Protein 7FH8 (pdb70)

Radius of gyration: 23.45 Å; Cα contacts (8 Å, |Δi|>4): 2115; chains: 1; bounding box: 53×55×63 Å

Foldseek 3Di:
DCPCVQVVLLVLLLVVCQVFQDLLVLLVVCVLCVLQVLNLCNVSHPRDHDDQQCFDQALVRHNLLSLVVAEQAADLEQEESQAAWPFGQHHEYEQAHYAHAYDHFWQPAPCAPGQHEYEYERHSHPCSPDPDDDFPCVPPHAAYEAEQAALAGGTLFNPDQDQSSRGEYEYRDDDLVGYAYEGEAALVQWDWDQHPQEIWIWGADPSGTHTRYHYGPYYDDDSPRPSYHYHHHDAFDEDALLWDWFDAATAAWWQEKEAAQQGKIKTWKKTQQAGQHHDQAMIWIKMWIAHNQQHTQGIHTFAHNWHKIFQYWYDLRFKIKTKWKTQDAGPPGDDQHRIWIKIWIAGNNGDTPDMYTDAHNHDWTWREKEAANVGKIKTKWKHLQARQHGDQQNRQDPDGDRREIWIKMWIAHNNRHTQGMETFDHNHYDIWQEWEDAHQQKMKTKWKWLQAGQHHQLAPRSAIWMKMWIAGNNRHTPGIHIFADNHHWTWHYKYAANQGKIKTKWWHPQAGQHHDQAAIWIKMWIAGPNGHTDGMDIDDHNWHDIFAHAAWDAANQRKIKGKWWTPCQGAHHHQADIWIKMWIAHNNGHTQHIHTDDHNFDWIWNYWYDDHVAWIKTKTKTQHNYSHTHNHGIIIIIFTAHPNYRHTDRSRD

Secondary structure (DSSP, 8-state):
--TTHHHHHHHHHHHHHHHHS-HHHHHHHHHHHHHHT-GGGGGG--SPP----TT-SSTTT-HHHHHHHTEEE--SS--B-TT--S--SEEEEE--SS--EE----TTS--TT--EEEEEES---HHHHS--TT-TTTT-----EEESB-SS-BSS---SSS---SEEEEESS--TTT-EEEESB-GGGEEEEEETTEEEEEEEETTEEEEEEEEET--S--TTSTTEEE-BSSPPPPB-TTSEEE--SS-EEEEEEEE-TT--EEEEEEESS-SSSS--SSSEEEEEEE-TTS-EEEEEEE--SS-EEEEEEEESSSSEEEEEEESS--TT----SSSEEEEEEE-TTS-EEEEEEE--SS-EEEEEEEE-TTS-EEEEEEESS-SSS--SS-S--SS------EEEEEEE-TT--EEEEEEE--SS-EEEEEEEE-SSS-EEEEEEESS-SSS----SS---EEEEEEE-TTS-EEEEEEE--SS-EEEEEEEE-TTS-EEEEEEESS-SSS---SSSEEEEEEE-TTS-EEEEEEE--SS-EEEEEEEEEE-TT--EEEEEEESS-SSSS--SSSEEEEEEE-TT--EEEEEEE--SS-EEEEEEEEPTTS-EEEEEEESS-BSS---SS-EEEEEEE-TTT--EE-S--

Solvent-accessible surface area: 22309 Å² total; per-residue (Å²): 107,35,139,60,4,54,97,100,0,18,97,27,1,75,67,7,2,29,98,21,4,42,54,15,0,0,17,33,20,42,88,22,10,108,135,17,56,87,53,53,6,7,76,0,10,86,15,92,123,51,134,31,44,27,36,22,129,55,52,129,101,4,8,15,14,16,43,27,99,20,9,8,58,3,15,0,4,9,1,0,1,4,42,9,12,20,40,34,46,0,14,13,1,34,0,17,0,0,26,1,6,0,2,4,13,8,7,32,28,128,12,146,70,65,62,2,1,0,13,0,14,0,9,11,5,23,11,64,57,81,87,70,121,58,15,105,2,65,87,101,53,25,56,1,34,0,4,0,0,9,36,56,74,8,1,0,53,41,77,70,155,84,22,0,29,55,7,0,0,5,0,12,10,5,52,43,143,45,2,21,0,5,0,11,2,69,98,112,34,3,48,40,33,87,15,91,9,3,1,0,0,0,23,86,66,211,123,23,47,4,1,0,0,0,0,6,50,22,58,119,30,51,28,154,18,126,32,10,70,58,69,27,101,106,32,31,178,24,47,46,160,46,11,41,33,12,29,25,52,2,4,0,2,0,1,4,5,15,31,12,88,183,13,18,0,0,0,0,0,0,0,21,10,41,36,18,34,195,43,73,18,20,5,0,0,0,0,1,15,1,35,66,72,6,67,94,137,25,23,87,28,12,8,10,111,15,14,0,2,0,11,5,11,14,22,54,25,59,31,0,0,0,0,0,26,0,55,15,95,3,129,148,25,91,78,76,6,33,29,0,2,2,1,0,22,5,35,33,96,2,83,70,72,32,12,71,8,19,15,14,51,1,21,0,41,1,23,13,18,14,25,21,102,96,15,33,0,1,4,0,1,0,0,55,0,50,39,32,27,97,6,94,9,94,133,90,55,119,130,101,56,80,16,11,8,0,0,1,0,0,22,4,35,47,99,5,83,94,88,39,24,11,30,16,13,18,94,24,38,0,23,2,10,0,6,0,12,12,97,122,32,23,0,0,0,0,0,0,0,51,10,67,39,26,49,183,28,86,15,88,6,21,1,5,6,0,0,1,0,17,0,30,130,84,13,112,72,82,28,35,80,16,14,29,7,67,24,1,0,4,0,1,8,2,40,16,8,60,124,5,20,0,0,0,0,0,0,0,26,11,87,28,34,37,186,38,53,22,52,2,2,0,0,0,1,12,6,32,44,104,4,78,89,81,46,24,86,30,37,28,23,72,80,8,0,7,1,3,6,26,0,4,26,22,17,57,78,14,23,0,0,0,0,0,4,0,55,3,102,22,28,35,95,41,50,21,55,15,1,0,0,0,0,21,4,37,82,86,3,84,87,86,20,40,71,28,16,12,2,82,30,4,0,0,0,0,0,2,12,8,28,86,171,32,85,0,5,0,0,0,0,0,18,0,0,0,11,67,72,3,40,0,8,2,0,0,0,0,0,6,0,44,17,113,57,2,88,53,62,85,8,81,96

Sequence (653 aa):
SLLSADDEKITEESLRSTLSDVLPDQLQTYIRTVLQFSSGRRPEGANLLTGPNTEIEFFSQDPNKNFPNIFAKKYSNVLTVSSDPNFITSEDEEVKKIIWGRHGSDSLIGFDPGADLVGKRRIDIFLLGDFFIDEEQQFFNNPPIIPPGGAALNAGKKSWSSDRFILGDWQKPYYFEDDEETLGLNQSSAMMILDFNPNEEDVIQLHGDRQDYELVNISLGTAIFWREKKGYDLIGVLGGVVSDLSLKGDDYFEEFKGNNTTAPKKTVLKTAEHIGTAANNDYIFSSTVVDAKGNFYVGGGTGGSLLGGRRNIGARDAWLAKYDSNGNQRRWSRQFGSTGTESLWGMASDGSNIIYVAGNTTGQLENNTTVKGGNDAYLAKYDSSDGNQVWIKQNGTYTLEESYKITVDSSGNIYTAGATFGSLGGPNQNLEQGEVFELPSTDGYVAKFDSNGNQLWVVAQFGTITLDDDNWGVAADNNGNVFAGGNTKGSFGAKNTGTAGEYDAWLVKLNKKDGQTTDWVRQFGTPNYDFMWDIETDSLLGDIYATGWTLGDLGGKKNAGSYDVWLAKYNTNGNNQLWIKQFGTSEDDAPFLDGIDIDANDNIFLTGNTNGNLGGANAGSYDAWAAKFDKDGNQLWLKQFGTPDDYDTATTVTAVNFGKLYVSGITEGSLGTTNAGSSYDSWALKLDADDNGEEIQDDFNNS

InterPro domains:
  IPR010620 Seven Bladed Beta Propeller repeat [PF06739] (363-392)
  IPR010620 Seven Bladed Beta Propeller repeat [PF06739] (487-521)
  IPR010620 Seven Bladed Beta Propeller repeat [PF06739] (544-579)
  IPR011042 Six-bladed beta-propeller, TolB-like [G3DSA:2.120.10.30] (249-402)
  IPR011042 Six-bladed beta-propeller, TolB-like [G3DSA:2.120.10.30] (405-636)
  IPR011047 Quinoprotein alcohol dehydrogenase-like superfamily [SSF50998] (254-518)
  IPR052918 Motility and Chemotaxis Regulatory Protein [PTHR35580] (196-645)

Nearest PDB structures (foldseek):
  7fh8-assembly1_A  TM=1.002E+00  e=0.000E+00  Cylindrospermum licheniforme UTEX B 2014
  7fh7-assembly1_A  TM=1.001E+00  e=0.000E+00  Cylindrospermum licheniforme UTEX B 2014
  7fh6-assembly1_A  TM=1.000E+00  e=0.000E+00  Cylindrospermum licheniforme UTEX B 2014
  7roo-assembly1_A  TM=9.866E-01  e=2.396E-100  Cylindrospermum licheniforme UTEX B 2014
  7ron-assembly1_A  TM=9.908E-01  e=2.073E-98  Cylindrospermum licheniforme UTEX B 2014

Organism: NCBI:txid379530

B-factor: mean 20.2, std 9.96, range [9.13, 105.24]

Structure (mmCIF, N/CA/C/O backbone):
data_7FH8
#
_entry.id   7FH8
#
_cell.length_a   60.280
_cell.length_b   78.460
_cell.length_c   126.290
_cell.angle_alpha   90.000
_cell.angle_beta   90.000
_cell.angle_gamma   90.000
#
_symmetry.space_group_name_H-M   'P 21 21 21'
#
loop_
_entity.id
_entity.type
_entity.pdbx_description
1 polymer CylK
2 non-polymer 2-[(5S,10S)-11-[3,5-bis(oxidanyl)phenyl]-10-methyl-undecan-5-yl]-5-[(2S,7R)-7-fluoranyl-2-methyl-undecyl]benzene-1,3-diol
3 non-polymer 'MAGNESIUM ION'
4 non-polymer 'CALCIUM ION'
5 non-polymer 'CHLORIDE ION'
6 water water
#
loop_
_atom_site.group_PDB
_atom_site.id
_atom_site.type_symbol
_atom_site.label_atom_id
_atom_site.label_alt_id
_atom_site.label_comp_id
_atom_site.label_asym_id
_atom_site.label_entity_id
_atom_site.label_seq_id
_atom_site.pdbx_PDB_ins_code
_atom_site.Cartn_x
_atom_site.Cartn_y
_atom_site.Cartn_z
_atom_site.occupancy
_atom_site.B_iso_or_equiv
_atom_site.auth_seq_id
_atom_site.auth_comp_id
_atom_site.auth_asym_id
_atom_site.auth_atom_id
_atom_site.pdbx_PDB_model_num
ATOM 1 N N . SER A 1 10 ? -28.76955 -27.49267 38.87302 1.000 51.17187 10 SER A N 1
ATOM 2 C CA . SER A 1 10 ? -28.91944 -26.67521 40.07269 1.000 50.08096 10 SER A CA 1
ATOM 3 C C . SER A 1 10 ? -27.89936 -25.54029 40.10603 1.000 48.25262 10 SER A C 1
ATOM 4 O O . SER A 1 10 ? -26.72727 -25.73751 39.78343 1.000 48.47140 10 SER A O 1
ATOM 7 N N . LEU A 1 11 ? -28.35370 -24.35089 40.50459 1.000 45.93278 11 LEU A N 1
ATOM 8 C CA . LEU A 1 11 ? -27.49594 -23.17941 40.62127 1.000 44.08378 11 LEU A CA 1
ATOM 9 C C . LEU A 1 11 ? -26.86731 -23.04550 42.00522 1.000 43.74100 11 LEU A C 1
ATOM 10 O O . LEU A 1 11 ? -26.39793 -21.95800 42.36301 1.000 43.10347 11 LEU A O 1
ATOM 15 N N . LEU A 1 12 ? -26.84304 -24.12905 42.77892 1.000 43.12411 12 LEU A N 1
ATOM 16 C CA . LEU A 1 12 ? -26.27294 -24.10273 44.11860 1.000 43.29511 12 LEU A CA 1
ATOM 17 C C . LEU A 1 12 ? -24.76774 -23.86195 44.05492 1.000 42.26435 12 LEU A C 1
ATOM 18 O O . LEU A 1 12 ? -24.05276 -24.52096 43.29166 1.000 42.49011 12 LEU A O 1
ATOM 23 N N . SER A 1 13 ? -24.29122 -22.90846 44.86056 1.000 40.45893 13 SER A N 1
ATOM 24 C CA . SER A 1 13 ? -22.87093 -22.55326 44.93069 1.000 38.39043 13 SER A CA 1
ATOM 25 C C . SER A 1 13 ? -22.34574 -22.01582 43.60353 1.000 34.82544 13 SER A C 1
ATOM 26 O O . SER A 1 13 ? -21.14800 -22.10282 43.31885 1.000 33.84891 13 SER A O 1
ATOM 29 N N . ALA A 1 14 ? -23.24155 -21.45059 42.78933 1.000 31.91681 14 ALA A N 1
ATOM 30 C CA . ALA A 1 14 ? -22.83418 -20.90207 41.49919 1.000 29.83472 14 ALA A CA 1
ATOM 31 C C . ALA A 1 14 ? -21.72834 -19.86772 41.66031 1.000 27.46559 14 ALA A C 1
ATOM 32 O O . ALA A 1 14 ? -20.77405 -19.84220 40.87287 1.000 26.38406 14 ALA A O 1
ATOM 34 N N . ASP A 1 15 ? -21.85058 -18.99777 42.66669 1.000 27.93112 15 ASP A N 1
ATOM 35 C CA A ASP A 1 15 ? -20.84022 -17.97001 42.88646 0.459 28.01710 15 ASP A CA 1
ATOM 36 C CA B ASP A 1 15 ? -20.84550 -17.96813 42.91980 0.541 27.82550 15 ASP A CA 1
ATOM 37 C C . ASP A 1 15 ? -19.45251 -18.58348 43.00692 1.000 27.85662 15 ASP A C 1
ATOM 38 O O . ASP A 1 15 ? -18.52723 -18.19871 42.27943 1.000 26.54989 15 ASP A O 1
ATOM 47 N N . GLU A 1 16 ? -19.29740 -19.54747 43.91536 1.000 29.13899 16 GLU A N 1
ATOM 48 C CA . GLU A 1 16 ? -18.02010 -20.22010 44.11950 1.000 30.57530 16 GLU A CA 1
ATOM 49 C C . GLU A 1 16 ? -17.53518 -20.89247 42.83958 1.000 28.92562 16 GLU A C 1
ATOM 50 O O . GLU A 1 16 ? -16.36222 -20.77105 42.46527 1.000 28.35643 16 GLU A O 1
ATOM 56 N N . LYS A 1 17 ? -18.42573 -21.61364 42.15513 1.000 27.98069 17 LYS A N 1
ATOM 57 C CA . LYS A 1 17 ? -18.01834 -22.32789 40.94788 1.000 27.73463 17 LYS A CA 1
ATOM 58 C C . LYS A 1 17 ? -17.59477 -21.37088 39.83910 1.000 25.29517 17 LYS A C 1
ATOM 59 O O . LYS A 1 17 ? -16.59313 -21.61552 39.15602 1.000 25.75663 17 LYS A O 1
ATOM 65 N N . ILE A 1 18 ? -18.33458 -20.27403 39.65296 1.000 23.34176 18 ILE A N 1
ATOM 66 C CA . ILE A 1 18 ? -17.98701 -19.30004 38.62065 1.000 22.58418 18 ILE A CA 1
ATOM 67 C C . ILE A 1 18 ? -16.63390 -18.66357 38.91543 1.000 22.90476 18 ILE A C 1
ATOM 68 O O . ILE A 1 18 ? -15.76071 -18.59253 38.04192 1.000 23.01291 18 ILE A O 1
ATOM 73 N N . THR A 1 19 ? -16.43764 -18.19141 40.15061 1.000 22.84508 19 THR A N 1
ATOM 74 C CA . THR A 1 19 ? -15.17689 -17.53804 40.49541 1.000 24.46897 19 THR A CA 1
ATOM 75 C C . THR A 1 19 ? -13.99149 -18.46992 40.27587 1.000 24.52847 19 THR A C 1
ATOM 76 O O . THR A 1 19 ? -12.98748 -18.08143 39.66993 1.000 24.31719 19 THR A O 1
ATOM 80 N N . GLU A 1 20 ? -14.09025 -19.71112 40.75494 1.000 25.65219 20 GLU A N 1
ATOM 81 C CA A GLU A 1 20 ? -12.97411 -20.64017 40.61265 0.538 27.02401 20 GLU A CA 1
ATOM 82 C CA B GLU A 1 20 ? -12.97106 -20.63708 40.60810 0.462 27.26294 20 GLU A CA 1
ATOM 83 C C . GLU A 1 20 ? -12.71070 -20.97698 39.14691 1.000 26.48601 20 GLU A C 1
ATOM 84 O O . GLU A 1 20 ? -11.55301 -21.10618 38.73013 1.000 26.82335 20 GLU A O 1
ATOM 95 N N . SER A 1 21 ? -13.76980 -21.11862 38.34641 1.000 25.40056 21 SER A N 1
ATOM 96 C CA . SER A 1 21 ? -13.57703 -21.43744 36.93574 1.000 25.31778 21 SER A CA 1
ATOM 97 C C . SER A 1 21 ? -12.89898 -20.28956 36.19749 1.000 24.49561 21 SER A C 1
ATOM 98 O O . SER A 1 21 ? -11.91534 -20.49847 35.47591 1.000 24.04101 21 SER A O 1
ATOM 101 N N . LEU A 1 22 ? -13.41811 -19.06847 36.35669 1.000 21.84652 22 LEU A N 1
ATOM 102 C CA . LEU A 1 22 ? -12.82812 -17.91776 35.67627 1.000 21.16880 22 LEU A CA 1
ATOM 103 C C . LEU A 1 22 ? -11.39876 -17.67878 36.14657 1.000 21.67343 22 LEU A C 1
ATOM 104 O O . LEU A 1 22 ? -10.49624 -17.44766 35.33446 1.000 22.10513 22 LEU A O 1
ATOM 109 N N . ARG A 1 23 ? -11.17390 -17.73191 37.46182 1.000 22.82301 23 ARG A N 1
ATOM 110 C CA . ARG A 1 23 ? -9.82653 -17.54693 37.98987 1.000 23.44876 23 ARG A CA 1
ATOM 111 C C . ARG A 1 23 ? -8.86655 -18.57609 37.41096 1.000 23.76423 23 ARG A C 1
ATOM 112 O O . ARG A 1 23 ? -7.75411 -18.23701 36.99124 1.000 23.95964 23 ARG A O 1
ATOM 120 N N . SER A 1 24 ? -9.28288 -19.84458 37.37666 1.000 23.58996 24 SER A N 1
ATOM 121 C CA . SER A 1 24 ? -8.39148 -20.89580 36.90082 1.000 25.04881 24 SER A CA 1
ATOM 122 C C . SER A 1 24 ? -8.02456 -20.67910 35.43575 1.000 24.00399 24 SER A C 1
ATOM 123 O O . SER A 1 24 ? -6.84728 -20.72839 35.06573 1.000 24.88514 24 SER A O 1
ATOM 126 N N . THR A 1 25 ? -9.02268 -20.42995 34.58430 1.000 22.94979 25 THR A N 1
ATOM 127 C CA . THR A 1 25 ? -8.74928 -20.24498 33.16114 1.000 22.66853 25 THR A CA 1
ATOM 128 C C . THR A 1 25 ? -7.93778 -18.98015 32.91083 1.000 20.90432 25 THR A C 1
ATOM 129 O O . THR A 1 25 ? -6.94279 -19.00300 32.17485 1.000 21.30213 25 THR A O 1
ATOM 133 N N . LEU A 1 26 ? -8.35300 -17.85845 33.50205 1.000 19.12568 26 LEU A N 1
ATOM 134 C CA . LEU A 1 26 ? -7.65062 -16.60743 33.23643 1.000 19.17932 26 LEU A CA 1
ATOM 135 C C . LEU A 1 26 ? -6.20880 -16.67607 33.72118 1.000 20.54737 26 LEU A C 1
ATOM 136 O O . LEU A 1 26 ? -5.29094 -16.21278 33.03360 1.000 20.59064 26 LEU A O 1
ATOM 141 N N . SER A 1 27 ? -5.98573 -17.26666 34.89588 1.000 20.39350 27 SER A N 1
ATOM 142 C CA . SER A 1 27 ? -4.63259 -17.34020 35.43023 1.000 22.24371 27 SER A CA 1
ATOM 143 C C . SER A 1 27 ? -3.78506 -18.38577 34.72184 1.000 22.96836 27 SER A C 1
ATOM 144 O O . SER A 1 27 ? -2.55377 -18.27981 34.73771 1.000 24.33666 27 SER A O 1
ATOM 147 N N . ASP A 1 28 ? -4.41092 -19.38719 34.10042 1.000 21.96785 28 ASP A N 1
ATOM 148 C CA . ASP A 1 28 ? -3.65306 -20.36995 33.33565 1.000 22.51887 28 ASP A CA 1
ATOM 149 C C . ASP A 1 28 ? -3.25400 -19.84416 31.96067 1.000 22.02924 28 ASP A C 1
ATOM 150 O O . ASP A 1 28 ? -2.17859 -20.19137 31.45635 1.000 24.89572 28 ASP A O 1
ATOM 155 N N . VAL A 1 29 ? -4.09293 -19.01503 31.34789 1.000 20.98276 29 VAL A N 1
ATOM 156 C CA . VAL A 1 29 ? -3.89934 -18.59158 29.96223 1.000 20.59713 29 VAL A CA 1
ATOM 157 C C . VAL A 1 29 ? -3.06642 -17.31948 29.86296 1.000 20.23699 29 VAL A C 1
ATOM 158 O O . VAL A 1 29 ? -2.13731 -17.23369 29.05534 1.000 20.92124 29 VAL A O 1
ATOM 162 N N . LEU A 1 30 ? -3.37943 -16.31276 30.66270 1.000 18.89945 30 LEU A N 1
ATOM 163 C CA . LEU A 1 30 ? -2.75785 -15.00606 30.46400 1.000 18.37977 30 LEU A CA 1
ATOM 164 C C . LEU A 1 30 ? -1.33671 -14.99786 31.01821 1.000 19.02937 30 LEU A C 1
ATOM 165 O O . LEU A 1 30 ? -1.12123 -15.41039 32.16222 1.000 20.60164 30 LEU A O 1
ATOM 170 N N . PRO A 1 31 ? -0.35308 -14.53841 30.24234 1.000 19.02944 31 PRO A N 1
ATOM 171 C CA . PRO A 1 31 ? 1.02178 -14.45269 30.75142 1.000 20.02273 31 PRO A CA 1
ATOM 172 C C . PRO A 1 31 ? 1.11044 -13.55273 31.97575 1.000 19.71219 31 PRO A C 1
ATOM 173 O O . PRO A 1 31 ? 0.33139 -12.60941 32.13790 1.000 19.17108 31 PRO A O 1
ATOM 177 N N . ASP A 1 32 ? 2.09769 -13.84612 32.83037 1.000 20.23601 32 ASP A N 1
ATOM 178 C CA . ASP A 1 32 ? 2.26523 -13.09672 34.07542 1.000 22.65489 32 ASP A CA 1
ATOM 179 C C . ASP A 1 32 ? 2.48587 -11.60737 33.82684 1.000 22.94507 32 ASP A C 1
ATOM 180 O O . ASP A 1 32 ? 1.99665 -10.77512 34.59597 1.000 24.30586 32 ASP A O 1
ATOM 185 N N . GLN A 1 33 ? 3.23589 -11.24963 32.77419 1.000 22.26019 33 GLN A N 1
ATOM 186 C CA . GLN A 1 33 ? 3.40639 -9.83616 32.43739 1.000 22.46945 33 GLN A CA 1
ATOM 187 C C . GLN A 1 33 ? 2.05575 -9.18030 32.21262 1.000 21.54617 33 GLN A C 1
ATOM 188 O O . GLN A 1 33 ? 1.80432 -8.05834 32.67251 1.000 22.45144 33 GLN A O 1
ATOM 194 N N . LEU A 1 34 ? 1.17708 -9.86555 31.48539 1.000 19.97917 34 LEU A N 1
ATOM 195 C CA . LEU A 1 34 ? -0.12022 -9.29034 31.17233 1.000 19.63224 34 LEU A CA 1
ATOM 196 C C . LEU A 1 34 ? -1.01338 -9.25080 32.40581 1.000 19.73200 34 LEU A C 1
ATOM 197 O O . LEU A 1 34 ? -1.72134 -8.26203 32.62513 1.000 20.69290 34 LEU A O 1
ATOM 202 N N . GLN A 1 35 ? -0.98002 -10.30236 33.23597 1.000 21.12894 35 GLN A N 1
ATOM 203 C CA . GLN A 1 35 ? -1.74037 -10.26913 34.48456 1.000 22.40742 35 GLN A CA 1
ATOM 204 C C . GLN A 1 35 ? -1.30775 -9.09736 35.35245 1.000 24.58151 35 GLN A C 1
ATOM 205 O O . GLN A 1 35 ? -2.14654 -8.41163 35.95005 1.000 25.49525 35 GLN A O 1
ATOM 211 N N . THR A 1 36 ? 0.00133 -8.85998 35.43989 1.000 25.56828 36 THR A N 1
ATOM 212 C CA . THR A 1 36 ? 0.49697 -7.75988 36.25918 1.000 27.17809 36 THR A CA 1
ATOM 213 C C . THR A 1 36 ? -0.01281 -6.42656 35.72926 1.000 28.30320 36 THR A C 1
ATOM 214 O O . THR A 1 36 ? -0.47420 -5.57509 36.49711 1.000 29.80726 36 THR A O 1
ATOM 218 N N . TYR A 1 37 ? 0.03158 -6.24771 34.40935 1.000 27.58493 37 TYR A N 1
ATOM 219 C CA . TYR A 1 37 ? -0.45944 -5.02091 33.79522 1.000 27.88939 37 TYR A CA 1
ATOM 220 C C . TYR A 1 37 ? -1.95601 -4.83879 34.03899 1.000 28.86993 37 TYR A C 1
ATOM 221 O O . TYR A 1 37 ? -2.40045 -3.75718 34.44031 1.000 29.80530 37 TYR A O 1
ATOM 230 N N . ILE A 1 38 ? -2.74847 -5.89110 33.80842 1.000 28.83578 38 ILE A N 1
ATOM 231 C CA . ILE A 1 38 ? -4.20525 -5.78999 33.93100 1.000 29.71222 38 ILE A CA 1
ATOM 232 C C . ILE A 1 38 ? -4.60738 -5.46655 35.36392 1.000 30.45590 38 ILE A C 1
ATOM 233 O O . ILE A 1 38 ? -5.46575 -4.61171 35.60665 1.000 30.52236 38 ILE A O 1
ATOM 238 N N . ARG A 1 39 ? -4.03853 -6.18930 36.33005 1.000 30.76197 39 ARG A N 1
ATOM 239 C CA . ARG A 1 39 ? -4.35893 -5.92875 37.73032 1.000 31.38810 39 ARG A CA 1
ATOM 240 C C . ARG A 1 39 ? -4.14851 -4.45856 38.06783 1.000 33.83796 39 ARG A C 1
ATOM 241 O O . ARG A 1 39 ? -5.01098 -3.81813 38.68137 1.000 34.86051 39 ARG A O 1
ATOM 249 N N . THR A 1 40 ? -3.01145 -3.90058 37.64137 1.000 35.01308 40 THR A N 1
ATOM 250 C CA . THR A 1 40 ? -2.71793 -2.49492 37.91005 1.000 36.54989 40 THR A CA 1
ATOM 251 C C . THR A 1 40 ? -3.78324 -1.57845 37.31840 1.000 36.85274 40 THR A C 1
ATOM 252 O O . THR A 1 40 ? -4.21679 -0.61833 37.96536 1.000 38.32407 40 THR A O 1
ATOM 256 N N . VAL A 1 41 ? -4.22552 -1.86811 36.09483 1.000 34.99782 41 VAL A N 1
ATOM 257 C CA . VAL A 1 41 ? -5.16055 -0.98482 35.40369 1.000 34.36567 41 VAL A CA 1
ATOM 258 C C . VAL A 1 41 ? -6.54711 -1.03815 36.04089 1.000 35.12079 41 VAL A C 1
ATOM 259 O O . VAL A 1 41 ? -7.16071 0.00223 36.30598 1.000 35.25281 41 VAL A O 1
ATOM 263 N N . LEU A 1 42 ? -7.07414 -2.24585 36.27382 1.000 35.01600 42 LEU A N 1
ATOM 264 C CA . LEU A 1 42 ? -8.43352 -2.36560 36.80234 1.000 35.51476 42 LEU A CA 1
ATOM 265 C C . LEU A 1 42 ? -8.55940 -1.73125 38.18311 1.000 38.53548 42 LEU A C 1
ATOM 266 O O . LEU A 1 42 ? -9.59319 -1.13284 38.50736 1.000 37.96322 42 LEU A O 1
ATOM 271 N N . GLN A 1 43 ? -7.52019 -1.85135 39.01263 1.000 41.70781 43 GLN A N 1
ATOM 272 C CA . GLN A 1 43 ? -7.56878 -1.23132 40.33285 1.000 44.93490 43 GLN A CA 1
ATOM 273 C C . GLN A 1 43 ? -7.52761 0.28817 40.22855 1.000 47.17154 43 GLN A C 1
ATOM 274 O O . GLN A 1 43 ? -8.28296 0.98618 40.91531 1.000 47.99923 43 GLN A O 1
ATOM 280 N N . PHE A 1 44 ? -6.65630 0.81421 39.36660 1.000 48.35400 44 PHE A N 1
ATOM 281 C CA . PHE A 1 44 ? -6.53996 2.25837 39.18964 1.000 49.38509 44 PHE A CA 1
ATOM 282 C C . PHE A 1 44 ? -7.83032 2.88124 38.66914 1.000 49.80133 44 PHE A C 1
ATOM 283 O O . PHE A 1 44 ? -8.13302 4.03680 38.98856 1.000 49.91528 44 PHE A O 1
ATOM 291 N N . SER A 1 45 ? -8.61368 2.13157 37.89617 1.000 49.91251 45 SER A N 1
ATOM 292 C CA A SER A 1 45 ? -9.72728 2.66273 37.12042 0.693 50.21222 45 SER A CA 1
ATOM 293 C CA B SER A 1 45 ? -9.71804 2.71334 37.14647 0.307 50.15877 45 SER A CA 1
ATOM 294 C C . SER A 1 45 ? -11.07808 2.55176 37.81333 1.000 50.28165 45 SER A C 1
ATOM 295 O O . SER A 1 45 ? -12.06469 3.08753 37.29865 1.000 50.21951 45 SER A O 1
ATOM 300 N N . GLY A 1 46 ? -11.16418 1.85053 38.93785 1.000 50.08448 46 GLY A N 1
ATOM 301 C CA . GLY A 1 46 ? -12.45868 1.68907 39.56775 1.000 49.73731 46 GLY A CA 1
ATOM 302 C C . GLY A 1 46 ? -13.33226 0.60891 38.97007 1.000 49.53253 46 GLY A C 1
ATOM 303 O O . GLY A 1 46 ? -14.55607 0.65287 39.14024 1.000 50.63692 46 GLY A O 1
ATOM 304 N N . ARG A 1 47 ? -12.74324 -0.34787 38.25125 1.000 46.92396 47 ARG A N 1
ATOM 305 C CA A ARG A 1 47 ? -13.43428 -1.54334 37.76908 0.611 45.24665 47 ARG A CA 1
ATOM 306 C CA B ARG A 1 47 ? -13.44173 -1.54352 37.77990 0.389 45.28258 47 ARG A CA 1
ATOM 307 C C . ARG A 1 47 ? -12.71823 -2.76702 38.33390 1.000 42.96797 47 ARG A C 1
ATOM 308 O O . ARG A 1 47 ? -12.21022 -3.60185 37.57818 1.000 42.33325 47 ARG A O 1
ATOM 323 N N . PRO A 1 48 ? -12.65089 -2.90485 39.66121 1.000 39.34853 48 PRO A N 1
ATOM 324 C CA . PRO A 1 48 ? -11.72073 -3.87638 40.25253 1.000 36.92215 48 PRO A CA 1
ATOM 325 C C . PRO A 1 48 ? -12.20339 -5.31909 40.28450 1.000 34.44882 48 PRO A C 1
ATOM 326 O O . PRO A 1 48 ? -11.42620 -6.18675 40.69791 1.000 34.37968 48 PRO A O 1
ATOM 330 N N . GLU A 1 49 ? -13.43712 -5.61202 39.85943 1.000 32.87813 49 GLU A N 1
ATOM 331 C CA . GLU A 1 49 ? -14.01351 -6.93381 40.11090 1.000 32.66177 49 GLU A CA 1
ATOM 332 C C . GLU A 1 49 ? -13.19719 -8.05455 39.47600 1.000 34.22170 49 GLU A C 1
ATOM 333 O O . GLU A 1 49 ? -13.06199 -9.13746 40.05862 1.000 34.67857 49 GLU A O 1
ATOM 339 N N . GLY A 1 50 ? -12.64777 -7.82296 38.28579 1.000 34.47241 50 GLY A N 1
ATOM 340 C CA . GLY A 1 50 ? -11.90946 -8.88317 37.62508 1.000 34.00547 50 GLY A CA 1
ATOM 341 C C . GLY A 1 50 ? -10.53259 -9.16993 38.18409 1.000 33.60526 50 GLY A C 1
ATOM 342 O O . GLY A 1 50 ? -9.93789 -10.18875 37.82008 1.000 33.05342 50 GLY A O 1
ATOM 343 N N . ALA A 1 51 ? -10.02329 -8.31332 39.07458 1.000 33.60013 51 ALA A N 1
ATOM 344 C CA . ALA A 1 51 ? -8.61597 -8.38568 39.46219 1.000 32.82575 51 ALA A CA 1
ATOM 345 C C . ALA A 1 51 ? -8.29696 -9.65935 40.23475 1.000 32.13116 51 ALA A C 1
ATOM 346 O O . ALA A 1 51 ? -7.27310 -10.30267 39.97590 1.000 30.88677 51 ALA A O 1
ATOM 348 N N . ASN A 1 52 ? -9.15177 -10.03753 41.18962 1.000 32.69167 52 ASN A N 1
ATOM 349 C CA . ASN A 1 52 ? -8.88395 -11.20391 42.02665 1.000 33.79462 52 ASN A CA 1
ATOM 350 C C . ASN A 1 52 ? -8.86008 -12.49976 41.23166 1.000 32.69076 52 ASN A C 1
ATOM 351 O O . ASN A 1 52 ? -8.47312 -13.54231 41.77783 1.000 33.65697 52 ASN A O 1
ATOM 356 N N . LEU A 1 53 ? -9.26104 -12.45777 39.96407 1.000 30.36102 53 LEU A N 1
ATOM 357 C CA . LEU A 1 53 ? -9.26400 -13.62966 39.10692 1.000 28.03165 53 LEU A CA 1
ATOM 358 C C . LEU A 1 53 ? -7.89516 -13.91874 38.50398 1.000 26.10322 53 LEU A C 1
ATOM 359 O O . LEU A 1 53 ? -7.73011 -14.96105 37.86360 1.000 25.84691 53 LEU A O 1
ATOM 364 N N . LEU A 1 54 ? -6.91900 -13.03288 38.69721 1.000 25.30540 54 LEU A N 1
ATOM 365 C CA . LEU A 1 54 ? -5.58603 -13.15013 38.10405 1.000 24.28279 54 LEU A CA 1
ATOM 366 C C . LEU A 1 54 ? -4.59592 -13.35275 39.24522 1.000 24.89653 54 LEU A C 1
ATOM 367 O O . LEU A 1 54 ? -4.25579 -12.40295 39.95493 1.000 26.30261 54 LEU A O 1
ATOM 372 N N . THR A 1 55 ? -4.12093 -14.58563 39.41769 1.000 24.63984 55 THR A N 1
ATOM 373 C CA . THR A 1 55 ? -3.33314 -14.93560 40.59619 1.000 25.66958 55 THR A CA 1
ATOM 374 C C . THR A 1 55 ? -1.86327 -15.20931 40.29653 1.000 24.75042 55 THR A C 1
ATOM 375 O O . THR A 1 55 ? -1.13262 -15.63250 41.19884 1.000 25.70121 55 THR A O 1
ATOM 379 N N . GLY A 1 56 ? -1.40937 -14.97712 39.06710 1.000 24.47115 56 GLY A N 1
ATOM 380 C CA . GLY A 1 56 ? -0.01095 -15.12288 38.74284 1.000 24.69450 56 GLY A CA 1
ATOM 381 C C . GLY A 1 56 ? 0.83510 -14.09275 39.46560 1.000 25.10031 56 GLY A C 1
ATOM 382 O O . GLY A 1 56 ? 0.34270 -13.03924 39.88371 1.000 24.78463 56 GLY A O 1
ATOM 383 N N . PRO A 1 57 ? 2.12807 -14.37367 39.62429 1.000 24.42775 57 PRO A N 1
ATOM 384 C CA . PRO A 1 57 ? 2.98967 -13.45689 40.37894 1.000 24.63903 57 PRO A CA 1
ATOM 385 C C . PRO A 1 57 ? 3.25086 -12.16191 39.62051 1.000 26.58514 57 PRO A C 1
ATOM 386 O O . PRO A 1 57 ? 3.28089 -12.12144 38.38582 1.000 26.87904 57 PRO A O 1
ATOM 390 N N . ASN A 1 58 ? 3.43374 -11.08726 40.38610 1.000 29.11756 58 ASN A N 1
ATOM 391 C CA . ASN A 1 58 ? 3.86128 -9.82446 39.80103 1.000 31.34754 58 ASN A CA 1
ATOM 392 C C . ASN A 1 58 ? 5.17892 -10.02068 39.06654 1.000 31.64016 58 ASN A C 1
ATOM 393 O O . ASN A 1 58 ? 6.09990 -10.67512 39.56441 1.000 32.86744 58 ASN A O 1
ATOM 398 N N . THR A 1 59 ? 5.26068 -9.44531 37.87116 1.000 31.63407 59 THR A N 1
ATOM 399 C CA . THR A 1 59 ? 6.33607 -9.72832 36.93847 1.000 31.97217 59 THR A CA 1
ATOM 400 C C . THR A 1 59 ? 6.67877 -8.43865 36.21035 1.000 31.13328 59 THR A C 1
ATOM 401 O O . THR A 1 59 ? 5.78605 -7.64489 35.90121 1.000 32.48463 59 THR A O 1
ATOM 405 N N . GLU A 1 60 ? 7.96974 -8.22796 35.95076 1.000 30.71291 60 GLU A N 1
ATOM 406 C CA . GLU A 1 60 ? 8.41052 -7.02581 35.24935 1.000 31.56222 60 GLU A CA 1
ATOM 407 C C . GLU A 1 60 ? 7.79493 -6.98452 33.85865 1.000 28.81074 60 GLU A C 1
ATOM 408 O O . GLU A 1 60 ? 7.83376 -7.97168 33.11781 1.000 28.97915 60 GLU A O 1
ATOM 414 N N . ILE A 1 61 ? 7.21325 -5.84271 33.51362 1.000 26.58674 61 ILE A N 1
ATOM 415 C CA . ILE A 1 61 ? 6.57242 -5.65388 32.21680 1.000 25.58830 61 ILE A CA 1
ATOM 416 C C . ILE A 1 61 ? 7.62635 -5.13966 31.24506 1.000 26.05885 61 ILE A C 1
ATOM 417 O O . ILE A 1 61 ? 8.17483 -4.04706 31.42717 1.000 27.32747 61 ILE A O 1
ATOM 422 N N . GLU A 1 62 ? 7.90842 -5.92705 30.20827 1.000 24.82936 62 GLU A N 1
ATOM 423 C CA . GLU A 1 62 ? 9.03978 -5.66277 29.31916 1.000 24.82518 62 GLU A CA 1
ATOM 424 C C . GLU A 1 62 ? 8.57261 -4.86219 28.10360 1.000 22.64875 62 GLU A C 1
ATOM 425 O O . GLU A 1 62 ? 8.49229 -5.34518 26.97039 1.000 21.47613 62 GLU A O 1
ATOM 431 N N . PHE A 1 63 ? 8.28524 -3.58638 28.37699 1.000 21.62192 63 PHE A N 1
ATOM 432 C CA . PHE A 1 63 ? 7.69130 -2.69964 27.38194 1.000 21.34779 63 PHE A CA 1
ATOM 433 C C . PHE A 1 63 ? 8.52584 -2.59703 26.11273 1.000 20.81354 63 PHE A C 1
ATOM 434 O O . PHE A 1 63 ? 7.96502 -2.41889 25.02417 1.000 20.07861 63 PHE A O 1
ATOM 442 N N . PHE A 1 64 ? 9.85577 -2.70793 26.22179 1.000 21.80100 64 PHE A N 1
ATOM 443 C CA . PHE A 1 64 ? 10.74403 -2.47291 25.08707 1.000 22.46608 64 PHE A CA 1
ATOM 444 C C . PHE A 1 64 ? 11.68236 -3.63906 24.79324 1.000 24.30351 64 PHE A C 1
ATOM 445 O O . PHE A 1 64 ? 12.68936 -3.44494 24.10481 1.000 25.20987 64 PHE A O 1
ATOM 453 N N . SER A 1 65 ? 11.37803 -4.84402 25.26895 1.000 24.76537 65 SER A N 1
ATOM 454 C CA . SER A 1 65 ? 12.23820 -5.97797 24.95777 1.000 24.24895 65 SER A CA 1
ATOM 455 C C . SER A 1 65 ? 12.24344 -6.25273 23.46042 1.000 24.16810 65 SER A C 1
ATOM 456 O O . SER A 1 65 ? 11.21314 -6.15610 22.78939 1.000 23.81086 65 SER A O 1
ATOM 459 N N . GLN A 1 66 ? 13.41812 -6.59058 22.93731 1.000 25.56586 66 GLN A N 1
ATOM 460 C CA . GLN A 1 66 ? 13.55956 -6.96072 21.53802 1.000 26.03040 66 GLN A CA 1
ATOM 461 C C . GLN A 1 66 ? 13.36866 -8.45333 21.30968 1.000 25.50008 66 GLN A C 1
ATOM 462 O O . GLN A 1 66 ? 13.38751 -8.89917 20.15709 1.000 26.92913 66 GLN A O 1
ATOM 468 N N . ASP A 1 67 ? 13.17714 -9.22253 22.37780 1.000 25.41197 67 ASP A N 1
ATOM 469 C CA . ASP A 1 67 ? 12.80115 -10.62557 22.26554 1.000 26.01090 67 ASP A CA 1
ATOM 470 C C . ASP A 1 67 ? 11.31547 -10.69311 21.93927 1.000 24.90821 67 ASP A C 1
ATOM 471 O O . ASP A 1 67 ? 10.49906 -10.22986 22.74184 1.000 24.92931 67 ASP A O 1
ATOM 476 N N . PRO A 1 68 ? 10.92260 -11.25153 20.78903 1.000 24.40416 68 PRO A N 1
ATOM 477 C CA . PRO A 1 68 ? 9.49214 -11.26442 20.43576 1.000 23.61216 68 PRO A CA 1
ATOM 478 C C . PRO A 1 68 ? 8.61712 -11.95979 21.45905 1.000 23.81042 68 PRO A C 1
ATOM 479 O O . PRO A 1 68 ? 7.42916 -11.63392 21.56375 1.000 22.42967 68 PRO A O 1
ATOM 483 N N . ASN A 1 69 ? 9.16891 -12.90840 22.21794 1.000 25.32376 69 ASN A N 1
ATOM 484 C CA . ASN A 1 69 ? 8.39142 -13.64366 23.20558 1.000 27.49184 69 ASN A CA 1
ATOM 485 C C . ASN A 1 69 ? 8.18390 -12.85721 24.49024 1.000 28.37596 69 ASN A C 1
ATOM 486 O O . ASN A 1 69 ? 7.26173 -13.17519 25.25232 1.000 30.45857 69 ASN A O 1
ATOM 491 N N . LYS A 1 70 ? 9.03193 -11.85915 24.75708 1.000 26.34570 70 LYS A N 1
ATOM 492 C CA . LYS A 1 70 ? 8.93635 -11.04199 25.95896 1.000 26.42808 70 LYS A CA 1
ATOM 493 C C . LYS A 1 70 ? 8.40518 -9.64229 25.69437 1.000 23.67129 70 LYS A C 1
ATOM 494 O O . LYS A 1 70 ? 7.88346 -9.01500 26.62112 1.000 24.59937 70 LYS A O 1
ATOM 500 N N . ASN A 1 71 ? 8.53417 -9.14572 24.46668 1.000 21.44356 71 ASN A N 1
ATOM 501 C CA . ASN A 1 71 ? 8.07846 -7.81156 24.09618 1.000 19.28560 71 ASN A CA 1
ATOM 502 C C . ASN A 1 71 ? 6.62174 -7.60736 24.48697 1.000 19.20074 71 ASN A C 1
ATOM 503 O O . ASN A 1 71 ? 5.73389 -8.33550 24.02910 1.000 18.84096 71 ASN A O 1
ATOM 508 N N . PHE A 1 72 ? 6.37555 -6.61420 25.34162 1.000 19.47560 72 PHE A N 1
ATOM 509 C CA . PHE A 1 72 ? 5.02614 -6.48098 25.88026 1.000 18.14584 72 PHE A CA 1
ATOM 510 C C . PHE A 1 72 ? 3.97608 -6.07205 24.85070 1.000 17.44989 72 PHE A C 1
ATOM 511 O O . PHE A 1 72 ? 2.84489 -6.57499 24.92054 1.000 17.84621 72 PHE A O 1
ATOM 519 N N . PRO A 1 73 ? 4.27122 -5.17060 23.90199 1.000 16.98327 73 PRO A N 1
ATOM 520 C CA . PRO A 1 73 ? 3.28552 -4.94174 22.83404 1.000 16.42940 73 PRO A CA 1
ATOM 521 C C . PRO A 1 73 ? 2.84529 -6.22857 22.15039 1.000 14.99161 73 PRO A C 1
ATOM 522 O O . PRO A 1 73 ? 1.64605 -6.40094 21.90891 1.000 15.56966 73 PRO A O 1
ATOM 526 N N . ASN A 1 74 ? 3.76704 -7.16190 21.88640 1.000 14.60603 74 ASN A N 1
ATOM 527 C CA . ASN A 1 74 ? 3.36665 -8.45675 21.33600 1.000 14.82983 74 ASN A CA 1
ATOM 528 C C . ASN A 1 74 ? 2.43727 -9.19975 22.28680 1.000 14.94623 74 ASN A C 1
ATOM 529 O O . ASN A 1 74 ? 1.41577 -9.75278 21.86420 1.000 15.39272 74 ASN A O 1
ATOM 534 N N . ILE A 1 75 ? 2.80878 -9.27523 23.56668 1.000 15.85653 75 ILE A N 1
ATOM 535 C CA . ILE A 1 75 ? 2.00473 -10.02484 24.52801 1.000 16.57322 75 ILE A CA 1
ATOM 536 C C . ILE A 1 75 ? 0.61048 -9.42596 24.63282 1.000 16.04489 75 ILE A C 1
ATOM 537 O O . ILE A 1 75 ? -0.40152 -10.13944 24.57705 1.000 16.31096 75 ILE A O 1
ATOM 542 N N . PHE A 1 76 ? 0.53739 -8.10133 24.77569 1.000 15.74441 76 PHE A N 1
ATOM 543 C CA . PHE A 1 76 ? -0.76061 -7.45265 24.88901 1.000 15.65646 76 PHE A CA 1
ATOM 544 C C . PHE A 1 76 ? -1.60988 -7.70713 23.64700 1.000 15.15662 76 PHE A C 1
ATOM 545 O O . PHE A 1 76 ? -2.79344 -8.04374 23.74789 1.000 15.60708 76 PHE A O 1
ATOM 553 N N . ALA A 1 77 ? -1.01821 -7.55289 22.46028 1.000 15.17247 77 ALA A N 1
ATOM 554 C CA . ALA A 1 77 ? -1.76791 -7.74570 21.22253 1.000 15.90278 77 ALA A CA 1
ATOM 555 C C . ALA A 1 77 ? -2.24814 -9.18359 21.05781 1.000 15.33917 77 ALA A C 1
ATOM 556 O O . ALA A 1 77 ? -3.31973 -9.41625 20.48424 1.000 16.97335 77 ALA A O 1
ATOM 558 N N . LYS A 1 78 ? -1.46995 -10.15527 21.53575 1.000 15.11224 78 LYS A N 1
ATOM 559 C CA A LYS A 1 78 ? -1.84330 -11.55541 21.37202 0.282 15.22499 78 LYS A CA 1
ATOM 560 C CA B LYS A 1 78 ? -1.84781 -11.55367 21.36448 0.718 14.90622 78 LYS A CA 1
ATOM 561 C C . LYS A 1 78 ? -3.17072 -11.85888 22.04982 1.000 15.19733 78 LYS A C 1
ATOM 562 O O . LYS A 1 78 ? -3.95780 -12.67240 21.55009 1.000 16.60034 78 LYS A O 1
ATOM 573 N N . TYR A 1 79 ? -3.44386 -11.20734 23.17616 1.000 13.90309 79 TYR A N 1
ATOM 574 C CA . TYR A 1 79 ? -4.62776 -11.50751 23.96552 1.000 15.56452 79 TYR A CA 1
ATOM 575 C C . TYR A 1 79 ? -5.64839 -10.38145 23.96071 1.000 15.93570 79 TYR A C 1
ATOM 576 O O . TYR A 1 79 ? -6.49914 -10.32624 24.85384 1.000 17.79469 79 TYR A O 1
ATOM 585 N N . SER A 1 80 ? -5.61202 -9.49808 22.96472 1.000 15.33095 80 SER A N 1
ATOM 586 C CA . SER A 1 80 ? -6.55685 -8.38970 22.95022 1.000 15.54325 80 SER A CA 1
ATOM 587 C C . SER A 1 80 ? -7.05161 -8.10066 21.53975 1.000 15.65554 80 SER A C 1
ATOM 588 O O . SER A 1 80 ? -6.39316 -8.40282 20.54030 1.000 16.88161 80 SER A O 1
ATOM 591 N N . ASN A 1 81 ? -8.23080 -7.49018 21.48129 1.000 12.72725 81 ASN A N 1
ATOM 592 C CA . ASN A 1 81 ? -8.69517 -6.76427 20.30432 1.000 13.15208 81 ASN A CA 1
ATOM 593 C C . ASN A 1 81 ? -8.87885 -5.32042 20.76098 1.000 12.94420 81 ASN A C 1
ATOM 594 O O . ASN A 1 81 ? -9.89775 -4.99099 21.38088 1.000 14.84010 81 ASN A O 1
ATOM 599 N N . VAL A 1 82 ? -7.90233 -4.46627 20.47588 1.000 13.83458 82 VAL A N 1
ATOM 600 C CA . VAL A 1 82 ? -7.99870 -3.04884 20.80813 1.000 14.29273 82 VAL A CA 1
ATOM 601 C C . VAL A 1 82 ? -8.65207 -2.35580 19.61857 1.000 12.79177 82 VAL A C 1
ATOM 602 O O . VAL A 1 82 ? -8.08917 -2.31897 18.52074 1.000 14.28189 82 VAL A O 1
ATOM 606 N N . LEU A 1 83 ? -9.84931 -1.81631 19.82518 1.000 12.18729 83 LEU A N 1
ATOM 607 C CA . LEU A 1 83 ? -10.57446 -1.16724 18.74610 1.000 11.66901 83 LEU A CA 1
ATOM 608 C C . LEU A 1 83 ? -10.21644 0.32208 18.71172 1.000 12.18225 83 LEU A C 1
ATOM 609 O O . LEU A 1 83 ? -9.22861 0.74886 19.31225 1.000 13.40546 83 LEU A O 1
ATOM 614 N N . THR A 1 84 ? -10.99749 1.13109 17.99168 1.000 12.01496 84 THR A N 1
ATOM 615 C CA . THR A 1 84 ? -10.59979 2.49893 17.67018 1.000 11.33779 84 THR A CA 1
ATOM 616 C C . THR A 1 84 ? -11.44386 3.50895 18.44047 1.000 11.29821 84 THR A C 1
ATOM 617 O O . THR A 1 84 ? -12.35245 3.15665 19.19849 1.000 11.55018 84 THR A O 1
ATOM 621 N N . VAL A 1 85 ? -11.14178 4.79165 18.20747 1.000 11.30078 85 VAL A N 1
ATOM 622 C CA . VAL A 1 85 ? -11.94887 5.86596 18.77407 1.000 11.22919 85 VAL A CA 1
ATOM 623 C C . VAL A 1 85 ? -13.29679 5.99086 18.06805 1.000 11.63602 85 VAL A C 1
ATOM 624 O O . VAL A 1 85 ? -14.17286 6.72075 18.54078 1.000 12.32922 85 VAL A O 1
ATOM 628 N N . SER A 1 86 ? -13.48652 5.27897 16.95639 1.000 11.25942 86 SER A N 1
ATOM 629 C CA . SER A 1 86 ? -14.73090 5.27341 16.19676 1.000 11.21291 86 SER A CA 1
ATOM 630 C C . SER A 1 86 ? -15.76264 4.36528 16.85864 1.000 11.22078 86 SER A C 1
ATOM 631 O O . SER A 1 86 ? -15.46140 3.58567 17.76890 1.000 11.22133 86 SER A O 1
ATOM 634 N N . SER A 1 87 ? -16.99711 4.43809 16.36018 1.000 11.71706 87 SER A N 1
ATOM 635 C CA . SER A 1 87 ? -18.02093 3.45798 16.72362 1.000 11.66639 87 SER A CA 1
ATOM 636 C C . SER A 1 87 ? -17.76542 2.21104 15.88492 1.000 10.91131 87 SER A C 1
ATOM 637 O O . SER A 1 87 ? -18.08084 2.17280 14.68848 1.000 11.67831 87 SER A O 1
ATOM 640 N N . ASP A 1 88 ? -17.16804 1.18946 16.50707 1.000 11.14384 88 ASP A N 1
ATOM 641 C CA . ASP A 1 88 ? -16.59091 0.06130 15.78253 1.000 11.58417 88 ASP A CA 1
ATOM 642 C C . ASP A 1 88 ? -17.46985 -1.17619 15.85590 1.000 11.80555 88 ASP A C 1
ATOM 643 O O . ASP A 1 88 ? -17.88821 -1.57624 16.95077 1.000 11.68976 88 ASP A O 1
ATOM 648 N N . PRO A 1 89 ? -17.63701 -1.88960 14.74519 1.000 11.26806 89 PRO A N 1
ATOM 649 C CA . PRO A 1 89 ? -17.82364 -3.34008 14.84323 1.000 11.25415 89 PRO A CA 1
ATOM 650 C C . PRO A 1 89 ? -16.46949 -3.93874 15.21432 1.000 11.50529 89 PRO A C 1
ATOM 651 O O . PRO A 1 89 ? -15.42990 -3.29120 15.06247 1.000 11.75479 89 PRO A O 1
ATOM 655 N N . ASN A 1 90 ? -16.45882 -5.16651 15.75025 1.000 11.72560 90 ASN A N 1
ATOM 656 C CA . ASN A 1 90 ? -15.15240 -5.75231 16.07222 1.000 11.82772 90 ASN A CA 1
ATOM 657 C C . ASN A 1 90 ? -14.55694 -6.35747 14.80368 1.000 11.99229 90 ASN A C 1
ATOM 658 O O . ASN A 1 90 ? -14.63766 -7.56378 14.54408 1.000 12.59865 90 ASN A O 1
ATOM 663 N N . PHE A 1 91 ? -13.91830 -5.49114 14.01145 1.000 11.79171 91 PHE A N 1
ATOM 664 C CA . PHE A 1 91 ? -13.42545 -5.90132 12.70495 1.000 11.42814 91 PHE A CA 1
ATOM 665 C C . PHE A 1 91 ? -12.15797 -6.74705 12.77443 1.000 10.87965 91 PHE A C 1
ATOM 666 O O . PHE A 1 91 ? -11.72233 -7.24435 11.73462 1.000 11.80804 91 PHE A O 1
ATOM 674 N N . ILE A 1 92 ? -11.60130 -6.97938 13.96569 1.000 11.10874 92 ILE A N 1
ATOM 675 C CA . ILE A 1 92 ? -10.38316 -7.77005 14.11601 1.000 11.22592 92 ILE A CA 1
ATOM 676 C C . ILE A 1 92 ? -10.60883 -9.09509 14.84072 1.000 12.24166 92 ILE A C 1
ATOM 677 O O . ILE A 1 92 ? -9.64192 -9.82274 15.08731 1.000 14.40244 92 ILE A O 1
ATOM 682 N N . THR A 1 93 ? -11.85783 -9.47034 15.12907 1.000 12.74427 93 THR A N 1
ATOM 683 C CA . THR A 1 93 ? -12.08836 -10.69284 15.90140 1.000 12.74627 93 THR A CA 1
ATOM 684 C C . THR A 1 93 ? -11.66967 -11.95549 15.13854 1.000 13.08705 93 THR A C 1
ATOM 685 O O . THR A 1 93 ? -11.89452 -12.08287 13.93041 1.000 13.02814 93 THR A O 1
ATOM 689 N N . SER A 1 94 ? -11.06787 -12.90264 15.85876 1.000 13.38906 94 SER A N 1
ATOM 690 C CA . SER A 1 94 ? -10.57432 -14.13291 15.25440 1.000 12.96588 94 SER A CA 1
ATOM 691 C C . SER A 1 94 ? -10.40223 -15.16291 16.35917 1.000 13.56874 94 SER A C 1
ATOM 692 O O . SER A 1 94 ? -9.92690 -14.83029 17.44429 1.000 16.36576 94 SER A O 1
ATOM 695 N N . GLU A 1 95 ? -10.75305 -16.41149 16.06505 1.000 13.56004 95 GLU A N 1
ATOM 696 C CA . GLU A 1 95 ? -10.74857 -17.48045 17.06813 1.000 13.83294 95 GLU A CA 1
ATOM 697 C C . GLU A 1 95 ? -9.35522 -18.11148 17.15372 1.000 14.43859 95 GLU A C 1
ATOM 698 O O . GLU A 1 95 ? -9.12794 -19.26842 16.77972 1.000 16.32090 95 GLU A O 1
ATOM 704 N N . ASP A 1 96 ? -8.40170 -17.31720 17.65153 1.000 14.45649 96 ASP A N 1
ATOM 705 C CA . ASP A 1 96 ? -7.00692 -17.74440 17.72565 1.000 15.51103 96 ASP A CA 1
ATOM 706 C C . ASP A 1 96 ? -6.47079 -17.87400 19.14686 1.000 16.34398 96 ASP A C 1
ATOM 707 O O . ASP A 1 96 ? -5.30269 -18.24363 19.31589 1.000 18.21011 96 ASP A O 1
ATOM 712 N N . GLU A 1 97 ? -7.27496 -17.56363 20.16526 1.000 16.38832 97 GLU A N 1
ATOM 713 C CA . GLU A 1 97 ? -6.84781 -17.67444 21.55421 1.000 17.28501 97 GLU A CA 1
ATOM 714 C C . GLU A 1 97 ? -8.03491 -18.07839 22.42038 1.000 17.12987 97 GLU A C 1
ATOM 715 O O . GLU A 1 97 ? -9.19628 -17.85879 22.06484 1.000 16.76728 97 GLU A O 1
ATOM 721 N N . GLU A 1 98 ? -7.72646 -18.65840 23.58197 1.000 16.91522 98 GLU A N 1
ATOM 722 C CA . GLU A 1 98 ? -8.78275 -19.02207 24.52362 1.000 17.01046 98 GLU A CA 1
ATOM 723 C C . GLU A 1 98 ? -9.37589 -17.79310 25.20202 1.000 17.00355 98 GLU A C 1
ATOM 724 O O . GLU A 1 98 ? -10.59180 -17.72728 25.41880 1.000 17.27880 98 GLU A O 1
ATOM 730 N N . VAL A 1 99 ? -8.53862 -16.81532 25.54923 1.000 16.00026 99 VAL A N 1
ATOM 731 C CA . VAL A 1 99 ? -8.96679 -15.62849 26.27687 1.000 16.34635 99 VAL A CA 1
ATOM 732 C C . VAL A 1 99 ? -8.60496 -14.39863 25.45847 1.000 15.75200 99 VAL A C 1
ATOM 733 O O . VAL A 1 99 ? -7.49117 -14.30158 24.93236 1.000 16.75766 99 VAL A O 1
ATOM 737 N N . LYS A 1 100 ? -9.54008 -13.45677 25.36213 1.000 16.00301 100 LYS A N 1
ATOM 738 C CA A LYS A 1 100 ? -9.32283 -12.22084 24.62452 0.596 17.59449 100 LYS A CA 1
ATOM 739 C CA B LYS A 1 100 ? -9.32349 -12.22667 24.61866 0.404 17.56760 100 LYS A CA 1
ATOM 740 C C . LYS A 1 100 ? -9.92509 -11.06457 25.39899 1.000 16.97525 100 LYS A C 1
ATOM 741 O O . LYS A 1 100 ? -11.02834 -11.18040 25.93898 1.000 17.19989 100 LYS A O 1
ATOM 752 N N . ILE A 1 101 ? -9.19734 -9.95085 25.44680 1.000 16.64240 101 ILE A N 1
ATOM 753 C CA . ILE A 1 101 ? -9.68647 -8.69640 26.00988 1.000 16.67402 101 ILE A CA 1
ATOM 754 C C . ILE A 1 101 ? -10.14832 -7.84633 24.83564 1.000 15.96580 101 ILE A C 1
ATOM 755 O O . ILE A 1 101 ? -9.33916 -7.45610 23.98823 1.000 17.79281 101 ILE A O 1
ATOM 760 N N . ILE A 1 102 ? -11.44406 -7.56482 24.76698 1.000 14.28966 102 ILE A N 1
ATOM 761 C CA . ILE A 1 102 ? -12.03801 -6.84296 23.65062 1.000 14.63127 102 ILE A CA 1
ATOM 762 C C . ILE A 1 102 ? -12.39897 -5.45008 24.14724 1.000 13.66207 102 ILE A C 1
ATOM 763 O O . ILE A 1 102 ? -13.28638 -5.28992 24.99463 1.000 13.83685 102 ILE A O 1
ATOM 768 N N . TRP A 1 103 ? -11.69092 -4.44140 23.64100 1.000 13.09108 103 TRP A N 1
ATOM 769 C CA . TRP A 1 103 ? -11.70239 -3.09879 24.21543 1.000 12.80206 103 TRP A CA 1
ATOM 770 C C . TRP A 1 103 ? -12.25426 -2.11682 23.18486 1.000 11.64955 103 TRP A C 1
ATOM 771 O O . TRP A 1 103 ? -11.57947 -1.78285 22.20523 1.000 12.71381 103 TRP A O 1
ATOM 782 N N . GLY A 1 104 ? -13.48744 -1.65008 23.40595 1.000 11.58797 104 GLY A N 1
ATOM 783 C CA . GLY A 1 104 ? -14.13858 -0.79838 22.42249 1.000 12.66175 104 GLY A CA 1
ATOM 784 C C . GLY A 1 104 ? -13.60659 0.62218 22.36277 1.000 12.26873 104 GLY A C 1
ATOM 785 O O . GLY A 1 104 ? -13.60526 1.23975 21.28974 1.000 12.60981 104 GLY A O 1
ATOM 786 N N . ARG A 1 105 ? -13.16093 1.16273 23.49099 1.000 12.32607 105 ARG A N 1
ATOM 787 C CA . ARG A 1 105 ? -12.74644 2.56966 23.58349 1.000 11.82797 105 ARG A CA 1
ATOM 788 C C . ARG A 1 105 ? -13.92004 3.47906 23.20851 1.000 11.68448 105 ARG A C 1
ATOM 789 O O . ARG A 1 105 ? -15.09082 3.11091 23.38014 1.000 12.22404 105 ARG A O 1
ATOM 797 N N . HIS A 1 106 ? -13.62559 4.67558 22.71391 1.000 12.61700 106 HIS A N 1
ATOM 798 C CA . HIS A 1 106 ? -14.68030 5.64457 22.44661 1.000 12.99744 106 HIS A CA 1
ATOM 799 C C . HIS A 1 106 ? -15.61364 5.13008 21.35758 1.000 12.18019 106 HIS A C 1
ATOM 800 O O . HIS A 1 106 ? -15.29150 4.20987 20.59725 1.000 12.51828 106 HIS A O 1
ATOM 807 N N . GLY A 1 107 ? -16.78249 5.75521 21.27220 1.000 12.50063 107 GLY A N 1
ATOM 808 C CA . GLY A 1 107 ? -17.74903 5.40117 20.25869 1.000 12.63051 107 GLY A CA 1
ATOM 809 C C . GLY A 1 107 ? -18.72216 4.33490 20.72724 1.000 12.32190 107 GLY A C 1
ATOM 810 O O . GLY A 1 107 ? -18.52666 3.65963 21.73867 1.000 12.39375 107 GLY A O 1
ATOM 811 N N . SER A 1 108 ? -19.79668 4.18320 19.95306 1.000 12.88036 108 SER A N 1
ATOM 812 C CA . SER A 1 108 ? -20.86876 3.22909 20.23587 1.000 12.49853 108 SER A CA 1
ATOM 813 C C . SER A 1 108 ? -20.50517 1.92443 19.53979 1.000 12.22159 108 SER A C 1
ATOM 814 O O . SER A 1 108 ? -20.80411 1.72412 18.36077 1.000 13.48106 108 SER A O 1
ATOM 817 N N . ASP A 1 109 ? -19.84593 1.02712 20.26141 1.000 11.26097 109 ASP A N 1
ATOM 818 C CA . ASP A 1 109 ? -19.24773 -0.14157 19.63685 1.000 11.06263 109 ASP A CA 1
ATOM 819 C C . ASP A 1 109 ? -20.20051 -1.32679 19.63095 1.000 12.26469 109 ASP A C 1
ATOM 820 O O . ASP A 1 109 ? -21.00140 -1.51743 20.54960 1.000 13.61745 109 ASP A O 1
ATOM 825 N N . SER A 1 110 ? -20.09772 -2.12584 18.57115 1.000 11.45544 110 SER A N 1
ATOM 826 C CA . SER A 1 110 ? -20.86083 -3.35858 18.40679 1.000 11.57843 110 SER A CA 1
ATOM 827 C C . SER A 1 110 ? -19.85954 -4.47927 18.66467 1.000 11.74639 110 SER A C 1
ATOM 828 O O . SER A 1 110 ? -19.11079 -4.88300 17.77244 1.000 12.34630 110 SER A O 1
ATOM 831 N N . LEU A 1 111 ? -19.81645 -4.95671 19.90934 1.000 12.36571 111 LEU A N 1
ATOM 832 C CA . LEU A 1 111 ? -18.72312 -5.80707 20.37068 1.000 12.24753 111 LEU A CA 1
ATOM 833 C C . LEU A 1 111 ? -19.10074 -7.28246 20.29764 1.000 12.92154 111 LEU A C 1
ATOM 834 O O . LEU A 1 111 ? -20.05366 -7.72535 20.94584 1.000 14.56107 111 LEU A O 1
ATOM 839 N N . ILE A 1 112 ? -18.32078 -8.04040 19.53823 1.000 12.69936 112 ILE A N 1
ATOM 840 C CA . ILE A 1 112 ? -18.45624 -9.48380 19.41798 1.000 12.20080 112 ILE A CA 1
ATOM 841 C C . ILE A 1 112 ? -17.06607 -10.07643 19.57411 1.000 13.13673 112 ILE A C 1
ATOM 842 O O . ILE A 1 112 ? -16.06614 -9.44504 19.21937 1.000 14.00576 112 ILE A O 1
ATOM 847 N N . GLY A 1 113 ? -17.00333 -11.28278 20.12524 1.000 13.54040 113 GLY A N 1
ATOM 848 C CA . GLY A 1 113 ? -15.74092 -11.98885 20.22145 1.000 13.83142 113 GLY A CA 1
ATOM 849 C C . GLY A 1 113 ? -15.80803 -13.47806 19.93745 1.000 13.07005 113 GLY A C 1
ATOM 850 O O . GLY A 1 113 ? -14.78061 -14.12937 19.72277 1.000 13.93977 113 GLY A O 1
ATOM 851 N N . PHE A 1 114 ? -17.01590 -14.02414 19.92203 1.000 13.68254 114 PHE A N 1
ATOM 852 C CA . PHE A 1 114 ? -17.24139 -15.46049 19.81081 1.000 14.40792 114 PHE A CA 1
ATOM 853 C C . PHE A 1 114 ? -17.85496 -15.72795 18.44279 1.000 15.13299 114 PHE A C 1
ATOM 854 O O . PHE A 1 114 ? -18.90060 -15.16102 18.11123 1.000 17.78447 114 PHE A O 1
ATOM 862 N N . ASP A 1 115 ? -17.20046 -16.57259 17.64443 1.000 13.79518 115 ASP A N 1
ATOM 863 C CA . ASP A 1 115 ? -17.68472 -16.86940 16.30141 1.000 14.15592 115 ASP A CA 1
ATOM 864 C C . ASP A 1 115 ? -18.58546 -18.09659 16.36843 1.000 14.33449 115 ASP A C 1
ATOM 865 O O . ASP A 1 115 ? -18.08723 -19.20313 16.63365 1.000 14.95974 115 ASP A O 1
ATOM 870 N N . PRO A 1 116 ? -19.89583 -17.96182 16.13434 1.000 14.79879 116 PRO A N 1
ATOM 871 C CA . PRO A 1 116 ? -20.79329 -19.12216 16.25268 1.000 15.47597 116 PRO A CA 1
ATOM 872 C C . PRO A 1 116 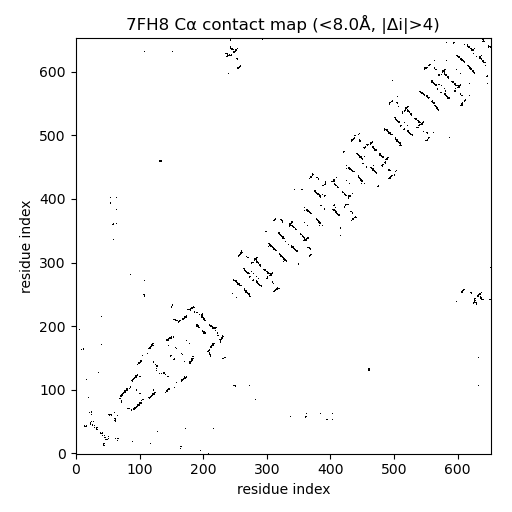? -20.57118 -20.18301 15.19057 1.000 16.55858 116 PRO A C 1
ATOM 873 O O . PRO A 1 116 ? -21.07886 -21.30291 15.34161 1.000 17.75746 116 PRO A O 1
ATOM 877 N N . GLY A 1 117 ? -19.83482 -19.87199 14.12919 1.000 16.78616 117 GLY A N 1
ATOM 878 C CA . GLY A 1 117 ? -19.52326 -20.82990 13.09585 1.000 17.54213 117 GLY A CA 1
ATOM 879 C C . GLY A 1 117 ? -18.19822 -21.53744 13.25128 1.000 20.16485 117 GLY A C 1
ATOM 880 O O . GLY A 1 117 ? -17.87184 -22.39399 12.42417 1.000 23.07756 117 GLY A O 1
ATOM 881 N N . ALA A 1 118 ? -17.41570 -21.20622 14.27548 1.000 20.58399 118 ALA A N 1
ATOM 882 C CA . ALA A 1 118 ? -16.14202 -21.86859 14.50456 1.000 21.78432 118 ALA A CA 1
ATOM 883 C C . ALA A 1 118 ? -16.35226 -23.15506 15.29571 1.000 23.94614 118 ALA A C 1
ATOM 884 O O . ALA A 1 118 ? -17.29987 -23.28294 16.07465 1.000 23.41508 118 ALA A O 1
ATOM 886 N N . ASP A 1 119 ? -15.46272 -24.11691 15.07904 1.000 26.04996 119 ASP A N 1
ATOM 887 C CA . ASP A 1 119 ? -15.46533 -25.34613 15.86711 1.000 26.63552 119 ASP A CA 1
ATOM 888 C C . ASP A 1 119 ? -14.77711 -25.04741 17.19132 1.000 25.80159 119 ASP A C 1
ATOM 889 O O . ASP A 1 119 ? -13.54835 -25.07704 17.29146 1.000 26.55024 119 ASP A O 1
ATOM 894 N N . LEU A 1 120 ? -15.57728 -24.76922 18.21734 1.000 24.08427 120 LEU A N 1
ATOM 895 C CA . LEU A 1 120 ? -15.07246 -24.44154 19.54353 1.000 23.47819 120 LEU A CA 1
ATOM 896 C C . LEU A 1 120 ? -15.50217 -25.47943 20.57336 1.000 24.69868 120 LEU A C 1
ATOM 897 O O . LEU A 1 120 ? -15.42748 -25.22490 21.77773 1.000 25.86354 120 LEU A O 1
ATOM 902 N N . VAL A 1 121 ? -15.96336 -26.64606 20.11889 1.000 26.02499 121 VAL A N 1
ATOM 903 C CA . VAL A 1 121 ? -16.42042 -27.67819 21.03943 1.000 27.53770 121 VAL A CA 1
ATOM 904 C C . VAL A 1 121 ? -15.26063 -28.13192 21.91243 1.000 28.61105 121 VAL A C 1
ATOM 905 O O . VAL A 1 121 ? -14.18794 -28.49673 21.41486 1.000 29.09636 121 VAL A O 1
ATOM 909 N N . GLY A 1 122 ? -15.46749 -28.09343 23.22790 1.000 28.41097 122 GLY A N 1
ATOM 910 C CA . GLY A 1 122 ? -14.45089 -28.48519 24.17950 1.000 28.90234 122 GLY A CA 1
ATOM 911 C C . GLY A 1 122 ? -13.40408 -27.43550 24.48851 1.000 28.86686 122 GLY A C 1
ATOM 912 O O . GLY A 1 122 ? -12.57599 -27.65876 25.37933 1.000 29.96294 122 GLY A O 1
ATOM 913 N N . LYS A 1 123 ? -13.40898 -26.29794 23.79850 1.000 27.37681 123 LYS A N 1
ATOM 914 C CA . LYS A 1 123 ? -12.37568 -25.28762 23.98012 1.000 25.87190 123 LYS A CA 1
ATOM 915 C C . LYS A 1 123 ? -12.76724 -24.33220 25.09995 1.000 24.05885 123 LYS A C 1
ATOM 916 O O . LYS A 1 123 ? -13.93510 -23.94959 25.22627 1.000 24.68714 123 LYS A O 1
ATOM 922 N N . ARG A 1 124 ? -11.78715 -23.95676 25.91856 1.000 22.20693 124 ARG A N 1
ATOM 923 C CA . ARG A 1 124 ? -12.01136 -22.90528 26.90312 1.000 22.29928 124 ARG A CA 1
ATOM 924 C C . ARG A 1 124 ? -12.09681 -21.57245 26.17826 1.000 20.46139 124 ARG A C 1
ATOM 925 O O . ARG A 1 124 ? -11.24628 -21.26678 25.34119 1.000 20.55081 124 ARG A O 1
ATOM 933 N N . ARG A 1 125 ? -13.11569 -20.77375 26.49775 1.000 18.91473 125 ARG A N 1
ATOM 934 C CA . ARG A 1 125 ? -13.31248 -19.47995 25.84044 1.000 17.82037 125 ARG A CA 1
ATOM 935 C C . ARG A 1 125 ? -13.83785 -18.44804 26.82871 1.000 17.96148 125 ARG A C 1
ATOM 936 O O . ARG A 1 125 ? -14.97215 -18.55507 27.30218 1.000 20.75132 125 ARG A O 1
ATOM 944 N N . ILE A 1 126 ? -13.03226 -17.43489 27.12490 1.000 16.56091 126 ILE A N 1
ATOM 945 C CA . ILE A 1 126 ? -13.49082 -16.28680 27.90192 1.000 17.16090 126 ILE A CA 1
ATOM 946 C C . ILE A 1 126 ? -13.15944 -15.03086 27.11604 1.000 16.37109 126 ILE A C 1
ATOM 947 O O . ILE A 1 126 ? -11.98610 -14.76627 26.83732 1.000 16.82898 126 ILE A O 1
ATOM 952 N N . ASP A 1 127 ? -14.18065 -14.26281 26.75128 1.000 15.55346 127 ASP A N 1
ATOM 953 C CA . ASP A 1 127 ? -13.98227 -12.94518 26.16203 1.000 15.09557 127 ASP A CA 1
ATOM 954 C C . ASP A 1 127 ? -14.27623 -11.91700 27.24332 1.000 14.64658 127 ASP A C 1
ATOM 955 O O . ASP A 1 127 ? -15.37324 -11.90823 27.80661 1.000 15.64189 127 ASP A O 1
ATOM 960 N N . ILE A 1 128 ? -13.29630 -11.06501 27.52710 1.000 15.16170 128 ILE A N 1
ATOM 961 C CA . ILE A 1 128 ? -13.41796 -9.99430 28.50683 1.000 15.03226 128 ILE A CA 1
ATOM 962 C C . ILE A 1 128 ? -13.71142 -8.71929 27.73597 1.000 15.05746 128 ILE A C 1
ATOM 963 O O . ILE A 1 128 ? -12.88346 -8.27888 26.93264 1.000 17.56666 128 ILE A O 1
ATOM 968 N N . PHE A 1 129 ? -14.88584 -8.13467 27.96134 1.000 14.02592 129 PHE A N 1
ATOM 969 C CA . PHE A 1 129 ? -15.33977 -6.96999 27.21311 1.000 14.31978 129 PHE A CA 1
ATOM 970 C C . PHE A 1 129 ? -15.23518 -5.70029 28.04171 1.000 13.64572 129 PHE A C 1
ATOM 971 O O . PHE A 1 129 ? -15.67735 -5.66369 29.19950 1.000 15.29919 129 PHE A O 1
ATOM 979 N N . LEU A 1 130 ? -14.69719 -4.65622 27.41076 1.000 14.08992 130 LEU A N 1
ATOM 980 C CA A LEU A 1 130 ? -14.74582 -3.28717 27.91536 0.726 14.20912 130 LEU A CA 1
ATOM 981 C CA B LEU A 1 130 ? -14.74192 -3.28568 27.91272 0.274 14.27883 130 LEU A CA 1
ATOM 982 C C . LEU A 1 130 ? -15.42191 -2.44504 26.84103 1.000 13.55321 130 LEU A C 1
ATOM 983 O O . LEU A 1 130 ? -14.84081 -2.19909 25.78024 1.000 14.70575 130 LEU A O 1
ATOM 992 N N . GLY A 1 131 ? -16.65964 -2.01718 27.10125 1.000 13.43740 131 GLY A N 1
ATOM 993 C CA . GLY A 1 131 ? -17.37944 -1.25261 26.09396 1.000 13.07526 131 GLY A CA 1
ATOM 994 C C . GLY A 1 131 ? -16.73583 0.09080 25.81470 1.000 12.86234 131 GLY A C 1
ATOM 995 O O . GLY A 1 131 ? -16.60583 0.50809 24.65920 1.000 12.55642 131 GLY A O 1
ATOM 996 N N . ASP A 1 132 ? -16.35384 0.79625 26.87527 1.000 12.95633 132 ASP A N 1
ATOM 997 C CA . ASP A 1 132 ? -15.70475 2.09119 26.75228 1.000 13.75716 132 ASP A CA 1
ATOM 998 C C . ASP A 1 132 ? -14.32292 2.03140 27.38638 1.000 14.66345 132 ASP A C 1
ATOM 999 O O . ASP A 1 132 ? -13.34978 1.69568 26.70057 1.000 14.36048 132 ASP A O 1
ATOM 1004 N N . PHE A 1 133 ? -14.22866 2.30498 28.68951 1.000 15.07674 133 PHE A N 1
ATOM 1005 C CA A PHE A 1 133 ? -12.95469 2.40122 29.40413 0.375 16.18971 133 PHE A CA 1
ATOM 1006 C CA B PHE A 1 133 ? -12.94074 2.33155 29.37405 0.625 16.04205 133 PHE A CA 1
ATOM 1007 C C . PHE A 1 133 ? -11.95500 3.20742 28.58729 1.000 15.89353 133 PHE A C 1
ATOM 1008 O O . PHE A 1 133 ? -10.88018 2.75574 28.18271 1.000 16.91686 133 PHE A O 1
ATOM 1023 N N . ILE A 1 134 ? -12.35357 4.45646 28.34694 1.000 16.10017 134 ILE A N 1
ATOM 1024 C CA . ILE A 1 134 ? -11.65319 5.27050 27.35687 1.000 15.67969 134 ILE A CA 1
ATOM 1025 C C . ILE A 1 134 ? -10.29892 5.75624 27.86610 1.000 16.09688 134 ILE A C 1
ATOM 1026 O O . ILE A 1 134 ? -10.01536 5.78956 29.07080 1.000 16.72460 134 ILE A O 1
ATOM 1031 N N . ASP A 1 135 ? -9.46135 6.16937 26.90576 1.000 16.47903 135 ASP A N 1
ATOM 1032 C CA . ASP A 1 135 ? -8.09140 6.58571 27.19060 1.000 17.12049 135 ASP A CA 1
ATOM 1033 C C . ASP A 1 135 ? -8.04885 7.66732 28.26408 1.000 18.41057 135 ASP A C 1
ATOM 1034 O O . ASP A 1 135 ? -7.14025 7.68771 29.10514 1.000 19.98803 135 ASP A O 1
ATOM 1039 N N A GLU A 1 136 ? -9.01905 8.58699 28.23624 0.495 17.86444 136 GLU A N 1
ATOM 1040 N N B GLU A 1 136 ? -9.02890 8.57604 28.25171 0.505 17.22392 136 GLU A N 1
ATOM 1041 C CA A GLU A 1 136 ? -9.09274 9.64263 29.24238 0.495 19.30690 136 GLU A CA 1
ATOM 1042 C CA B GLU A 1 136 ? -9.03827 9.71326 29.16898 0.505 17.95443 136 GLU A CA 1
ATOM 1043 C C A GLU A 1 136 ? -9.29250 9.07807 30.64397 0.495 23.66424 136 GLU A C 1
ATOM 1044 C C B GLU A 1 136 ? -9.03668 9.30708 30.63967 0.505 21.25816 136 GLU A C 1
ATOM 1045 O O A GLU A 1 136 ? -8.81469 9.66553 31.62127 0.495 25.18060 136 GLU A O 1
ATOM 1046 O O B GLU A 1 136 ? -8.69501 10.13598 31.49134 0.505 21.46730 136 GLU A O 1
ATOM 1057 N N A GLN A 1 137 ? -10.01100 7.95981 30.76697 0.495 26.21251 137 GLN A N 1
ATOM 1058 N N B GLN A 1 137 ? -9.40753 8.06219 30.96007 0.505 23.66452 137 GLN A N 1
ATOM 1059 C CA A GLN A 1 137 ? -10.12545 7.28220 32.05493 0.495 28.94900 137 GLN A CA 1
ATOM 1060 C CA B GLN A 1 137 ? -9.42410 7.62881 32.35626 0.505 27.90506 137 GLN A CA 1
ATOM 1061 C C A GLN A 1 137 ? -8.87796 6.45941 32.34643 0.495 30.13951 137 GLN A C 1
ATOM 1062 C C B GLN A 1 137 ? -8.04292 7.71403 32.98705 0.505 30.54464 137 GLN A C 1
ATOM 1063 O O A GLN A 1 137 ? -8.41064 6.41220 33.48960 0.495 29.94348 137 GLN A O 1
ATOM 1064 O O B GLN A 1 137 ? -7.92330 7.88854 34.20566 0.505 31.15890 137 GLN A O 1
ATOM 1075 N N A PHE A 1 138 ? -8.33689 5.80294 31.31780 0.495 31.91627 138 PHE A N 1
ATOM 1076 N N B PHE A 1 138 ? -6.99434 7.57891 32.18251 0.505 32.58928 138 PHE A N 1
ATOM 1077 C CA A PHE A 1 138 ? -7.07098 5.09030 31.45430 0.495 34.49507 138 PHE A CA 1
ATOM 1078 C CA B PHE A 1 1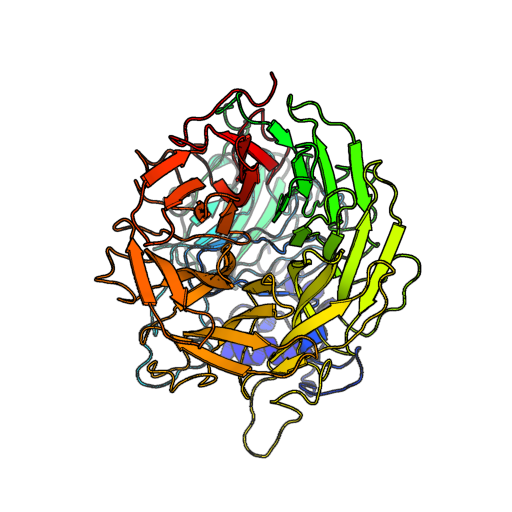38 ? -5.62465 7.57161 32.66763 0.505 34.90020 138 PHE A CA 1
ATOM 1079 C C A PHE A 1 138 ? -5.93227 6.02204 31.85261 0.495 34.97061 138 PHE A C 1
ATOM 1080 C C B PHE A 1 138 ? -4.96317 8.94073 32.56517 0.505 36.53046 138 PHE A C 1
ATOM 1081 O O A PHE A 1 138 ? -5.07235 5.64962 32.65956 0.495 35.39109 138 PHE A O 1
ATOM 1082 O O B PHE A 1 138 ? -3.74356 9.04289 32.73121 0.505 37.07648 138 PHE A O 1
ATOM 1097 N N A ASN A 1 139 ? -5.90131 7.23183 31.29718 0.495 34.40598 139 ASN A N 1
ATOM 1098 N N B ASN A 1 139 ? -5.74045 9.98833 32.29974 0.505 37.75565 139 ASN A N 1
ATOM 1099 C CA A ASN A 1 139 ? -4.79006 8.15542 31.52735 0.495 34.37926 139 ASN A CA 1
ATOM 1100 C CA B ASN A 1 139 ? -5.21526 11.35081 32.27117 0.505 38.60649 139 ASN A CA 1
ATOM 1101 C C A ASN A 1 139 ? -5.33021 9.57575 31.56906 0.495 32.83689 139 ASN A C 1
ATOM 1102 C C B ASN A 1 139 ? -4.81048 11.77149 33.67602 0.505 39.12137 139 ASN A C 1
ATOM 1103 O O A ASN A 1 139 ? -5.36857 10.27465 30.54741 0.495 31.05169 139 ASN A O 1
ATOM 1104 O O B ASN A 1 139 ? -5.66020 11.78453 34.57630 0.505 39.06560 139 ASN A O 1
ATOM 1113 N N A PRO A 1 140 ? -5.75201 10.04427 32.74562 0.495 33.59822 140 PRO A N 1
ATOM 1114 N N B PRO A 1 140 ? -3.54697 12.12652 33.91351 0.505 40.14296 140 PRO A N 1
ATOM 1115 C CA A PRO A 1 140 ? -6.39774 11.36417 32.83202 0.495 33.66935 140 PRO A CA 1
ATOM 1116 C CA B PRO A 1 140 ? -3.18152 12.67965 35.22659 0.505 40.51375 140 PRO A CA 1
ATOM 1117 C C A PRO A 1 140 ? -5.39747 12.50043 32.65880 0.495 32.59081 140 PRO A C 1
ATOM 1118 C C B PRO A 1 140 ? -3.82754 14.02284 35.51460 0.505 40.77683 140 PRO A C 1
ATOM 1119 O O A PRO A 1 140 ? -4.31884 12.49575 33.25592 0.495 33.21413 140 PRO A O 1
ATOM 1120 O O B PRO A 1 140 ? -3.89626 14.42201 36.68337 0.505 41.07280 140 PRO A O 1
ATOM 1127 N N A ILE A 1 141 ? -5.77541 13.48087 31.84089 0.495 31.50730 141 ILE A N 1
ATOM 1128 N N B ILE A 1 141 ? -4.31145 14.72550 34.49530 0.505 40.59234 141 ILE A N 1
ATOM 1129 C CA A ILE A 1 141 ? -4.97176 14.67270 31.56586 0.495 30.85490 141 ILE A CA 1
ATOM 1130 C CA B ILE A 1 141 ? -4.82114 16.08392 34.62954 0.505 39.82042 141 ILE A CA 1
ATOM 1131 C C A ILE A 1 141 ? -5.86944 15.89843 31.70670 0.495 31.24349 141 ILE A C 1
ATOM 1132 C C B ILE A 1 141 ? -6.26420 16.10578 34.14423 0.505 38.64017 141 ILE A C 1
ATOM 1133 O O A ILE A 1 141 ? -7.00601 15.88272 31.21433 0.495 31.54204 141 ILE A O 1
ATOM 1134 O O B ILE A 1 141 ? -6.54506 15.61758 33.04764 0.505 38.24759 141 ILE A O 1
ATOM 1143 N N A PRO A 1 142 ? -5.41820 16.96730 32.36831 0.495 31.19154 142 PRO A N 1
ATOM 1144 N N B PRO A 1 142 ? -7.19954 16.65114 34.91681 0.505 37.85296 142 PRO A N 1
ATOM 1145 C CA A PRO A 1 142 ? -6.28970 18.13353 32.57362 0.495 30.36835 142 PRO A CA 1
ATOM 1146 C CA B PRO A 1 142 ? -8.60810 16.65861 34.50847 0.505 37.39549 142 PRO A CA 1
ATOM 1147 C C A PRO A 1 142 ? -6.78197 18.73086 31.26077 0.495 29.51770 142 PRO A C 1
ATOM 1148 C C B PRO A 1 142 ? -8.87497 17.70841 33.43572 0.505 36.52587 142 PRO A C 1
ATOM 1149 O O A PRO A 1 142 ? -6.04013 18.82860 30.28080 0.495 29.53559 142 PRO A O 1
ATOM 1150 O O B PRO A 1 142 ? -8.02817 18.53844 33.10634 0.505 36.82360 142 PRO A O 1
ATOM 1157 N N A GLY A 1 143 ? -8.05324 19.13133 31.25460 0.495 28.21647 143 GLY A N 1
ATOM 1158 N N B GLY A 1 143 ? -10.08875 17.65051 32.88296 0.505 35.20022 143 GLY A N 1
ATOM 1159 C CA A GLY A 1 143 ? -8.67169 19.74618 30.09650 0.495 27.69263 143 GLY A CA 1
ATOM 1160 C CA B GLY A 1 143 ? -10.57820 18.67619 31.98490 0.505 33.38409 143 GLY A CA 1
ATOM 1161 C C A GLY A 1 143 ? -9.27583 18.79536 29.08750 0.495 27.18520 143 GLY A C 1
ATOM 1162 C C B GLY A 1 143 ? -10.61451 18.30881 30.51319 0.505 31.57353 143 GLY A C 1
ATOM 1163 O O A GLY A 1 143 ?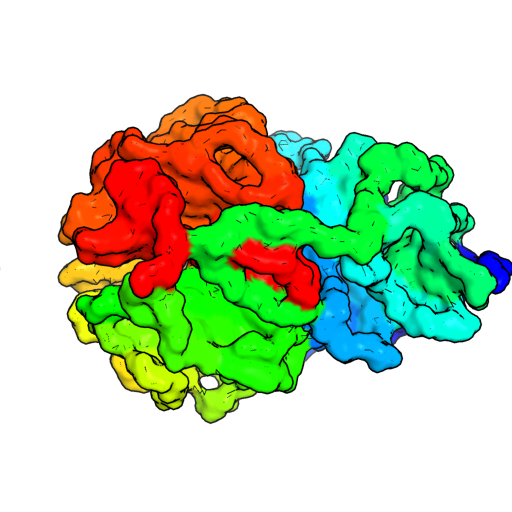 -9.69817 19.24643 28.01555 0.495 26.83152 143 GLY A O 1
ATOM 1164 O O B GLY A 1 143 ? -11.19959 19.06480 29.72719 0.505 31.89079 143 GLY A O 1
ATOM 1165 N N A ALA A 1 144 ? -9.34727 17.50178 29.39500 0.495 27.23660 144 ALA A N 1
ATOM 1166 N N B ALA A 1 144 ? -10.00915 17.18706 30.11525 0.505 29.94006 144 ALA A N 1
ATOM 1167 C CA A ALA A 1 144 ? -9.78107 16.50321 28.42067 0.495 26.05550 144 ALA A CA 1
ATOM 1168 C CA B ALA A 1 144 ? -9.98298 16.79585 28.70700 0.505 27.34017 144 ALA A CA 1
ATOM 1169 C C A ALA A 1 144 ? -11.26361 16.67477 28.09194 0.495 25.74958 144 ALA A C 1
ATOM 1170 C C B ALA A 1 144 ? -11.39685 16.76337 28.14102 0.505 26.43950 144 ALA A C 1
ATOM 1171 O O A ALA A 1 144 ? -12.13225 16.48784 28.94875 0.495 26.87798 144 ALA A O 1
ATOM 1172 O O B ALA A 1 144 ? -12.36126 16.51115 28.86746 0.505 27.84409 144 ALA A O 1
ATOM 1175 N N . LEU A 1 145 ? -11.53349 17.01758 26.82915 1.000 24.74869 145 LEU A N 1
ATOM 1176 C CA . LEU A 1 145 ? -12.88994 17.17162 26.29547 1.000 22.14289 145 LEU A CA 1
ATOM 1177 C C . LEU A 1 145 ? -13.75289 15.93862 26.52173 1.000 20.75443 145 LEU A C 1
ATOM 1178 O O . LEU A 1 145 ? -14.96412 16.05578 26.73625 1.000 23.12544 145 LEU A O 1
ATOM 1183 N N . ASN A 1 146 ? -13.16189 14.74943 26.45345 1.000 19.16630 146 ASN A N 1
ATOM 1184 C CA . ASN A 1 146 ? -13.92413 13.51660 26.58387 1.000 17.60978 146 ASN A CA 1
ATOM 1185 C C . ASN A 1 146 ? -13.86046 12.89912 27.97203 1.000 18.03893 146 ASN A C 1
ATOM 1186 O O . ASN A 1 146 ? -14.39216 11.80320 28.16687 1.000 18.76557 146 ASN A O 1
ATOM 1191 N N . ALA A 1 147 ? -13.24490 13.57542 28.94158 1.000 18.92192 147 ALA A N 1
ATOM 1192 C CA . ALA A 1 147 ? -13.24809 13.05705 30.30325 1.000 19.02819 147 ALA A CA 1
ATOM 1193 C C . ALA A 1 147 ? -14.68655 12.86809 30.77270 1.000 19.27002 147 ALA A C 1
ATOM 1194 O O . ALA A 1 147 ? -15.52372 13.76303 30.62588 1.000 21.17988 147 ALA A O 1
ATOM 1196 N N . GLY A 1 148 ? -14.98598 11.68182 31.29744 1.000 20.34277 148 GLY A N 1
ATOM 1197 C CA . GLY A 1 148 ? -16.31759 11.39336 31.79544 1.000 20.74342 148 GLY A CA 1
ATOM 1198 C C . GLY A 1 148 ? -17.35852 11.05860 30.74693 1.000 22.15509 148 GLY A C 1
ATOM 1199 O O . GLY A 1 148 ? -18.52801 10.85313 31.10496 1.000 24.09269 148 GLY A O 1
ATOM 1200 N N . LYS A 1 149 ? -16.98936 11.00399 29.47087 1.000 20.83054 149 LYS A N 1
ATOM 1201 C CA A LYS A 1 149 ? -17.93003 10.65993 28.41681 0.577 20.01509 149 LYS A CA 1
ATOM 1202 C CA B LYS A 1 149 ? -17.93199 10.65724 28.42073 0.423 20.75260 149 LYS A CA 1
ATOM 1203 C C . LYS A 1 149 ? -17.97446 9.14924 28.21592 1.000 20.01319 149 LYS A C 1
ATOM 1204 O O . LYS A 1 149 ? -16.97201 8.44739 28.37941 1.000 20.40387 149 LYS A O 1
ATOM 1215 N N . SER A 1 150 ? -19.15372 8.65527 27.85749 1.000 18.62846 150 SER A N 1
ATOM 1216 C CA . SER A 1 150 ? -19.33022 7.24267 27.55231 1.000 18.13130 150 SER A CA 1
ATOM 1217 C C . SER A 1 150 ? -20.36323 7.11998 26.44235 1.000 16.92543 150 SER A C 1
ATOM 1218 O O . SER A 1 150 ? -21.04067 8.09042 26.08783 1.000 18.75841 150 SER A O 1
ATOM 1221 N N . TRP A 1 151 ? -20.47028 5.91165 25.88980 1.000 15.10762 151 TRP A N 1
ATOM 1222 C CA . TRP A 1 151 ? -21.30343 5.66442 24.72383 1.000 14.31620 151 TRP A CA 1
ATOM 1223 C C . TRP A 1 151 ? -22.11951 4.39786 24.94595 1.000 14.32583 151 TRP A C 1
ATOM 1224 O O . TRP A 1 151 ? -21.78515 3.55563 25.78226 1.000 14.66389 151 TRP A O 1
ATOM 1235 N N . SER A 1 152 ? -23.19586 4.26204 24.17805 1.000 14.40950 152 SER A N 1
ATOM 1236 C CA A SER A 1 152 ? -23.97943 3.02991 24.17598 0.468 14.03875 152 SER A CA 1
ATOM 1237 C CA B SER A 1 152 ? -23.98193 3.03302 24.17144 0.532 14.59803 152 SER A CA 1
ATOM 1238 C C . SER A 1 152 ? -23.23036 1.96066 23.38819 1.000 13.68887 152 SER A C 1
ATOM 1239 O O . SER A 1 152 ? -23.10688 2.04859 22.16102 1.000 14.93664 152 SER A O 1
ATOM 1244 N N . ASP A 1 153 ? -22.73244 0.94277 24.08422 1.000 13.02567 153 ASP A N 1
ATOM 1245 C CA . ASP A 1 153 ? -22.08708 -0.19076 23.44513 1.000 12.93480 153 ASP A CA 1
ATOM 1246 C C . ASP A 1 153 ? -23.03614 -1.37587 23.48772 1.000 13.39069 153 ASP A C 1
ATOM 1247 O O . ASP A 1 153 ? -23.83342 -1.51666 24.42592 1.000 14.71339 153 ASP A O 1
ATOM 1252 N N . ARG A 1 154 ? -22.96069 -2.21802 22.45896 1.000 12.57791 154 ARG A N 1
ATOM 1253 C CA . ARG A 1 154 ? -23.78176 -3.41902 22.37303 1.000 12.80680 154 ARG A CA 1
ATOM 1254 C C . ARG A 1 154 ? -22.85954 -4.62272 22.51524 1.000 13.13514 154 ARG A C 1
ATOM 1255 O O . ARG A 1 154 ? -21.94779 -4.80829 21.70392 1.000 14.62820 154 ARG A O 1
ATOM 1263 N N . PHE A 1 155 ? -23.07768 -5.41674 23.56356 1.000 12.43698 155 PHE A N 1
ATOM 1264 C CA . PHE A 1 155 ? -22.26600 -6.59392 23.85825 1.000 12.88900 155 PHE A CA 1
ATOM 1265 C C . PHE A 1 155 ? -23.01746 -7.80219 23.31237 1.000 12.90934 155 PHE A C 1
ATOM 1266 O O . PHE A 1 155 ? -24.10863 -8.13197 23.78822 1.000 14.00773 155 PHE A O 1
ATOM 1274 N N . ILE A 1 156 ? -22.45285 -8.44405 22.29446 1.000 12.41281 156 ILE A N 1
ATOM 1275 C CA . ILE A 1 156 ? -23.15112 -9.50618 21.57108 1.000 12.83405 156 ILE A CA 1
ATOM 1276 C C . ILE A 1 156 ? -22.83424 -10.85138 22.21924 1.000 12.92367 156 ILE A C 1
ATOM 1277 O O . ILE A 1 156 ? -21.75359 -11.41624 22.02703 1.000 13.45213 156 ILE A O 1
ATOM 1282 N N . LEU A 1 157 ? -23.79750 -11.36872 22.98129 1.000 13.43979 157 LEU A N 1
ATOM 1283 C CA . LEU A 1 157 ? -23.66866 -12.63996 23.68739 1.000 14.04876 157 LEU A CA 1
ATOM 1284 C C . LEU A 1 157 ? -24.54662 -13.72345 23.07123 1.000 13.60212 157 LEU A C 1
ATOM 1285 O O . LEU A 1 157 ? -24.69207 -14.80922 23.64626 1.000 14.68495 157 LEU A O 1
ATOM 1290 N N . GLY A 1 158 ? -25.11590 -13.44937 21.90595 1.000 13.29306 158 GLY A N 1
ATOM 1291 C CA . GLY A 1 158 ? -25.95507 -14.38037 21.17798 1.000 13.53699 158 GLY A CA 1
ATOM 1292 C C . GLY A 1 158 ? -26.68493 -13.62393 20.09547 1.000 14.06690 158 GLY A C 1
ATOM 1293 O O . GLY A 1 158 ? -26.64594 -12.38934 20.03006 1.000 14.77076 158 GLY A O 1
ATOM 1294 N N . ASP A 1 159 ? -27.35238 -14.37852 19.23418 1.000 13.78027 159 ASP A N 1
ATOM 1295 C CA . ASP A 1 159 ? -28.04879 -13.75430 18.11050 1.000 13.62584 159 ASP A CA 1
ATOM 1296 C C . ASP A 1 159 ? -29.26214 -14.61207 17.76423 1.000 15.05802 159 ASP A C 1
ATOM 1297 O O . ASP A 1 159 ? -29.67206 -15.46459 18.55581 1.000 14.92134 159 ASP A O 1
ATOM 1302 N N . TRP A 1 160 ? -29.83839 -14.38716 16.57858 1.000 14.75125 160 TRP A N 1
ATOM 1303 C CA . TRP A 1 160 ? -30.99616 -15.16498 16.13783 1.000 13.98180 160 TRP A CA 1
ATOM 1304 C C . TRP A 1 160 ? -30.67930 -16.65070 16.02002 1.000 14.43367 160 TRP A C 1
ATOM 1305 O O . TRP A 1 160 ? -31.59404 -17.47976 16.08541 1.000 15.04412 160 TRP A O 1
ATOM 1316 N N . GLN A 1 161 ? -29.40695 -17.00064 15.82711 1.000 13.99488 161 GLN A N 1
ATOM 1317 C CA . GLN A 1 161 ? -29.02016 -18.37324 15.52958 1.000 13.67982 161 GLN A CA 1
ATOM 1318 C C . GLN A 1 161 ? -28.82860 -19.21478 16.77862 1.000 14.09493 161 GLN A C 1
ATOM 1319 O O . GLN A 1 161 ? -29.34782 -20.33356 16.85392 1.000 16.22893 161 GLN A O 1
ATOM 1325 N N . LYS A 1 162 ? -28.07248 -18.71696 17.75328 1.000 14.57002 162 LYS A N 1
ATOM 1326 C CA . LYS A 1 162 ? -27.73674 -19.51810 18.92407 1.000 14.68908 162 LYS A CA 1
ATOM 1327 C C . LYS A 1 162 ? -27.27305 -18.58755 20.03601 1.000 14.22214 162 LYS A C 1
ATOM 1328 O O . LYS A 1 162 ? -26.86664 -17.44565 19.77070 1.000 13.72455 162 LYS A O 1
ATOM 1334 N N . PRO A 1 163 ? -27.32379 -19.03952 21.28979 1.000 15.52623 163 PRO A N 1
ATOM 1335 C CA . PRO A 1 163 ? -26.57449 -18.34144 22.34210 1.000 15.34023 163 PRO A CA 1
ATOM 1336 C C . PRO A 1 163 ? -25.09165 -18.55222 22.10176 1.000 15.13456 163 PRO A C 1
ATOM 1337 O O . PRO A 1 163 ? -24.66740 -19.59769 21.59668 1.000 15.84660 163 PRO A O 1
ATOM 1341 N N . TYR A 1 164 ? -24.29669 -17.54798 22.45771 1.000 14.33821 164 TYR A N 1
ATOM 1342 C CA . TYR A 1 164 ? -22.85850 -17.72736 22.36148 1.000 14.92288 164 TYR A CA 1
ATOM 1343 C C . TYR A 1 164 ? -22.34890 -18.30549 23.67857 1.000 15.01964 164 TYR A C 1
ATOM 1344 O O . TYR A 1 164 ? -23.04768 -18.29609 24.69503 1.000 16.13256 164 TYR A O 1
ATOM 1353 N N . TYR A 1 165 ? -21.11463 -18.81968 23.65809 1.000 15.24530 165 TYR A N 1
ATOM 1354 C CA . TYR A 1 165 ? -20.47651 -19.36118 24.87083 1.000 15.61622 165 TYR A CA 1
ATOM 1355 C C . TYR A 1 165 ? -21.28309 -20.51127 25.46419 1.000 16.79028 165 TYR A C 1
ATOM 1356 O O . TYR A 1 165 ? -21.29946 -20.71369 26.68219 1.000 17.44011 165 TYR A O 1
ATOM 1365 N N . PHE A 1 166 ? -21.94779 -21.27689 24.61017 1.000 17.44498 166 PHE A N 1
ATOM 1366 C CA . PHE A 1 166 ? -22.96035 -22.23671 25.03047 1.000 17.82400 166 PHE A CA 1
ATOM 1367 C C . PHE A 1 166 ? -22.41997 -23.64505 24.81273 1.000 19.32080 166 PHE A C 1
ATOM 1368 O O . PHE A 1 166 ? -22.23014 -24.07469 23.67123 1.000 21.07974 166 PHE A O 1
ATOM 1376 N N . GLU A 1 167 ? -22.16478 -24.35988 25.90837 1.000 20.18973 167 GLU A N 1
ATOM 1377 C CA . GLU A 1 167 ? -21.60243 -25.70063 25.82071 1.000 21.90639 167 GLU A CA 1
ATOM 1378 C C . GLU A 1 167 ? -22.66191 -26.78803 25.72129 1.000 25.75242 167 GLU A C 1
ATOM 1379 O O . GLU A 1 167 ? -22.36104 -27.87611 25.22090 1.000 27.33898 167 GLU A O 1
ATOM 1385 N N . ASP A 1 168 ? -23.88324 -26.52358 26.18653 1.000 28.34542 168 ASP A N 1
ATOM 1386 C CA . ASP A 1 168 ? -25.01287 -27.43391 25.98743 1.000 31.36522 168 ASP A CA 1
ATOM 1387 C C . ASP A 1 168 ? -24.69860 -28.83846 26.50609 1.000 33.17012 168 ASP A C 1
ATOM 1388 O O . ASP A 1 168 ? -24.87060 -29.83903 25.80945 1.000 33.62530 168 ASP A O 1
ATOM 1393 N N . ASP A 1 169 ? -24.20925 -28.90466 27.74183 1.000 33.75392 169 ASP A N 1
ATOM 1394 C CA . ASP A 1 169 ? -23.83660 -30.18472 28.33095 1.000 34.80845 169 ASP A CA 1
ATOM 1395 C C . ASP A 1 169 ? -24.37427 -30.33248 29.74926 1.000 35.89352 169 ASP A C 1
ATOM 1396 O O . ASP A 1 169 ? -25.19270 -29.52104 30.19602 1.000 35.68461 169 ASP A O 1
ATOM 1401 N N . GLU A 1 170 ? -23.91451 -31.35551 30.46647 1.000 36.75183 170 GLU A N 1
ATOM 1402 C CA A GLU A 1 170 ? -24.45739 -31.63414 31.78940 0.437 37.17084 170 GLU A CA 1
ATOM 1403 C CA B GLU A 1 170 ? -24.41413 -31.67243 31.79765 0.563 37.07154 170 GLU A CA 1
ATOM 1404 C C . GLU A 1 170 ? -23.85263 -30.76972 32.88961 1.000 36.86230 170 GLU A C 1
ATOM 1405 O O . GLU A 1 170 ? -24.24436 -30.92087 34.05223 1.000 38.35819 170 GLU A O 1
ATOM 1416 N N . THR A 1 171 ? -22.94092 -29.85515 32.55913 1.000 34.41250 171 THR A N 1
ATOM 1417 C CA . THR A 1 171 ? -22.33593 -28.96976 33.54192 1.000 33.14597 171 THR A CA 1
ATOM 1418 C C . THR A 1 171 ? -23.08030 -27.63600 33.57074 1.000 30.78285 171 THR A C 1
ATOM 1419 O O . THR A 1 171 ? -24.06667 -27.42456 32.86249 1.000 31.48040 171 THR A O 1
ATOM 1423 N N . LEU A 1 172 ? -22.58836 -26.71868 34.40010 1.000 28.12409 172 LEU A N 1
ATOM 1424 C CA . LEU A 1 172 ? -23.11608 -25.36098 34.43399 1.000 27.19815 172 LEU A CA 1
ATOM 1425 C C . LEU A 1 172 ? -22.61543 -24.50103 33.28008 1.000 25.82482 172 LEU A C 1
ATOM 1426 O O . LEU A 1 172 ? -22.95057 -23.31217 33.22388 1.000 24.91909 172 LEU A O 1
ATOM 1431 N N . GLY A 1 173 ? -21.83442 -25.06330 32.36207 1.000 24.28855 173 GLY A N 1
ATOM 1432 C CA . GLY A 1 173 ? -21.38288 -24.30730 31.20692 1.000 22.91619 173 GLY A CA 1
ATOM 1433 C C . GLY A 1 173 ? -20.42139 -23.19894 31.56769 1.000 21.35520 173 GLY A C 1
ATOM 1434 O O . GLY A 1 173 ? -20.54975 -22.07901 31.05692 1.000 22.18603 173 GLY A O 1
ATOM 1435 N N . LEU A 1 174 ? -19.46287 -23.48203 32.44674 1.000 21.37237 174 LEU A N 1
ATOM 1436 C CA . LEU A 1 174 ? -18.49591 -22.49359 32.90592 1.000 21.73176 174 LEU A CA 1
ATOM 1437 C C . LEU A 1 174 ? -17.24703 -22.41692 32.03703 1.000 22.98153 174 LEU A C 1
ATOM 1438 O O . LEU A 1 174 ? -16.44374 -21.49381 32.21544 1.000 24.01885 174 LEU A O 1
ATOM 1443 N N . ASN A 1 175 ? -17.05906 -23.35851 31.11345 1.000 22.57939 175 ASN A N 1
ATOM 1444 C CA . ASN A 1 175 ? -15.83647 -23.40817 30.32605 1.000 23.01979 175 ASN A CA 1
ATOM 1445 C C . ASN A 1 175 ? -15.79911 -22.31722 29.26265 1.000 21.01753 175 ASN A C 1
ATOM 1446 O O . ASN A 1 175 ? -14.70996 -21.93671 28.81268 1.000 20.76207 175 ASN A O 1
ATOM 1451 N N . GLN A 1 176 ? -16.96050 -21.80450 28.85859 1.000 19.29440 176 GLN A N 1
ATOM 1452 C CA . GLN A 1 176 ? -17.06392 -20.70335 27.91003 1.000 17.44556 176 GLN A CA 1
ATOM 1453 C C . GLN A 1 176 ? -18.01460 -19.66399 28.47864 1.000 17.65881 176 GLN A C 1
ATOM 1454 O O . GLN A 1 176 ? -19.12016 -20.00464 28.90846 1.000 17.87431 176 GLN A O 1
ATOM 1460 N N . SER A 1 177 ? -17.58972 -18.40362 28.47706 1.000 17.24931 177 SER A N 1
ATOM 1461 C CA A SER A 1 177 ? -18.40792 -17.33321 29.03218 0.701 16.75482 177 SER A CA 1
ATOM 1462 C CA B SER A 1 177 ? -18.41176 -17.33455 29.02310 0.299 16.77494 177 SER A CA 1
ATOM 1463 C C . SER A 1 177 ? -17.81512 -15.99727 28.62095 1.000 15.57258 177 SER A C 1
ATOM 1464 O O . SER A 1 177 ? -16.60163 -15.87384 28.43888 1.000 16.99123 177 SER A O 1
ATOM 1469 N N . ALA A 1 178 ? -18.68022 -15.00383 28.49855 1.000 15.90572 178 ALA A N 1
ATOM 1470 C CA . ALA A 1 178 ? -18.24005 -13.62637 28.37666 1.000 15.04784 178 ALA A CA 1
ATOM 1471 C C . ALA A 1 178 ? -18.10064 -13.04126 29.77680 1.000 16.00554 178 ALA A C 1
ATOM 1472 O O . ALA A 1 178 ? -18.75979 -13.48061 30.72212 1.000 16.63539 178 ALA A O 1
ATOM 1474 N N . MET A 1 179 ? -17.21755 -12.06282 29.91057 1.000 16.89529 179 MET A N 1
ATOM 1475 C CA A MET A 1 179 ? -17.11571 -11.27351 31.13026 0.745 18.01298 179 MET A CA 1
ATOM 1476 C CA B MET A 1 179 ? -17.07694 -11.27459 31.13196 0.255 18.49480 179 MET A CA 1
ATOM 1477 C C . MET A 1 179 ? -17.08214 -9.80996 30.72404 1.000 17.89104 179 MET A C 1
ATOM 1478 O O . MET A 1 179 ? -16.10395 -9.34191 30.13658 1.000 20.44764 179 MET A O 1
ATOM 1487 N N . ILE A 1 180 ? -18.16312 -9.09230 31.02549 1.000 15.61013 180 ILE A N 1
ATOM 1488 C CA . ILE A 1 180 ? -18.28410 -7.68207 30.67794 1.000 14.94334 180 ILE A CA 1
ATOM 1489 C C . ILE A 1 180 ? -17.95790 -6.87773 31.92701 1.000 15.26636 180 ILE A C 1
ATOM 1490 O O . ILE A 1 180 ? -18.61858 -7.03696 32.96043 1.000 16.04465 180 ILE A O 1
ATOM 1495 N N . LEU A 1 181 ? -16.94647 -6.01758 31.84451 1.000 15.15874 181 LEU A N 1
ATOM 1496 C CA . LEU A 1 181 ? -16.43455 -5.35589 33.04196 1.000 16.24730 181 LEU A CA 1
ATOM 1497 C C . LEU A 1 181 ? -17.04578 -3.98942 33.30625 1.000 15.43077 181 LEU A C 1
ATOM 1498 O O . LEU A 1 181 ? -16.99426 -3.52383 34.45087 1.000 17.20679 181 LEU A O 1
ATOM 1503 N N . ASP A 1 182 ? -17.62577 -3.33798 32.30004 1.000 14.64256 182 ASP A N 1
ATOM 1504 C CA . ASP A 1 182 ? -18.09338 -1.95914 32.45126 1.000 15.12757 182 ASP A CA 1
ATOM 1505 C C . ASP A 1 182 ? -19.50275 -1.78918 31.89904 1.000 16.17911 182 ASP A C 1
ATOM 1506 O O . ASP A 1 182 ? -19.83701 -0.74767 31.32383 1.000 16.90158 182 ASP A O 1
ATOM 1511 N N . PHE A 1 183 ? -20.35775 -2.79519 32.06759 1.000 16.60155 183 PHE A N 1
ATOM 1512 C CA . PHE A 1 183 ? -21.73502 -2.67705 31.60169 1.000 16.05788 183 PHE A CA 1
ATOM 1513 C C . PHE A 1 183 ? -22.46453 -1.59569 32.38207 1.000 17.62066 183 PHE A C 1
ATOM 1514 O O . PHE A 1 183 ? -22.52113 -1.64069 33.61504 1.000 19.19300 183 PHE A O 1
ATOM 1522 N N . ASN A 1 184 ? -23.03169 -0.63000 31.66202 1.000 17.40038 184 ASN A N 1
ATOM 1523 C CA . ASN A 1 184 ? -23.82490 0.43656 32.26255 1.000 17.87775 184 ASN A CA 1
ATOM 1524 C C . ASN A 1 184 ? -25.25513 0.28090 31.77147 1.000 18.42959 184 ASN A C 1
ATOM 1525 O O . ASN A 1 184 ? -25.53218 0.56586 30.59511 1.000 18.05250 184 ASN A O 1
ATOM 1530 N N . PRO A 1 185 ? -26.19134 -0.15612 32.61758 1.000 18.34434 185 PRO A N 1
ATOM 1531 C CA . PRO A 1 185 ? -27.56436 -0.39091 32.13877 1.000 19.32770 185 PRO A CA 1
ATOM 1532 C C . PRO A 1 185 ? -28.27753 0.86472 31.66936 1.000 19.77141 185 PRO A C 1
ATOM 1533 O O . PRO A 1 185 ? -29.26822 0.75387 30.93695 1.000 20.37969 185 PRO A O 1
ATOM 1537 N N . ASN A 1 186 ? -27.80627 2.05455 32.05014 1.000 20.73904 186 ASN A N 1
ATOM 1538 C CA . ASN A 1 186 ? -28.39907 3.28617 31.54007 1.000 22.08285 186 ASN A CA 1
ATOM 1539 C C . ASN A 1 186 ? -28.06677 3.56060 30.07609 1.000 20.75692 186 ASN A C 1
ATOM 1540 O O . ASN A 1 186 ? -28.73532 4.40534 29.47182 1.000 22.87903 186 ASN A O 1
ATOM 1545 N N . GLU A 1 187 ? -27.07052 2.88286 29.48949 1.000 17.43755 187 GLU A N 1
ATOM 1546 C CA A GLU A 1 187 ? -26.62373 3.21561 28.13880 0.683 17.89211 187 GLU A CA 1
ATOM 1547 C CA B GLU A 1 187 ? -26.61659 3.20975 28.14069 0.317 18.53622 187 GLU A CA 1
ATOM 1548 C C . GLU A 1 187 ? -26.39261 1.98446 27.26506 1.000 17.00596 187 GLU A C 1
ATOM 1549 O O . GLU A 1 187 ? -26.72096 2.00114 26.07523 1.000 18.15012 187 GLU A O 1
ATOM 1560 N N . ASP A 1 188 ? -25.79624 0.93434 27.82552 1.000 15.59403 188 ASP A N 1
ATOM 1561 C CA . ASP A 1 188 ? -25.33715 -0.20338 27.04028 1.000 15.12951 188 ASP A CA 1
ATOM 1562 C C . ASP A 1 188 ? -26.46420 -1.20716 26.81364 1.000 15.29831 188 ASP A C 1
ATOM 1563 O O . ASP A 1 188 ? -27.50598 -1.17462 27.47241 1.000 16.38302 188 ASP A O 1
ATOM 1568 N N . VAL A 1 189 ? -26.22732 -2.14175 25.88776 1.000 15.46058 189 VAL A N 1
ATOM 1569 C CA . VAL A 1 189 ? -27.17622 -3.20546 25.58682 1.000 15.65730 189 VAL A CA 1
ATOM 1570 C C . VAL A 1 189 ? -26.43078 -4.53460 25.59897 1.000 14.58220 189 VAL A C 1
ATOM 1571 O O . VAL A 1 189 ? -25.29862 -4.62408 25.11086 1.000 15.57928 189 VAL A O 1
ATOM 1575 N N . ILE A 1 190 ? -27.05847 -5.56427 26.16608 1.000 14.89480 190 ILE A N 1
ATOM 1576 C CA . ILE A 1 190 ? -26.57313 -6.93654 26.06791 1.000 14.52573 190 ILE A CA 1
ATOM 1577 C C . ILE A 1 190 ? -27.52043 -7.67743 25.13802 1.000 14.15309 190 ILE A C 1
ATOM 1578 O O . ILE A 1 190 ? -28.72611 -7.75338 25.40120 1.000 14.91920 190 ILE A O 1
ATOM 1583 N N . GLN A 1 191 ? -26.98488 -8.18457 24.03094 1.000 13.63263 191 GLN A N 1
ATOM 1584 C CA . GLN A 1 191 ? -27.78214 -8.88443 23.03526 1.000 13.58361 191 GLN A CA 1
ATOM 1585 C C . GLN A 1 191 ? -27.74931 -10.38666 23.30359 1.000 12.96738 191 GLN A C 1
ATOM 1586 O O . GLN A 1 191 ? -26.67276 -10.96694 23.49234 1.000 13.95820 191 GLN A O 1
ATOM 1592 N N . LEU A 1 192 ? -28.92909 -11.01327 23.31865 1.000 13.78865 192 LEU A N 1
ATOM 1593 C CA . LEU A 1 192 ? -29.05094 -12.42861 23.64337 1.000 14.18904 192 LEU A CA 1
ATOM 1594 C C . LEU A 1 192 ? -29.94162 -13.15531 22.64506 1.000 14.59300 192 LEU A C 1
ATOM 1595 O O . LEU A 1 192 ? -30.90865 -12.59440 22.12129 1.000 15.28531 192 LEU A O 1
ATOM 1600 N N . HIS A 1 193 ? -29.60189 -14.41951 22.40721 1.000 14.77407 193 HIS A N 1
ATOM 1601 C CA . HIS A 1 193 ? -30.44139 -15.33891 21.64997 1.000 15.35280 193 HIS A CA 1
ATOM 1602 C C . HIS A 1 193 ? -31.75579 -15.61154 22.37394 1.000 15.61559 193 HIS A C 1
ATOM 1603 O O . HIS A 1 193 ? -31.81609 -15.64517 23.60305 1.000 16.81679 193 HIS A O 1
ATOM 1610 N N . GLY A 1 194 ? -32.81349 -15.85048 21.59543 1.000 16.47188 194 GLY A N 1
ATOM 1611 C CA . GLY A 1 194 ? -34.05993 -16.33160 22.16501 1.000 17.57396 194 GLY A CA 1
ATOM 1612 C C . GLY A 1 194 ? -34.90676 -15.24560 22.79847 1.000 17.88924 194 GLY A C 1
ATOM 1613 O O . GLY A 1 194 ? -35.05251 -14.15987 22.23020 1.000 18.38470 194 GLY A O 1
ATOM 1614 N N . ASP A 1 195 ? -35.46556 -15.51292 23.98001 1.000 20.05547 195 ASP A N 1
ATOM 1615 C CA . ASP A 1 195 ? -36.30773 -14.54155 24.67142 1.000 22.24278 195 ASP A CA 1
ATOM 1616 C C . ASP A 1 195 ? -36.01797 -14.58744 26.16762 1.000 22.67935 195 ASP A C 1
ATOM 1617 O O . ASP A 1 195 ? -35.24083 -15.41771 26.64602 1.000 21.18149 195 ASP A O 1
ATOM 1622 N N . ARG A 1 196 ? -36.65288 -13.67741 26.91176 1.000 23.95732 196 ARG A N 1
ATOM 1623 C CA . ARG A 1 196 ? -36.29361 -13.51510 28.31580 1.000 25.27541 196 ARG A CA 1
ATOM 1624 C C . ARG A 1 196 ? -36.60965 -14.76038 29.13064 1.000 25.44300 196 ARG A C 1
ATOM 1625 O O . ARG A 1 196 ? -35.95147 -15.01529 30.14547 1.000 26.59150 196 ARG A O 1
ATOM 1633 N N . GLN A 1 197 ? -37.59518 -15.55101 28.70227 1.000 25.46900 197 GLN A N 1
ATOM 1634 C CA . GLN A 1 197 ? -37.91669 -16.78300 29.41226 1.000 26.22347 197 GLN A CA 1
ATOM 1635 C C . GLN A 1 197 ? -36.83026 -17.84542 29.27459 1.000 25.07907 197 GLN A C 1
ATOM 1636 O O . GLN A 1 197 ? -36.91357 -18.88256 29.94387 1.000 26.47658 197 GLN A O 1
ATOM 1642 N N . ASP A 1 198 ? -35.82419 -17.61843 28.43041 1.000 22.95819 198 ASP A N 1
ATOM 1643 C CA . ASP A 1 198 ? -34.72668 -18.55409 28.24660 1.000 21.89492 198 ASP A CA 1
ATOM 1644 C C . ASP A 1 198 ? -33.58361 -18.32966 29.22521 1.000 21.93019 198 ASP A C 1
ATOM 1645 O O . ASP A 1 198 ? -32.57974 -19.04464 29.14371 1.000 22.66484 198 ASP A O 1
ATOM 1650 N N . TYR A 1 199 ? -33.69265 -17.35150 30.12848 1.000 21.36073 199 TYR A N 1
ATOM 1651 C CA . TYR A 1 199 ? -32.56668 -16.95040 30.95975 1.000 20.98817 199 TYR A CA 1
ATOM 1652 C C . TYR A 1 199 ? -32.96726 -16.83235 32.41996 1.000 21.55579 199 TYR A C 1
ATOM 1653 O O . TYR A 1 199 ? -34.14687 -16.70484 32.76492 1.000 22.16977 199 TYR A O 1
ATOM 1662 N N . GLU A 1 200 ? -31.94382 -16.86827 33.27338 1.000 23.26607 200 GLU A N 1
ATOM 1663 C CA . GLU A 1 200 ? -32.07979 -16.54723 34.68425 1.000 24.01976 200 GLU A CA 1
ATOM 1664 C C . GLU A 1 200 ? -30.85964 -15.74389 35.10291 1.000 23.71599 200 GLU A C 1
ATOM 1665 O O . GLU A 1 200 ? -29.72929 -16.09262 34.74691 1.000 23.21975 200 GLU A O 1
ATOM 1671 N N . LEU A 1 201 ? -31.09354 -14.66632 35.84261 1.000 22.95107 201 LEU A N 1
ATOM 1672 C CA . LEU A 1 201 ? -30.02563 -13.83885 36.37900 1.000 23.16869 201 LEU A CA 1
ATOM 1673 C C . LEU A 1 201 ? -29.77943 -14.22996 37.82626 1.000 23.72692 201 LEU A C 1
ATOM 1674 O O . LEU A 1 201 ? -30.72522 -14.49245 38.57335 1.000 24.76105 201 LEU A O 1
ATOM 1679 N N . VAL A 1 202 ? -28.50750 -14.28175 38.21554 1.000 23.39230 202 VAL A N 1
ATOM 1680 C CA . VAL A 1 202 ? -28.11417 -14.61701 39.57924 1.000 25.04686 202 VAL A CA 1
ATOM 1681 C C . VAL A 1 202 ? -27.13632 -13.56135 40.07306 1.000 24.00254 202 VAL A C 1
ATOM 1682 O O . VAL A 1 202 ? -26.12518 -13.29373 39.41128 1.000 22.63295 202 VAL A O 1
ATOM 1686 N N . ASN A 1 203 ? -27.43374 -12.96730 41.23242 1.000 24.53106 203 ASN A N 1
ATOM 1687 C CA . ASN A 1 203 ? -26.46340 -12.10964 41.90171 1.000 24.93909 203 ASN A CA 1
ATOM 1688 C C . ASN A 1 203 ? -25.33715 -12.96436 42.46333 1.000 24.37024 203 ASN A C 1
ATOM 1689 O O . ASN A 1 203 ? -25.58453 -13.91670 43.21017 1.000 24.74184 203 ASN A O 1
ATOM 1694 N N . ILE A 1 204 ? -24.09802 -12.61756 42.11531 1.000 23.20721 204 ILE A N 1
ATOM 1695 C CA . ILE A 1 204 ? -22.90787 -13.28814 42.61931 1.000 23.62930 204 ILE A CA 1
ATOM 1696 C C . ILE A 1 204 ? -21.93849 -12.21874 43.11046 1.000 22.15932 204 ILE A C 1
ATOM 1697 O O . ILE A 1 204 ? -22.14959 -11.02137 42.90657 1.000 21.86588 204 ILE A O 1
ATOM 1702 N N . SER A 1 205 ? -20.86338 -12.66366 43.77371 1.000 21.76154 205 SER A N 1
ATOM 1703 C CA . SER A 1 205 ? -19.90805 -11.71331 44.34099 1.000 22.52714 205 SER A CA 1
ATOM 1704 C C . SER A 1 205 ? -19.38093 -10.75941 43.27811 1.000 22.70142 205 SER A C 1
ATOM 1705 O O . SER A 1 205 ? -19.24786 -9.55543 43.52323 1.000 23.47060 205 SER A O 1
ATOM 1708 N N . LEU A 1 206 ? -19.08946 -11.28421 42.08428 1.000 22.69507 206 LEU A N 1
ATOM 1709 C CA . LEU A 1 206 ? -18.52298 -10.48643 41.00070 1.000 22.20092 206 LEU A CA 1
ATOM 1710 C C . LEU A 1 206 ? -19.51748 -9.49832 40.40838 1.000 21.11857 206 LEU A C 1
ATOM 1711 O O . LEU A 1 206 ? -19.09951 -8.55378 39.72585 1.000 22.39796 206 LEU A O 1
ATOM 1716 N N . GLY A 1 207 ? -20.81220 -9.70869 40.62359 1.000 20.37074 207 GLY A N 1
ATOM 1717 C CA . GLY A 1 207 ? -21.84095 -8.92835 39.96610 1.000 20.91169 207 GLY A CA 1
ATOM 1718 C C . GLY A 1 207 ? -23.04472 -9.77284 39.59648 1.000 20.99185 207 GLY A C 1
ATOM 1719 O O . GLY A 1 207 ? -23.73753 -10.28115 40.48214 1.000 21.49802 207 GLY A O 1
ATOM 1720 N N . THR A 1 208 ? -23.29815 -9.94439 38.29751 1.000 19.61737 208 THR A N 1
ATOM 1721 C CA . THR A 1 208 ? -24.45156 -10.68949 37.80478 1.000 19.94053 208 THR A CA 1
ATOM 1722 C C . THR A 1 208 ? -23.98677 -11.81051 36.88862 1.000 19.40268 208 THR A C 1
ATOM 1723 O O . THR A 1 208 ? -23.18204 -11.57875 35.98026 1.000 20.05590 208 THR A O 1
ATOM 1727 N N . ALA A 1 209 ? -24.51132 -13.01443 37.11181 1.000 18.76843 209 ALA A N 1
ATOM 1728 C CA . ALA A 1 209 ? -24.33995 -14.12204 36.18148 1.000 18.92106 209 ALA A CA 1
ATOM 1729 C C . ALA A 1 209 ? -25.58418 -14.23949 35.30537 1.000 17.96717 209 ALA A C 1
ATOM 1730 O O . ALA A 1 209 ? -26.71067 -14.22380 35.81689 1.000 19.30524 209 ALA A O 1
ATOM 1732 N N . ILE A 1 210 ? -25.37715 -14.35180 33.99253 1.000 18.12010 210 ILE A N 1
ATOM 1733 C CA . ILE A 1 210 ? -26.45281 -14.58662 33.03116 1.000 18.18614 210 ILE A CA 1
ATOM 1734 C C . ILE A 1 210 ? -26.39092 -16.05320 32.63426 1.000 19.45404 210 ILE A C 1
ATOM 1735 O O . ILE A 1 210 ? -25.46403 -16.47032 31.92835 1.000 19.41613 210 ILE A O 1
ATOM 1740 N N . PHE A 1 211 ? -27.37706 -16.83613 33.06474 1.000 20.61109 211 PHE A N 1
ATOM 1741 C CA . PHE A 1 211 ? -27.46764 -18.24394 32.70031 1.000 21.11938 211 PHE A CA 1
ATOM 1742 C C . PHE A 1 211 ? -28.53939 -18.46242 31.64060 1.000 21.30211 211 PHE A C 1
ATOM 1743 O O . PHE A 1 211 ? -29.66907 -17.97853 31.77781 1.000 21.25761 211 PHE A O 1
ATOM 1751 N N . TRP A 1 212 ? -28.18621 -19.21064 30.59991 1.000 21.43534 212 TRP A N 1
ATOM 1752 C CA . TRP A 1 212 ? -29.19750 -19.81409 29.74498 1.000 22.31516 212 TRP A CA 1
ATOM 1753 C C . TRP A 1 212 ? -29.84116 -20.94928 30.52639 1.000 24.86540 212 TRP A C 1
ATOM 1754 O O . TRP A 1 212 ? -29.15257 -21.72123 31.19951 1.000 25.90138 212 TRP A O 1
ATOM 1765 N N . ARG A 1 213 ? -31.16583 -21.04377 30.46184 1.000 26.52511 213 ARG A N 1
ATOM 1766 C CA . ARG A 1 213 ? -31.89658 -22.02683 31.25216 1.000 31.15329 213 ARG A CA 1
ATOM 1767 C C . ARG A 1 213 ? -32.90531 -22.75272 30.37886 1.000 32.55027 213 ARG A C 1
ATOM 1768 O O . ARG A 1 213 ? -33.70038 -22.11580 29.68053 1.000 32.93846 213 ARG A O 1
ATOM 1776 N N . GLU A 1 214 ? -32.86322 -24.08292 30.41739 1.000 33.85814 214 GLU A N 1
ATOM 1777 C CA . GLU A 1 214 ? -33.86723 -24.92344 29.78386 1.000 36.00325 214 GLU A CA 1
ATOM 1778 C C . GLU A 1 214 ? -34.17529 -26.06613 30.74015 1.000 36.14556 214 GLU A C 1
ATOM 1779 O O . GLU A 1 214 ? -33.64459 -26.12114 31.85367 1.000 35.82204 214 GLU A O 1
ATOM 1785 N N . LYS A 1 215 ? -35.04413 -26.98496 30.30923 1.000 37.12424 215 LYS A N 1
ATOM 1786 C CA . LYS A 1 215 ? -35.45212 -28.07085 31.19806 1.000 39.19371 215 LYS A CA 1
ATOM 1787 C C . LYS A 1 215 ? -34.25505 -28.87468 31.69564 1.000 41.47681 215 LYS A C 1
ATOM 1788 O O . LYS A 1 215 ? -34.16527 -29.19022 32.88863 1.000 42.37235 215 LYS A O 1
ATOM 1794 N N . LYS A 1 216 ? -33.31038 -29.19483 30.80808 1.000 42.26720 216 LYS A N 1
ATOM 1795 C CA . LYS A 1 216 ? -32.20061 -30.04666 31.22236 1.000 43.57903 216 LYS A CA 1
ATOM 1796 C C . LYS A 1 216 ? -31.16334 -29.32228 32.07892 1.000 43.19296 216 LYS A C 1
ATOM 1797 O O . LYS A 1 216 ? -30.34826 -29.99130 32.72262 1.000 44.56466 216 LYS A O 1
ATOM 1803 N N . GLY A 1 217 ? -31.16609 -27.99768 32.11891 1.000 40.53756 217 GLY A N 1
ATOM 1804 C CA . GLY A 1 217 ? -30.29311 -27.34485 33.08296 1.000 37.00429 217 GLY A CA 1
ATOM 1805 C C . GLY A 1 217 ? -29.86295 -25.96052 32.61815 1.000 33.55620 217 GLY A C 1
ATOM 1806 O O . GLY A 1 217 ? -30.58264 -25.28561 31.88284 1.000 34.12066 217 GLY A O 1
ATOM 1807 N N . TYR A 1 218 ? -28.67544 -25.56694 33.07570 1.000 30.48183 218 TYR A N 1
ATOM 1808 C CA . TYR A 1 218 ? -28.17798 -24.20696 32.92767 1.000 28.44528 218 TYR A CA 1
ATOM 1809 C C . TYR A 1 218 ? -26.84896 -24.17655 32.18449 1.000 26.65642 218 TYR A C 1
ATOM 1810 O O . TYR A 1 218 ? -26.08545 -25.14428 32.18675 1.000 26.74504 218 TYR A O 1
ATOM 1819 N N . ASP A 1 219 ? -26.56758 -23.02732 31.56910 1.000 24.33835 219 ASP A N 1
ATOM 1820 C CA . ASP A 1 219 ? -25.27015 -22.79000 30.94400 1.000 22.90366 219 ASP A CA 1
ATOM 1821 C C . ASP A 1 219 ? -24.92742 -21.31636 31.09886 1.000 21.56406 219 ASP A C 1
ATOM 1822 O O . ASP A 1 219 ? -25.69836 -20.45079 30.67158 1.000 20.44766 219 ASP A O 1
ATOM 1827 N N . LEU A 1 220 ? -23.77923 -21.03380 31.71042 1.000 21.16903 220 LEU A N 1
ATOM 1828 C CA . LEU A 1 220 ? -23.34562 -19.65544 31.90646 1.000 19.53554 220 LEU A CA 1
ATOM 1829 C C . LEU A 1 220 ? -23.00290 -19.00769 30.56972 1.000 18.81737 220 LEU A C 1
ATOM 1830 O O . LEU A 1 220 ? -22.09881 -19.46474 29.86397 1.000 19.70560 220 LEU A O 1
ATOM 1835 N N . ILE A 1 221 ? -23.70837 -17.93296 30.23466 1.000 18.08103 221 ILE A N 1
ATOM 1836 C CA . ILE A 1 221 ? -23.42047 -17.17530 29.01843 1.000 17.27655 221 ILE A CA 1
ATOM 1837 C C . ILE A 1 221 ? -22.48330 -16.00786 29.29959 1.000 17.00801 221 ILE A C 1
ATOM 1838 O O . ILE A 1 221 ? -21.55399 -15.75338 28.52979 1.000 18.25516 221 ILE A O 1
ATOM 1843 N N . GLY A 1 222 ? -22.70232 -15.28567 30.39669 1.000 16.84913 222 GLY A N 1
ATOM 1844 C CA . GLY A 1 222 ? -21.88600 -14.12226 30.68025 1.000 17.31669 222 GLY A CA 1
ATOM 1845 C C . GLY A 1 222 ? -21.96229 -13.70586 32.12945 1.000 17.50093 222 GLY A C 1
ATOM 1846 O O . GLY A 1 222 ? -22.93002 -14.00066 32.83880 1.000 18.56618 222 GLY A O 1
ATOM 1847 N N . VAL A 1 223 ? -20.91539 -13.00921 32.56326 1.000 16.53636 223 VAL A N 1
ATOM 1848 C CA . VAL A 1 223 ? -20.83419 -12.40027 33.88465 1.000 16.70607 223 VAL A CA 1
ATOM 1849 C C . VAL A 1 223 ? -20.68518 -10.90034 33.68277 1.000 16.87577 223 VAL A C 1
ATOM 1850 O O . VAL A 1 223 ? -19.87395 -10.46102 32.85457 1.000 17.69409 223 VAL A O 1
ATOM 1854 N N . LEU A 1 224 ? -21.47372 -10.11961 34.42197 1.000 17.41787 224 LEU A N 1
ATOM 1855 C CA . LEU A 1 224 ? -21.39949 -8.66149 34.38526 1.000 17.01982 224 LEU A CA 1
ATOM 1856 C C . LEU A 1 224 ? -20.74057 -8.19657 35.67527 1.000 17.58113 224 LEU A C 1
ATOM 1857 O O . LEU A 1 224 ? -21.34520 -8.26829 36.75274 1.000 19.12326 224 LEU A O 1
ATOM 1862 N N . GLY A 1 225 ? -19.50316 -7.72442 35.56338 1.000 17.47112 225 GLY A N 1
ATOM 1863 C CA . GLY A 1 225 ? -18.77124 -7.29675 36.74297 1.000 18.38286 225 GLY A CA 1
ATOM 1864 C C . GLY A 1 225 ? -19.34368 -6.01539 37.32543 1.000 19.35153 225 GLY A C 1
ATOM 1865 O O . GLY A 1 225 ? -19.59155 -5.04008 36.60680 1.000 20.66358 225 GLY A O 1
ATOM 1866 N N . GLY A 1 226 ? -19.55420 -6.01316 38.63617 1.000 19.87809 226 GLY A N 1
ATOM 1867 C CA . GLY A 1 226 ? -19.87588 -4.79426 39.34641 1.000 21.65636 226 GLY A CA 1
ATOM 1868 C C . GLY A 1 226 ? -21.28955 -4.28376 39.20319 1.000 24.08979 226 GLY A C 1
ATOM 1869 O O . GLY A 1 226 ? -21.54793 -3.13346 39.57836 1.000 27.33732 226 GLY A O 1
ATOM 1870 N N . VAL A 1 227 ? -22.21225 -5.08187 38.66721 1.000 24.13607 227 VAL A N 1
ATOM 1871 C CA A VAL A 1 227 ? -23.61635 -4.70801 38.51703 0.548 24.25601 227 VAL A CA 1
ATOM 1872 C CA B VAL A 1 227 ? -23.61032 -4.68736 38.58402 0.452 24.37123 227 VAL A CA 1
ATOM 1873 C C . VAL A 1 227 ? -24.47447 -5.82277 39.10178 1.000 24.41369 227 VAL A C 1
ATOM 1874 O O . VAL A 1 227 ? -24.19262 -7.00293 38.86733 1.000 24.40536 227 VAL A O 1
ATOM 1881 N N . SER A 1 228 ? -25.52799 -5.45143 39.83018 1.000 25.74155 228 SER A N 1
ATOM 1882 C CA . SER A 1 228 ? -26.41385 -6.39698 40.49390 1.000 27.38974 228 SER A CA 1
ATOM 1883 C C . SER A 1 228 ? -27.85638 -5.94805 40.31209 1.000 27.77773 228 SER A C 1
ATOM 1884 O O . SER A 1 228 ? -28.13308 -4.80784 39.92805 1.000 27.69534 228 SER A O 1
ATOM 1887 N N . ASP A 1 229 ? -28.78139 -6.86655 40.60482 1.000 28.20716 229 ASP A N 1
ATOM 1888 C CA . ASP A 1 229 ? -30.20470 -6.54016 40.73552 1.000 28.72204 229 ASP A CA 1
ATOM 1889 C C . ASP A 1 229 ? -30.80596 -6.03702 39.42458 1.000 27.14618 229 ASP A C 1
ATOM 1890 O O . ASP A 1 229 ? -31.66823 -5.15512 39.41143 1.000 28.24260 229 ASP A O 1
ATOM 1895 N N . LEU A 1 230 ? -30.34516 -6.59869 38.31364 1.000 25.01669 230 LEU A N 1
ATOM 1896 C CA . LEU A 1 230 ? -30.91982 -6.27990 37.01834 1.000 23.93238 230 LEU A CA 1
ATOM 1897 C C . LEU A 1 230 ? -32.19167 -7.09228 36.78768 1.000 24.22098 230 LEU A C 1
ATOM 1898 O O . LEU A 1 230 ? -32.53096 -8.00515 37.54636 1.000 24.33844 230 LEU A O 1
ATOM 1903 N N . SER A 1 231 ? -32.89841 -6.74901 35.71387 1.000 24.01292 231 SER A N 1
ATOM 1904 C CA . SER A 1 231 ? -34.11066 -7.44498 35.30916 1.000 24.41860 231 SER A CA 1
ATOM 1905 C C . SER A 1 231 ? -34.00944 -7.81219 33.83848 1.000 23.51847 231 SER A C 1
ATOM 1906 O O . SER A 1 231 ? -33.61149 -6.98178 33.01640 1.000 23.19526 231 SER A O 1
ATOM 1909 N N . LEU A 1 232 ? -34.38784 -9.04854 33.50650 1.000 23.83190 232 LEU A N 1
ATOM 1910 C CA . LEU A 1 232 ? -34.46779 -9.45662 32.10766 1.000 24.18454 232 LEU A CA 1
ATOM 1911 C C . LEU A 1 232 ? -35.54701 -8.70916 31.33384 1.000 24.89013 232 LEU A C 1
ATOM 1912 O O . LEU A 1 232 ? -35.57102 -8.79802 30.10100 1.000 25.17485 232 LEU A O 1
ATOM 1917 N N . LYS A 1 233 ? -36.43453 -7.98464 32.01718 1.000 25.33883 233 LYS A N 1
ATOM 1918 C CA . LYS A 1 233 ? -37.40307 -7.12408 31.35056 1.000 26.65111 233 LYS A CA 1
ATOM 1919 C C . LYS A 1 233 ? -36.83107 -5.75813 31.00090 1.000 26.78546 233 LYS A C 1
ATOM 1920 O O . LYS A 1 233 ? -37.51239 -4.97199 30.33280 1.000 28.02719 233 LYS A O 1
ATOM 1926 N N . GLY A 1 234 ? -35.60475 -5.46420 31.42635 1.000 25.28432 234 GLY A N 1
ATOM 1927 C CA . GLY A 1 234 ? -35.02543 -4.16397 31.15498 1.000 24.51093 234 GLY A CA 1
ATOM 1928 C C . GLY A 1 234 ? -34.72900 -3.96561 29.68091 1.000 24.25287 234 GLY A C 1
ATOM 1929 O O . GLY A 1 234 ? -34.40228 -4.90352 28.94785 1.000 24.42845 234 GLY A O 1
ATOM 1930 N N . ASP A 1 235 ? -34.84616 -2.71274 29.23772 1.000 24.17871 235 ASP A N 1
ATOM 1931 C CA A ASP A 1 235 ? -34.56800 -2.39371 27.84279 0.390 25.26384 235 ASP A CA 1
ATOM 1932 C CA B ASP A 1 235 ? -34.56838 -2.39421 27.84230 0.610 25.49711 235 ASP A CA 1
ATOM 1933 C C . ASP A 1 235 ? -33.08990 -2.50410 27.49263 1.000 24.20175 235 ASP A C 1
ATOM 1934 O O . ASP A 1 235 ? -32.74455 -2.41384 26.31073 1.000 25.10227 235 ASP A O 1
ATOM 1943 N N . TYR A 1 236 ? -32.21912 -2.69078 28.48252 1.000 21.12740 236 TYR A N 1
ATOM 1944 C CA . TYR A 1 236 ? -30.80115 -2.91552 28.24850 1.000 19.21747 236 TYR A CA 1
ATOM 1945 C C . TYR A 1 236 ? -30.48792 -4.35674 27.85819 1.000 18.17522 236 TYR A C 1
ATOM 1946 O O . TYR A 1 236 ? -29.31574 -4.67919 27.63002 1.000 19.36245 236 TYR A O 1
ATOM 1955 N N . PHE A 1 237 ? -31.50024 -5.21868 27.77298 1.000 17.91100 237 PHE A N 1
ATOM 1956 C CA . PHE A 1 237 ? -31.38472 -6.52139 27.12989 1.000 18.12993 237 PHE A CA 1
ATOM 1957 C C . PHE A 1 237 ? -32.14126 -6.48174 25.81064 1.000 18.40269 237 PHE A C 1
ATOM 1958 O O . PHE A 1 237 ? -33.29608 -6.04462 25.76860 1.000 20.11045 237 PHE A O 1
ATOM 1966 N N . GLU A 1 238 ? -31.49374 -6.92764 24.73672 1.000 17.13081 238 GLU A N 1
ATOM 1967 C CA A GLU A 1 238 ? -32.12850 -7.04439 23.42764 0.661 18.05014 238 GLU A CA 1
ATOM 1968 C CA B GLU A 1 238 ? -32.12520 -7.04615 23.42582 0.339 18.06323 238 GLU A CA 1
ATOM 1969 C C . GLU A 1 238 ? -32.13565 -8.51747 23.04381 1.000 17.79458 238 GLU A C 1
ATOM 1970 O O . GLU A 1 238 ? -31.07436 -9.11888 22.84516 1.000 18.72875 238 GLU A O 1
ATOM 1981 N N . PHE A 1 239 ? -33.32983 -9.09299 22.94360 1.000 17.21059 239 PHE A N 1
ATOM 1982 C CA . PHE A 1 239 ? -33.50297 -10.49883 22.60937 1.000 17.64836 239 PHE A CA 1
ATOM 1983 C C . PHE A 1 239 ? -33.75331 -10.64924 21.11772 1.000 18.09976 239 PHE A C 1
ATOM 1984 O O . PHE A 1 239 ? -34.50363 -9.87364 20.51989 1.000 19.91261 239 PHE A O 1
ATOM 1992 N N . LYS A 1 240 ? -33.12152 -11.65237 20.52005 1.000 17.12479 240 LYS A N 1
ATOM 1993 C CA . LYS A 1 240 ? -33.09381 -11.77377 19.07106 1.000 16.96041 240 LYS A CA 1
ATOM 1994 C C . LYS A 1 240 ? -33.92030 -12.93503 18.54177 1.000 16.96768 240 LYS A C 1
ATOM 1995 O O . LYS A 1 240 ? -33.95719 -13.14078 17.32657 1.000 17.14914 240 LYS A O 1
ATOM 2001 N N . GLY A 1 241 ? -34.59709 -13.68826 19.40829 1.000 16.37767 241 GLY A N 1
ATOM 2002 C CA . GLY A 1 241 ? -35.41611 -14.77723 18.91647 1.000 16.37903 241 GLY A CA 1
ATOM 2003 C C . GLY A 1 241 ? -34.59186 -15.92464 18.35574 1.000 15.78683 241 GLY A C 1
ATOM 2004 O O . GLY A 1 241 ? -33.43341 -16.14902 18.72595 1.000 15.95465 241 GLY A O 1
ATOM 2005 N N . ASN A 1 242 ? -35.21168 -16.66752 17.43935 1.000 15.48272 242 ASN A N 1
ATOM 2006 C CA A ASN A 1 242 ? -34.65718 -17.90349 16.90787 0.585 15.76383 242 ASN A CA 1
ATOM 2007 C CA B ASN A 1 242 ? -34.58648 -17.87137 16.90756 0.415 15.67595 242 ASN A CA 1
ATOM 2008 C C . ASN A 1 242 ? -34.63148 -17.95224 15.38686 1.000 14.16066 242 ASN A C 1
ATOM 2009 O O . ASN A 1 242 ? -34.29928 -19.00515 14.82561 1.000 15.53808 242 ASN A O 1
ATOM 2018 N N . THR A 1 243 ? -35.00152 -16.87157 14.70770 1.000 14.48154 243 THR A N 1
ATOM 2019 C CA A THR A 1 243 ? -35.22137 -16.90193 13.26918 0.321 14.41077 243 THR A CA 1
ATOM 2020 C CA B THR A 1 243 ? -35.24828 -16.88584 13.27175 0.679 14.95026 243 THR A CA 1
ATOM 2021 C C . THR A 1 243 ? -34.36899 -15.84361 12.58746 1.000 13.74220 243 THR A C 1
ATOM 2022 O O . THR A 1 243 ? -34.32193 -14.68455 13.02108 1.000 13.69852 243 THR A O 1
ATOM 2029 N N . ALA A 1 244 ? -33.69202 -16.25117 11.51793 1.000 13.21672 244 ALA A N 1
ATOM 2030 C CA . ALA A 1 244 ? -32.84317 -15.35422 10.74984 1.000 12.87431 244 ALA A CA 1
ATOM 2031 C C . ALA A 1 244 ? -33.63272 -14.14818 10.24708 1.000 12.25785 244 ALA A C 1
ATOM 2032 O O . ALA A 1 244 ? -34.82489 -14.24926 9.93992 1.000 13.08843 244 ALA A O 1
ATOM 2034 N N . PRO A 1 245 ? -32.98786 -12.99313 10.14187 1.000 12.99638 245 PRO A N 1
ATOM 2035 C CA . PRO A 1 245 ? -33.68834 -11.80990 9.63485 1.000 14.21007 245 PRO A CA 1
ATOM 2036 C C . PRO A 1 245 ? -34.23868 -12.04050 8.23403 1.000 13.11587 245 PRO A C 1
ATOM 2037 O O . PRO A 1 245 ? -33.63817 -12.74291 7.41124 1.000 12.95653 245 PRO A O 1
ATOM 2041 N N . LYS A 1 246 ? -35.39736 -11.43477 7.97278 1.000 13.83174 246 LYS A N 1
ATOM 2042 C CA A LYS A 1 246 ? -35.96704 -11.42155 6.62959 0.541 14.75452 246 LYS A CA 1
ATOM 2043 C CA B LYS A 1 246 ? -35.94852 -11.44873 6.62545 0.459 14.41575 246 LYS A CA 1
ATOM 2044 C C . LYS A 1 246 ? -35.01550 -10.73125 5.65521 1.000 13.63382 246 LYS A C 1
ATOM 2045 O O . LYS A 1 246 ? -34.37717 -9.72880 5.98908 1.000 14.42892 246 LYS A O 1
ATOM 2056 N N . THR A 1 247 ? -34.91955 -11.26868 4.44447 1.000 13.37318 247 THR A N 1
ATOM 2057 C CA . THR A 1 247 ? -33.97786 -10.74694 3.46276 1.000 12.21976 247 THR A CA 1
ATOM 2058 C C . THR A 1 247 ? -34.45795 -9.43743 2.85143 1.000 11.92366 247 THR A C 1
ATOM 2059 O O . THR A 1 247 ? -35.62923 -9.28969 2.49805 1.000 14.01398 247 THR A O 1
ATOM 2063 N N . VAL A 1 248 ? -33.53240 -8.48759 2.71655 1.000 12.32231 248 VAL A N 1
ATOM 2064 C CA . VAL A 1 248 ? -33.74456 -7.28370 1.92801 1.000 12.33384 248 VAL A CA 1
ATOM 2065 C C . VAL A 1 248 ? -32.62439 -7.19065 0.89233 1.000 12.53692 248 VAL A C 1
ATOM 2066 O O . VAL A 1 248 ? -31.64129 -7.93637 0.93679 1.000 12.09754 248 VAL A O 1
ATOM 2070 N N . LEU A 1 249 ? -32.78862 -6.26319 -0.05449 1.000 13.07113 249 LEU A N 1
ATOM 2071 C CA . LEU A 1 249 ? -31.76588 -5.96341 -1.06046 1.000 12.70595 249 LEU A CA 1
ATOM 2072 C C . LEU A 1 249 ? -31.29493 -7.23049 -1.77923 1.000 12.47858 249 LEU A C 1
ATOM 2073 O O . LEU A 1 249 ? -30.10347 -7.55632 -1.82009 1.000 11.39011 249 LEU A O 1
ATOM 2078 N N . LYS A 1 250 ? -32.26250 -7.93738 -2.37599 1.000 13.14088 250 LYS A N 1
ATOM 2079 C CA . LYS A 1 250 ? -31.94619 -9.12115 -3.16217 1.000 13.16989 250 LYS A CA 1
ATOM 2080 C C . LYS A 1 250 ? -31.16381 -8.77470 -4.41938 1.000 12.41739 250 LYS A C 1
ATOM 2081 O O . LYS A 1 250 ? -30.65782 -9.67705 -5.09138 1.000 14.55354 250 LYS A O 1
ATOM 2087 N N . THR A 1 251 ? -31.04859 -7.48325 -4.73645 1.000 12.30021 251 THR A N 1
ATOM 2088 C CA . THR A 1 251 ? -30.18491 -7.00504 -5.80184 1.000 13.38598 251 THR A CA 1
ATOM 2089 C C . THR A 1 251 ? -28.70053 -7.09702 -5.45851 1.000 12.75107 251 THR A C 1
ATOM 2090 O O . THR A 1 251 ? -27.87007 -6.97352 -6.36420 1.000 13.69133 251 THR A O 1
ATOM 2094 N N . ALA A 1 252 ? -28.34528 -7.27004 -4.18338 1.000 11.61068 252 ALA A N 1
ATOM 2095 C CA . ALA A 1 252 ? -26.94565 -7.34041 -3.78775 1.000 12.11265 252 ALA A CA 1
ATOM 2096 C C . ALA A 1 252 ? -26.37762 -8.72694 -4.03952 1.000 12.50995 252 ALA A C 1
ATOM 2097 O O . ALA A 1 252 ? -27.10498 -9.72141 -4.07000 1.000 15.02836 252 ALA A O 1
ATOM 2099 N N . GLU A 1 253 ? -25.05795 -8.78416 -4.20144 1.000 11.73754 253 GLU A N 1
ATOM 2100 C CA . GLU A 1 253 ? -24.32187 -10.03955 -4.11035 1.000 11.38313 253 GLU A CA 1
ATOM 2101 C C . GLU A 1 253 ? -24.04519 -10.35946 -2.64340 1.000 11.69245 253 GLU A C 1
ATOM 2102 O O . GLU A 1 253 ? -23.42068 -9.56601 -1.93461 1.000 14.36544 253 GLU A O 1
ATOM 2108 N N . HIS A 1 254 ? -24.50543 -11.51944 -2.18953 1.000 11.57297 254 HIS A N 1
ATOM 2109 C CA . HIS A 1 254 ? -24.31190 -11.97053 -0.81627 1.000 11.56266 254 HIS A CA 1
ATOM 2110 C C . HIS A 1 254 ? -23.14090 -12.93919 -0.75901 1.000 11.43976 254 HIS A C 1
ATOM 2111 O O . HIS A 1 254 ? -23.07515 -13.88332 -1.55920 1.000 12.57975 254 HIS A O 1
ATOM 2118 N N . ILE A 1 255 ? -22.22643 -12.70709 0.18697 1.000 10.84946 255 ILE A N 1
ATOM 2119 C CA . ILE A 1 255 ? -21.09660 -13.59404 0.44468 1.000 11.89964 255 ILE A CA 1
ATOM 2120 C C . ILE A 1 255 ? -21.11328 -13.95788 1.92921 1.000 11.21205 255 ILE A C 1
ATOM 2121 O O . ILE A 1 255 ? -20.98663 -13.08105 2.79211 1.000 13.20081 255 ILE A O 1
ATOM 2126 N N . GLY A 1 256 ? -21.26779 -15.24438 2.23611 1.000 11.31911 256 GLY A N 1
ATOM 2127 C CA . GLY A 1 256 ? -21.27419 -15.60525 3.63985 1.000 11.71878 256 GLY A CA 1
ATOM 2128 C C . GLY A 1 256 ? -21.16903 -17.08685 3.90454 1.000 11.60645 256 GLY A C 1
ATOM 2129 O O . GLY A 1 256 ? -21.57940 -17.91929 3.07997 1.000 14.61122 256 GLY A O 1
ATOM 2130 N N . THR A 1 257 ? -20.60620 -17.40329 5.06541 1.000 11.88058 257 THR A N 1
ATOM 2131 C CA . THR A 1 257 ? -20.54824 -18.73214 5.65916 1.000 12.13507 257 THR A CA 1
ATOM 2132 C C . THR A 1 257 ? -21.18178 -18.66967 7.04341 1.000 11.95949 257 THR A C 1
ATOM 2133 O O . THR A 1 257 ? -21.56636 -17.60470 7.52474 1.000 11.60712 257 THR A O 1
ATOM 2137 N N . ALA A 1 258 ? -21.22947 -19.82164 7.71123 1.000 12.41770 258 ALA A N 1
ATOM 2138 C CA . ALA A 1 258 ? -21.67693 -19.88156 9.10086 1.000 12.44048 258 ALA A CA 1
ATOM 2139 C C . ALA A 1 258 ? -20.80932 -19.05861 10.05420 1.000 11.57033 258 ALA A C 1
ATOM 2140 O O . ALA A 1 258 ? -21.25257 -18.75273 11.16896 1.000 13.46460 258 ALA A O 1
ATOM 2142 N N . ALA A 1 259 ? -19.57977 -18.72883 9.67701 1.000 11.27003 259 ALA A N 1
ATOM 2143 C CA . ALA A 1 259 ? -18.65351 -18.01502 10.54869 1.000 11.34449 259 ALA A CA 1
ATOM 2144 C C . ALA A 1 259 ? -18.72228 -16.51145 10.27872 1.000 10.94450 259 ALA A C 1
ATOM 2145 O O . ALA A 1 259 ? -19.55598 -16.03891 9.50927 1.000 12.42241 259 ALA A O 1
ATOM 2147 N N . ASN A 1 260 ? -17.83743 -15.73542 10.90732 1.000 11.03439 260 ASN A N 1
ATOM 2148 C CA A ASN A 1 260 ? -17.76976 -14.30835 10.61218 0.729 11.31213 260 ASN A CA 1
ATOM 2149 C CA B ASN A 1 260 ? -17.74742 -14.30165 10.63106 0.271 11.80514 260 ASN A CA 1
ATOM 2150 C C . ASN A 1 260 ? -17.05777 -14.09017 9.28568 1.000 12.15729 260 ASN A C 1
ATOM 2151 O O . ASN A 1 260 ? -15.91519 -14.51942 9.11199 1.000 13.75561 260 ASN A O 1
ATOM 2160 N N . ASP A 1 261 ? -17.72444 -13.40559 8.35168 1.000 10.83422 261 ASP A N 1
ATOM 2161 C CA . ASP A 1 261 ? -17.14928 -13.11939 7.03778 1.000 11.02812 261 ASP A CA 1
ATOM 2162 C C . ASP A 1 261 ? -17.18407 -11.62683 6.78343 1.000 10.06068 261 ASP A C 1
ATOM 2163 O O . ASP A 1 261 ? -18.23837 -11.00386 6.94578 1.000 11.92330 261 ASP A O 1
ATOM 2168 N N . TYR A 1 262 ? -16.05419 -11.07563 6.33353 1.000 10.22603 262 TYR A N 1
ATOM 2169 C CA . TYR A 1 262 ? -15.90762 -9.64420 6.10031 1.000 10.50694 262 TYR A CA 1
ATOM 2170 C C . TYR A 1 262 ? -15.28767 -9.36885 4.74028 1.000 10.30628 262 TYR A C 1
ATOM 2171 O O . TYR A 1 262 ? -14.25780 -9.95976 4.39201 1.000 11.22545 262 TYR A O 1
ATOM 2180 N N . ILE A 1 263 ? -15.90096 -8.44819 3.99494 1.000 9.88846 263 ILE A N 1
ATOM 2181 C CA . ILE A 1 263 ? -15.22824 -7.73297 2.92090 1.000 9.73669 263 ILE A CA 1
ATOM 2182 C C . ILE A 1 263 ? -14.61512 -6.49669 3.55097 1.000 9.88304 263 ILE A C 1
ATOM 2183 O O . ILE A 1 263 ? -15.30896 -5.72464 4.23281 1.000 10.80948 263 ILE A O 1
ATOM 2188 N N . PHE A 1 264 ? -13.31643 -6.30841 3.33459 1.000 10.05830 264 PHE A N 1
ATOM 2189 C CA . PHE A 1 264 ? -12.61784 -5.11746 3.79299 1.000 9.90050 264 PHE A CA 1
ATOM 2190 C C . PHE A 1 264 ? -12.11523 -4.23124 2.65892 1.000 9.89294 264 PHE A C 1
ATOM 2191 O O . PHE A 1 264 ? -11.75629 -3.07432 2.91582 1.000 10.83095 264 PHE A O 1
ATOM 2199 N N . SER A 1 265 ? -12.06804 -4.73590 1.42515 1.000 10.09596 265 SER A N 1
ATOM 2200 C CA . SER A 1 265 ? -11.49667 -3.96420 0.33020 1.000 9.86314 265 SER A CA 1
ATOM 2201 C C . SER A 1 265 ? -12.03993 -4.49237 -0.98634 1.000 10.00240 265 SER A C 1
ATOM 2202 O O . SER A 1 265 ? -12.70388 -5.53313 -1.04596 1.000 10.97686 265 SER A O 1
ATOM 2205 N N . SER A 1 266 ? -11.74127 -3.74406 -2.04447 1.000 10.17670 266 SER A N 1
ATOM 2206 C CA . SER A 1 266 ? -12.19486 -4.07821 -3.38960 1.000 10.69789 266 SER A CA 1
ATOM 2207 C C . SER A 1 266 ? -11.31514 -3.35742 -4.40161 1.000 10.38560 266 SER A C 1
ATOM 2208 O O . SER A 1 266 ? -10.61043 -2.40276 -4.06403 1.000 11.09288 266 SER A O 1
ATOM 2211 N N . THR A 1 267 ? -11.35484 -3.83428 -5.64575 1.000 11.08047 267 THR A N 1
ATOM 2212 C CA . THR A 1 267 ? -10.65425 -3.16475 -6.73551 1.000 11.48996 267 THR A CA 1
ATOM 2213 C C . THR A 1 267 ? -11.26241 -3.61592 -8.05588 1.000 11.41339 267 THR A C 1
ATOM 2214 O O . THR A 1 267 ? -12.16941 -4.44509 -8.08758 1.000 12.18089 267 THR A O 1
ATOM 2218 N N . VAL A 1 268 ? -10.78829 -3.02176 -9.14928 1.000 12.39286 268 VAL A N 1
ATOM 2219 C CA A VAL A 1 268 ? -11.20383 -3.41171 -10.49230 0.477 12.85486 268 VAL A CA 1
ATOM 2220 C CA B VAL A 1 268 ? -11.21654 -3.36939 -10.49922 0.523 13.15628 268 VAL A CA 1
ATOM 2221 C C . VAL A 1 268 ? -9.97695 -3.44339 -11.38714 1.000 13.57499 268 VAL A C 1
ATOM 2222 O O . VAL A 1 268 ? -9.00178 -2.71573 -11.17375 1.000 14.88797 268 VAL A O 1
ATOM 2229 N N . ASP A 1 269 ? -10.00917 -4.33678 -12.37842 1.000 13.11204 269 ASP A N 1
ATOM 2230 C CA . ASP A 1 269 ? -8.90690 -4.43706 -13.32330 1.000 13.65928 269 ASP A CA 1
ATOM 2231 C C . ASP A 1 269 ? -9.23777 -3.65708 -14.60214 1.000 14.98887 269 ASP A C 1
ATOM 2232 O O . ASP A 1 269 ? -10.29091 -3.01523 -14.71924 1.000 15.71038 269 ASP A O 1
ATOM 2237 N N . ALA A 1 270 ? -8.32341 -3.71680 -15.57668 1.000 14.64316 270 ALA A N 1
ATOM 2238 C CA . ALA A 1 270 ? -8.47567 -2.91298 -16.78920 1.000 15.93587 270 ALA A CA 1
ATOM 2239 C C . ALA A 1 270 ? -9.61272 -3.39864 -17.67943 1.000 17.58240 270 ALA A C 1
ATOM 2240 O O . ALA A 1 270 ? -10.06482 -2.64771 -18.54781 1.000 20.50156 270 ALA A O 1
ATOM 2242 N N . LYS A 1 271 ? -10.06712 -4.63264 -17.49388 1.000 16.44977 271 LYS A N 1
ATOM 2243 C CA . LYS A 1 271 ? -11.16634 -5.20358 -18.25720 1.000 17.29193 271 LYS A CA 1
ATOM 2244 C C . LYS A 1 271 ? -12.51742 -5.01378 -17.58141 1.000 17.57567 271 LYS A C 1
ATOM 2245 O O . LYS A 1 271 ? -13.54143 -5.44337 -18.13015 1.000 20.75605 271 LYS A O 1
ATOM 2251 N N . GLY A 1 272 ? -12.55082 -4.37790 -16.41917 1.000 15.21182 272 GLY A N 1
ATOM 2252 C CA . GLY A 1 272 ? -13.79942 -4.17890 -15.71699 1.000 15.20873 272 GLY A CA 1
ATOM 2253 C C . GLY A 1 272 ? -14.21260 -5.30890 -14.80496 1.000 15.58990 272 GLY A C 1
ATOM 2254 O O . GLY A 1 272 ? -15.33125 -5.27484 -14.27171 1.000 16.90193 272 GLY A O 1
ATOM 2255 N N . ASN A 1 273 ? -13.36331 -6.31675 -14.61134 1.000 13.20912 273 ASN A N 1
ATOM 2256 C CA . ASN A 1 273 ? -13.65171 -7.30825 -13.58674 1.000 12.77622 273 ASN A CA 1
ATOM 2257 C C . ASN A 1 273 ? -13.54340 -6.66762 -12.21273 1.000 12.18895 273 ASN A C 1
ATOM 2258 O O . ASN A 1 273 ? -12.69911 -5.79787 -11.98174 1.000 14.04335 273 ASN A O 1
ATOM 2263 N N . PHE A 1 274 ? -14.43035 -7.08327 -11.31709 1.000 12.46109 274 PHE A N 1
ATOM 2264 C CA . PHE A 1 274 ? -14.58435 -6.51552 -9.98707 1.000 11.99716 274 PHE A CA 1
ATOM 2265 C C . PHE A 1 274 ? -14.10221 -7.52893 -8.96224 1.000 12.20984 274 PHE A C 1
ATOM 2266 O O . PHE A 1 274 ? -14.45269 -8.70834 -9.04279 1.000 12.80748 274 PHE A O 1
ATOM 2274 N N . TYR A 1 275 ? -13.28979 -7.07433 -8.01155 1.000 11.07320 275 TYR A N 1
ATOM 2275 C CA . TYR A 1 275 ? -12.71905 -7.94075 -6.99087 1.000 11.53248 275 TYR A CA 1
ATOM 2276 C C . TYR A 1 275 ? -13.07241 -7.42717 -5.60609 1.000 11.25171 275 TYR A C 1
ATOM 2277 O O . TYR A 1 275 ? -13.09945 -6.21503 -5.37230 1.000 11.86693 275 TYR A O 1
ATOM 2286 N N . VAL A 1 276 ? -13.32296 -8.36321 -4.68279 1.000 11.85992 276 VAL A N 1
ATOM 2287 C CA . VAL A 1 276 ? -13.51869 -8.05431 -3.27191 1.000 11.35903 276 VAL A CA 1
ATOM 2288 C C . VAL A 1 276 ? -12.62754 -8.98527 -2.46862 1.000 11.20374 276 VAL A C 1
ATOM 2289 O O . VAL A 1 276 ? -12.18498 -10.02690 -2.94653 1.000 11.97002 276 VAL A O 1
ATOM 2293 N N . GLY A 1 277 ? -12.40897 -8.63045 -1.21086 1.000 10.72161 277 GLY A N 1
ATOM 2294 C CA . GLY A 1 277 ? -11.68113 -9.53577 -0.33035 1.000 11.50553 277 GLY A CA 1
ATOM 2295 C C . GLY A 1 277 ? -11.71962 -9.04596 1.09665 1.000 10.68618 277 GLY A C 1
ATOM 2296 O O . GLY A 1 277 ? -12.20260 -7.94916 1.38729 1.000 11.18717 277 GLY A O 1
ATOM 2297 N N . GLY A 1 278 ? -11.20618 -9.88581 1.99430 1.000 9.77005 278 GLY A N 1
ATOM 2298 C CA . GLY A 1 278 ? -11.21413 -9.53092 3.39966 1.000 10.22524 278 GLY A CA 1
ATOM 2299 C C . GLY A 1 278 ? -10.74058 -10.65669 4.28569 1.000 10.20562 278 GLY A C 1
ATOM 2300 O O . GLY A 1 278 ? -9.70108 -11.27236 4.01839 1.000 10.80863 278 GLY A O 1
ATOM 2301 N N . GLY A 1 279 ? -11.51327 -10.94114 5.33588 1.000 10.44138 279 GLY A N 1
ATOM 2302 C CA . GLY A 1 279 ? -11.19052 -12.00821 6.25676 1.000 11.11114 279 GLY A CA 1
ATOM 2303 C C . GLY A 1 279 ? -12.40540 -12.88352 6.49664 1.000 10.69381 279 GLY A C 1
ATOM 2304 O O . GLY A 1 279 ? -13.54862 -12.44702 6.34266 1.000 11.31262 279 GLY A O 1
ATOM 2305 N N . THR A 1 280 ? -12.14705 -14.13989 6.88015 1.000 11.13774 280 THR A N 1
ATOM 2306 C CA . THR A 1 280 ? -13.23437 -15.05883 7.20354 1.000 11.53246 280 THR A CA 1
ATOM 2307 C C . THR A 1 280 ? -12.80999 -16.05209 8.27872 1.000 12.22312 280 THR A C 1
ATOM 2308 O O . THR A 1 280 ? -11.69435 -16.57121 8.25606 1.000 12.57122 280 THR A O 1
ATOM 2312 N N . GLY A 1 281 ? -13.72055 -16.31421 9.21694 1.000 11.40245 281 GLY A N 1
ATOM 2313 C CA . GLY A 1 281 ? -13.56283 -17.40098 10.15868 1.000 12.25048 281 GLY A CA 1
ATOM 2314 C C . GLY A 1 281 ? -14.02911 -18.74077 9.64764 1.000 11.70889 281 GLY A C 1
ATOM 2315 O O . GLY A 1 281 ? -13.97319 -19.73457 10.38922 1.000 13.25278 281 GLY A O 1
ATOM 2316 N N . GLY A 1 282 ? -14.51748 -18.78873 8.40363 1.000 11.99091 282 GLY A N 1
ATOM 2317 C CA . GLY A 1 282 ? -15.03824 -20.00727 7.82825 1.000 13.37399 282 GLY A CA 1
ATOM 2318 C C . GLY A 1 282 ? -14.27784 -20.46210 6.60582 1.000 12.33117 282 GLY A C 1
ATOM 2319 O O . GLY A 1 282 ? -13.12105 -20.08255 6.39967 1.000 13.00227 282 GLY A O 1
ATOM 2320 N N . SER A 1 283 ? -14.92617 -21.29492 5.79733 1.000 12.91151 283 SER A N 1
ATOM 2321 C CA . SER A 1 283 ? -14.36783 -21.84656 4.57039 1.000 12.99976 283 SER A CA 1
ATOM 2322 C C . SER A 1 283 ? -15.11378 -21.15611 3.43848 1.000 13.59805 283 SER A C 1
ATOM 2323 O O . SER A 1 283 ? -16.14701 -21.63498 2.95787 1.000 16.14253 283 SER A O 1
ATOM 2326 N N . LEU A 1 284 ? -14.59516 -20.00133 3.03493 1.000 14.03918 284 LEU A N 1
ATOM 2327 C CA A LEU A 1 284 ? -15.27517 -19.13499 2.07798 0.607 13.67548 284 LEU A CA 1
ATOM 2328 C CA B LEU A 1 284 ? -15.27337 -19.13676 2.07853 0.393 14.18988 284 LEU A CA 1
ATOM 2329 C C . LEU A 1 284 ? -14.72161 -19.32142 0.66958 1.000 14.51493 284 LEU A C 1
ATOM 2330 O O . LEU A 1 284 ? -15.45182 -19.72894 -0.23698 1.000 16.84195 284 LEU A O 1
ATOM 2339 N N . GLY A 1 285 ? -13.43310 -19.03158 0.47259 1.000 14.45511 285 GLY A N 1
ATOM 2340 C CA . GLY A 1 285 ? -12.77650 -19.28707 -0.79512 1.000 15.04024 285 GLY A CA 1
ATOM 2341 C C . GLY A 1 285 ? -12.08390 -20.63084 -0.88517 1.000 15.46579 285 GLY A C 1
ATOM 2342 O O . GLY A 1 285 ? -11.57885 -20.99553 -1.94831 1.000 18.49175 285 GLY A O 1
ATOM 2343 N N . GLY A 1 286 ? -12.06161 -21.36927 0.21767 1.000 15.12355 286 GLY A N 1
ATOM 2344 C CA . GLY A 1 286 ? -11.37674 -22.64289 0.33755 1.000 14.99249 286 GLY A CA 1
ATOM 2345 C C . GLY A 1 286 ? -11.52463 -23.10112 1.77159 1.000 13.86975 286 GLY A C 1
ATOM 2346 O O . GLY A 1 286 ? -12.14071 -22.42069 2.59693 1.000 15.32144 286 GLY A O 1
ATOM 2347 N N . ARG A 1 287 ? -10.95226 -24.26454 2.07115 1.000 14.29523 287 ARG A N 1
ATOM 2348 C CA A ARG A 1 287 ? -11.07132 -24.82379 3.41242 0.605 14.17071 287 ARG A CA 1
ATOM 2349 C CA B ARG A 1 287 ? -11.07471 -24.82244 3.41255 0.395 14.43663 287 ARG A CA 1
ATOM 2350 C C . ARG A 1 287 ? -10.30608 -23.97658 4.42329 1.000 13.19668 287 ARG A C 1
ATOM 2351 O O . ARG A 1 287 ? -9.14476 -23.62009 4.20192 1.000 14.05749 287 ARG A O 1
ATOM 2366 N N . ASN A 1 288 ? -10.95463 -23.66373 5.54251 1.000 12.79570 288 ASN A N 1
ATOM 2367 C CA . ASN A 1 288 ? -10.32252 -22.82465 6.55132 1.000 12.82691 288 ASN A CA 1
ATOM 2368 C C . ASN A 1 288 ? -9.01926 -23.45475 7.05040 1.000 12.97344 288 ASN A C 1
ATOM 2369 O O . ASN A 1 288 ? -8.95406 -24.65734 7.33003 1.000 14.86419 288 ASN A O 1
ATOM 2374 N N . ILE A 1 289 ? -7.97735 -22.63025 7.15382 1.000 12.49442 289 ILE A N 1
ATOM 2375 C CA . ILE A 1 289 ? -6.65650 -23.09370 7.56563 1.000 13.24394 289 ILE A CA 1
ATOM 2376 C C . ILE A 1 289 ? -6.51157 -23.04160 9.08653 1.000 13.72933 289 ILE A C 1
ATOM 2377 O O . ILE A 1 289 ? -5.78535 -23.84902 9.67778 1.000 16.84013 289 ILE A O 1
ATOM 2382 N N . GLY A 1 290 ? -7.17332 -22.08794 9.72721 1.000 13.53948 290 GLY A N 1
ATOM 2383 C CA . GLY A 1 290 ? -7.18040 -21.94607 11.16934 1.000 13.84965 290 GLY A CA 1
ATOM 2384 C C . GLY A 1 290 ? -7.55147 -20.51984 11.51615 1.000 12.98139 290 GLY A C 1
ATOM 2385 O O . GLY A 1 290 ? -7.06741 -19.58023 10.86846 1.000 13.87332 290 GLY A O 1
ATOM 2386 N N . ALA A 1 291 ? -8.44265 -20.34522 12.49456 1.000 13.31190 291 ALA A N 1
ATOM 2387 C CA . ALA A 1 291 ? -8.87678 -19.01640 12.91576 1.000 13.08462 291 ALA A CA 1
ATOM 2388 C C . ALA A 1 291 ? -9.34665 -18.21411 11.70009 1.000 12.42803 291 ALA A C 1
ATOM 2389 O O . ALA A 1 291 ? -9.96029 -18.77607 10.78541 1.000 14.80897 291 ALA A O 1
ATOM 2391 N N . ARG A 1 292 ? -9.04368 -16.92190 11.64994 1.000 12.41023 292 ARG A N 1
ATOM 2392 C CA . ARG A 1 292 ? -9.39472 -16.13064 10.47939 1.000 12.22720 292 ARG A CA 1
ATOM 2393 C C . ARG A 1 292 ? -8.35404 -16.33770 9.38685 1.000 11.33809 292 ARG A C 1
ATOM 2394 O O . ARG A 1 292 ? -7.15216 -16.40856 9.66792 1.000 11.50695 292 ARG A O 1
ATOM 2402 N N . ASP A 1 293 ? -8.82373 -16.44032 8.14052 1.000 10.70811 293 ASP A N 1
ATOM 2403 C CA . ASP A 1 293 ? -7.97453 -16.46215 6.95492 1.000 11.10959 293 ASP A CA 1
ATOM 2404 C C . ASP A 1 293 ? -8.29894 -15.26358 6.07002 1.000 10.47063 293 ASP A C 1
ATOM 2405 O O . ASP A 1 293 ? -9.37258 -14.65628 6.17097 1.000 10.95421 293 ASP A O 1
ATOM 2410 N N . ALA A 1 294 ? -7.37351 -14.95662 5.16761 1.000 10.09878 294 ALA A N 1
ATOM 2411 C CA . ALA A 1 294 ? -7.61428 -13.94690 4.14416 1.000 10.58967 294 ALA A CA 1
ATOM 2412 C C . ALA A 1 294 ? -8.31785 -14.59202 2.95547 1.000 10.44991 294 ALA A C 1
ATOM 2413 O O . ALA A 1 294 ? -8.12717 -15.77453 2.66838 1.000 11.15792 294 ALA A O 1
ATOM 2415 N N . TRP A 1 295 ? -9.10372 -13.79920 2.23055 1.000 10.94920 295 TRP A N 1
ATOM 2416 C CA . TRP A 1 295 ? -9.77236 -14.33470 1.05269 1.000 11.10773 295 TRP A CA 1
ATOM 2417 C C . TRP A 1 295 ? -9.99388 -13.21372 0.05285 1.000 10.54868 295 TRP A C 1
ATOM 2418 O O . TRP A 1 295 ? -9.98001 -12.02903 0.40422 1.000 10.67610 295 TRP A O 1
ATOM 2429 N N . LEU A 1 296 ? -10.18642 -13.60569 -1.20624 1.000 10.95036 296 LEU A N 1
ATOM 2430 C CA . LEU A 1 296 ? -10.55119 -12.66240 -2.25886 1.000 10.98302 296 LEU A CA 1
ATOM 2431 C C . LEU A 1 296 ? -11.35474 -13.38962 -3.32733 1.000 11.50353 296 LEU A C 1
ATOM 2432 O O . LEU A 1 296 ? -11.33386 -14.62012 -3.41390 1.000 11.97921 296 LEU A O 1
ATOM 2437 N N . ALA A 1 297 ? -12.08078 -12.61779 -4.13901 1.000 11.79771 297 ALA A N 1
ATOM 2438 C CA . ALA A 1 297 ? -12.88313 -13.19901 -5.20829 1.000 11.21727 297 ALA A CA 1
ATOM 2439 C C . ALA A 1 297 ? -12.95364 -12.23959 -6.38790 1.000 11.16632 297 ALA A C 1
ATOM 2440 O O . ALA A 1 297 ? -12.86269 -11.01561 -6.22488 1.000 12.47281 297 ALA A O 1
ATOM 2442 N N . LYS A 1 298 ? -13.13630 -12.82381 -7.57214 1.000 11.61644 298 LYS A N 1
ATOM 2443 C CA . LYS A 1 298 ? -13.23963 -12.11032 -8.83863 1.000 11.90701 298 LYS A CA 1
ATOM 2444 C C . LYS A 1 298 ? -14.62908 -12.29516 -9.42865 1.000 12.49772 298 LYS A C 1
ATOM 2445 O O . LYS A 1 298 ? -15.14818 -13.41780 -9.46388 1.000 12.96976 298 LYS A O 1
ATOM 2451 N N . TYR A 1 299 ? -15.20651 -11.18989 -9.90880 1.000 12.03966 299 TYR A N 1
ATOM 2452 C CA . TYR A 1 299 ? -16.46592 -11.17939 -10.64352 1.000 11.84790 299 TYR A CA 1
ATOM 2453 C C . TYR A 1 299 ? -16.25047 -10.57880 -12.02838 1.000 12.15744 299 TYR A C 1
ATOM 2454 O O . TYR A 1 299 ? -15.48119 -9.61940 -12.17925 1.000 13.59198 299 TYR A O 1
ATOM 2463 N N . ASP A 1 300 ? -16.94033 -11.12079 -13.03827 1.000 13.56817 300 ASP A N 1
ATOM 2464 C CA . ASP A 1 300 ? -16.94555 -10.41567 -14.31281 1.000 13.65437 300 ASP A CA 1
ATOM 2465 C C . ASP A 1 300 ? -17.88990 -9.21282 -14.23782 1.000 14.09390 300 ASP A C 1
ATOM 2466 O O . ASP A 1 300 ? -18.60396 -9.01090 -13.24780 1.000 14.21862 300 ASP A O 1
ATOM 2471 N N . SER A 1 301 ? -17.88421 -8.39663 -15.29289 1.000 16.31676 301 SER A N 1
ATOM 2472 C CA . SER A 1 301 ? -18.68841 -7.17706 -15.26385 1.000 17.76648 301 SER A CA 1
ATOM 2473 C C . SER A 1 301 ? -20.18691 -7.45083 -15.30654 1.000 16.85713 301 SER A C 1
ATOM 2474 O O . SER A 1 301 ? -20.97094 -6.53851 -15.03102 1.000 18.28989 301 SER A O 1
ATOM 2477 N N . ASN A 1 302 ? -20.60255 -8.66937 -15.64500 1.000 16.41932 302 ASN A N 1
ATOM 2478 C CA . ASN A 1 302 ? -22.00939 -9.04504 -15.57659 1.000 17.14976 302 ASN A CA 1
ATOM 2479 C C . ASN A 1 302 ? -22.40424 -9.61486 -14.22520 1.000 15.98130 302 ASN A C 1
ATOM 2480 O O . ASN A 1 302 ? -23.55904 -10.02239 -14.05322 1.000 16.72389 302 ASN A O 1
ATOM 2485 N N . GLY A 1 303 ? -21.48152 -9.64902 -13.27239 1.000 14.92073 303 GLY A N 1
ATOM 2486 C CA . GLY A 1 303 ? -21.78678 -10.07808 -11.92650 1.000 14.59249 303 GLY A CA 1
ATOM 2487 C C . GLY A 1 303 ? -21.60680 -11.55131 -11.65151 1.000 13.76661 303 GLY A C 1
ATOM 2488 O O . GLY A 1 303 ? -21.97783 -12.00901 -10.56561 1.000 15.10316 303 GLY A O 1
ATOM 2489 N N . ASN A 1 304 ? -21.04604 -12.31359 -12.58315 1.000 14.23701 304 ASN A N 1
ATOM 2490 C CA . ASN A 1 304 ? -20.80143 -13.73232 -12.34404 1.000 14.76381 304 ASN A CA 1
ATOM 2491 C C . ASN A 1 304 ? -19.47128 -13.92009 -11.63080 1.000 14.70983 304 ASN A C 1
ATOM 2492 O O . ASN A 1 304 ? -18.45360 -13.35567 -12.04014 1.000 15.36151 304 ASN A O 1
ATOM 2497 N N . GLN A 1 305 ? -19.46755 -14.73072 -10.57848 1.000 14.75837 305 GLN A N 1
ATOM 2498 C CA . GLN A 1 305 ? -18.21814 -14.97572 -9.87531 1.000 15.37584 305 GLN A CA 1
ATOM 2499 C C . GLN A 1 305 ? -17.33974 -15.89122 -10.71820 1.000 15.98840 305 GLN A C 1
ATOM 2500 O O . GLN A 1 305 ? -17.78909 -16.92824 -11.22258 1.000 17.70748 305 GLN A O 1
ATOM 2506 N N . ARG A 1 306 ? -16.09544 -15.47898 -10.91727 1.000 15.29440 306 ARG A N 1
ATOM 2507 C CA A ARG A 1 306 ? -15.15328 -16.26214 -11.70287 0.365 15.87775 306 ARG A CA 1
ATOM 2508 C CA B ARG A 1 306 ? -15.16021 -16.26864 -11.70346 0.635 15.04320 306 ARG A CA 1
ATOM 2509 C C . ARG A 1 306 ? -14.34047 -17.21201 -10.83668 1.000 14.51620 306 ARG A C 1
ATOM 2510 O O . ARG A 1 306 ? -14.04362 -18.33661 -11.25612 1.000 16.34057 306 ARG A O 1
ATOM 2525 N N . TRP A 1 307 ? -13.96799 -16.77125 -9.63892 1.000 13.07278 307 TRP A N 1
ATOM 2526 C CA . TRP A 1 307 ? -13.22029 -17.60543 -8.71120 1.000 12.45384 307 TRP A CA 1
ATOM 2527 C C . TRP A 1 307 ? -13.19365 -16.93532 -7.35239 1.000 12.17986 307 TRP A C 1
ATOM 2528 O O . TRP A 1 307 ? -13.42623 -15.72890 -7.22829 1.000 12.16883 307 TRP A O 1
ATOM 2539 N N . SER A 1 308 ? -12.90957 -17.74595 -6.33384 1.000 12.56794 308 SER A N 1
ATOM 2540 C CA . SER A 1 308 ? -12.61629 -17.25658 -4.99376 1.000 11.88594 308 SER A CA 1
ATOM 2541 C C . SER A 1 308 ? -11.40319 -18.01440 -4.47809 1.000 12.06333 308 SER A C 1
ATOM 2542 O O . SER A 1 308 ? -11.19301 -19.18022 -4.82086 1.000 12.77384 308 SER A O 1
ATOM 2545 N N . ARG A 1 309 ? -10.59829 -17.33507 -3.66886 1.000 11.72777 309 ARG A N 1
ATOM 2546 C CA . ARG A 1 309 ? -9.36471 -17.90314 -3.14761 1.000 11.54066 309 ARG A CA 1
ATOM 2547 C C . ARG A 1 309 ? -9.25364 -17.55815 -1.67405 1.000 11.49045 309 ARG A C 1
ATOM 2548 O O . ARG A 1 309 ? -9.74940 -16.51925 -1.22760 1.000 13.94002 309 ARG A O 1
ATOM 2556 N N . GLN A 1 310 ? -8.60994 -18.44363 -0.91466 1.000 11.52308 310 GLN A N 1
ATOM 2557 C CA . GLN A 1 310 ? -8.45877 -18.25156 0.52074 1.000 11.44331 310 GLN A CA 1
ATOM 2558 C C . GLN A 1 310 ? -7.04350 -18.67303 0.87465 1.000 12.36776 310 GLN A C 1
ATOM 2559 O O . GLN A 1 310 ? -6.54241 -19.67179 0.34645 1.000 13.17689 310 GLN A O 1
ATOM 2565 N N . PHE A 1 311 ? -6.39047 -17.90674 1.74428 1.000 11.32015 311 PHE A N 1
ATOM 2566 C CA . PHE A 1 311 ? -4.98560 -18.16483 2.03255 1.000 11.07453 311 PHE A CA 1
ATOM 2567 C C . PHE A 1 311 ? -4.64135 -17.63613 3.41600 1.000 11.21318 311 PHE A C 1
ATOM 2568 O O . PHE A 1 311 ? -5.37466 -16.83481 3.99649 1.000 11.67037 311 PHE A O 1
ATOM 2576 N N . GLY A 1 312 ? -3.49652 -18.08791 3.92960 1.000 11.69960 312 GLY A N 1
ATOM 2577 C CA . GLY A 1 312 ? -3.03877 -17.64059 5.22600 1.000 11.89277 312 GLY A CA 1
ATOM 2578 C C . GLY A 1 312 ? -2.24530 -18.69247 5.95831 1.000 12.08026 312 GLY A C 1
ATOM 2579 O O . GLY A 1 312 ? -1.37064 -19.35115 5.37901 1.000 13.55314 312 GLY A O 1
ATOM 2580 N N . SER A 1 313 ? -2.56729 -18.85932 7.23735 1.000 12.25729 313 SER A N 1
ATOM 2581 C CA . SER A 1 313 ? -1.80977 -19.69671 8.14876 1.000 12.68428 313 SER A CA 1
ATOM 2582 C C . SER A 1 313 ? -2.77905 -20.22738 9.19168 1.000 12.30838 313 SER A C 1
ATOM 2583 O O . SER A 1 313 ? -3.96440 -19.87456 9.20710 1.000 12.34503 313 SER A O 1
ATOM 2586 N N . THR A 1 314 ? -2.25752 -21.06123 10.09070 1.000 13.08375 314 THR A N 1
ATOM 2587 C CA . THR A 1 314 ? -3.07147 -21.49872 11.22397 1.000 14.01353 314 THR A CA 1
ATOM 2588 C C . THR A 1 314 ? -3.34036 -20.37179 12.21277 1.000 13.66448 314 THR A C 1
ATOM 2589 O O . THR A 1 314 ? -4.18723 -20.53799 13.09872 1.000 15.85300 314 THR A O 1
ATOM 2593 N N . GLY A 1 315 ? -2.61496 -19.25977 12.10251 1.000 13.83462 315 GLY A N 1
ATOM 2594 C CA . GLY A 1 315 ? -2.88318 -18.05906 12.86485 1.000 13.74101 315 GLY A CA 1
ATOM 2595 C C . GLY A 1 315 ? -3.92016 -17.19264 12.17728 1.000 13.25702 315 GLY A C 1
ATOM 2596 O O . GLY A 1 315 ? -4.72246 -17.66172 11.36932 1.000 14.17064 315 GLY A O 1
ATOM 2597 N N . THR A 1 316 ? -3.90157 -15.90478 12.50404 1.000 12.51952 316 THR A N 1
ATOM 2598 C CA . THR A 1 316 ? -4.90343 -14.95719 12.03032 1.000 11.58187 316 THR A CA 1
ATOM 2599 C C . THR A 1 316 ? -4.31973 -14.04543 10.96265 1.000 11.48926 316 THR A C 1
ATOM 2600 O O . THR A 1 316 ? -3.22977 -13.49996 11.13536 1.000 13.20006 316 THR A O 1
ATOM 2604 N N . GLU A 1 317 ? -5.05380 -13.86378 9.87048 1.000 11.35678 317 GLU A N 1
ATOM 2605 C CA . GLU A 1 317 ? -4.68839 -12.85806 8.88519 1.000 11.03942 317 GLU A CA 1
ATOM 2606 C C . GLU A 1 317 ? -5.94619 -12.39622 8.16534 1.000 10.72222 317 GLU A C 1
ATOM 2607 O O . GLU A 1 317 ? -6.97321 -13.07906 8.16325 1.000 11.28083 317 GLU A O 1
ATOM 2613 N N . SER A 1 318 ? -5.83612 -11.23354 7.52731 1.000 11.41164 318 SER A N 1
ATOM 2614 C CA . SER A 1 318 ? -6.89938 -10.65052 6.73091 1.000 11.93355 318 SER A CA 1
ATOM 2615 C C . SER A 1 318 ? -6.27931 -10.00926 5.50714 1.000 11.39750 318 SER A C 1
ATOM 2616 O O . SER A 1 318 ? -5.11462 -9.60527 5.52481 1.000 11.73960 318 SER A O 1
ATOM 2619 N N . LEU A 1 319 ? -7.07589 -9.90675 4.45029 1.000 11.06950 319 LEU A N 1
ATOM 2620 C CA . LEU A 1 319 ? -6.81195 -8.96116 3.37681 1.000 10.92125 319 LEU A CA 1
ATOM 2621 C C . LEU A 1 319 ? -7.45530 -7.64711 3.80638 1.000 10.77354 319 LEU A C 1
ATOM 2622 O O . LEU A 1 319 ? -8.67254 -7.58890 3.98987 1.000 11.44246 319 LEU A O 1
ATOM 2627 N N . TRP A 1 320 ? -6.64017 -6.60957 4.00584 1.000 10.39505 320 TRP A N 1
ATOM 2628 C CA . TRP A 1 320 ? -7.15182 -5.29001 4.36378 1.000 10.48165 320 TRP A CA 1
ATOM 2629 C C . TRP A 1 320 ? -7.15631 -4.31836 3.19768 1.000 10.16049 320 TRP A C 1
ATOM 2630 O O . TRP A 1 320 ? -7.94609 -3.36480 3.20163 1.000 10.58450 320 TRP A O 1
ATOM 2641 N N . GLY A 1 321 ? -6.28687 -4.51716 2.21680 1.000 9.66373 321 GLY A N 1
ATOM 2642 C CA . GLY A 1 321 ? -6.27257 -3.67187 1.03552 1.000 10.09103 321 GLY A CA 1
ATOM 2643 C C . GLY A 1 321 ? -5.99334 -4.48929 -0.20462 1.000 9.84128 321 GLY A C 1
ATOM 2644 O O . GLY A 1 321 ? -5.34223 -5.53620 -0.14993 1.000 11.21831 321 GLY A O 1
ATOM 2645 N N . MET A 1 322 ? -6.48163 -3.98824 -1.34059 1.000 10.53063 322 MET A N 1
ATOM 2646 C CA . MET A 1 322 ? -6.16865 -4.60545 -2.62436 1.000 11.38240 322 MET A CA 1
ATOM 2647 C C . MET A 1 322 ? -6.21078 -3.55291 -3.72140 1.000 11.10909 322 MET A C 1
ATOM 2648 O O . MET A 1 322 ? -6.93114 -2.55388 -3.62547 1.000 11.84566 322 MET A O 1
ATOM 2653 N N . ALA A 1 323 ? -5.42079 -3.79276 -4.76266 1.000 11.06853 323 ALA A N 1
ATOM 2654 C CA . ALA A 1 323 ? -5.26347 -2.85455 -5.86451 1.000 11.06671 323 ALA A CA 1
ATOM 2655 C C . ALA A 1 323 ? -4.77074 -3.65459 -7.05404 1.000 12.56681 323 ALA A C 1
ATOM 2656 O O . ALA A 1 323 ? -4.30123 -4.77338 -6.90363 1.000 17.78937 323 ALA A O 1
ATOM 2658 N N . SER A 1 324 ? -4.86451 -3.07601 -8.23644 1.000 13.93247 324 SER A N 1
ATOM 2659 C CA . SER A 1 324 ? -4.49822 -3.80114 -9.44239 1.000 14.70215 324 SER A CA 1
ATOM 2660 C C . SER A 1 324 ? -3.54325 -2.97345 -10.28612 1.000 15.18881 324 SER A C 1
ATOM 2661 O O . SER A 1 324 ? -3.58624 -1.74320 -10.27560 1.000 17.09986 324 SER A O 1
ATOM 2664 N N . ASP A 1 325 ? -2.66701 -3.66325 -11.01140 1.000 14.67196 325 ASP A N 1
ATOM 2665 C CA . ASP A 1 325 ? -1.86133 -3.02424 -12.04365 1.000 16.08138 325 ASP A CA 1
ATOM 2666 C C . ASP A 1 325 ? -2.55058 -3.02957 -13.40689 1.000 15.60280 325 ASP A C 1
ATOM 2667 O O . ASP A 1 325 ? -1.92263 -2.70361 -14.42243 1.000 16.78850 325 ASP A O 1
ATOM 2672 N N . GLY A 1 326 ? -3.83444 -3.38150 -13.44522 1.000 13.62035 326 GLY A N 1
ATOM 2673 C CA . GLY A 1 326 ? -4.57628 -3.57627 -14.67056 1.000 14.43475 326 GLY A CA 1
ATOM 2674 C C . GLY A 1 326 ? -4.88349 -5.03391 -14.94160 1.000 14.12433 326 GLY A C 1
ATOM 2675 O O . GLY A 1 326 ? -5.92018 -5.34105 -15.54254 1.000 15.24541 326 GLY A O 1
ATOM 2676 N N . SER A 1 327 ? -4.00943 -5.93587 -14.49440 1.000 14.31444 327 SER A N 1
ATOM 2677 C CA . SER A 1 327 ? -4.17243 -7.36893 -14.70161 1.000 16.13615 327 SER A CA 1
ATOM 2678 C C . SER A 1 327 ? -4.03501 -8.15476 -13.40892 1.000 14.71879 327 SER A C 1
ATOM 2679 O O . SER A 1 327 ? -4.92950 -8.91403 -13.02968 1.000 16.38711 327 SER A O 1
ATOM 2682 N N . ASN A 1 328 ? -2.89562 -8.00608 -12.74886 1.000 13.50508 328 ASN A N 1
ATOM 2683 C CA . ASN A 1 328 ? -2.66753 -8.67795 -11.48580 1.000 13.90194 328 ASN A CA 1
ATOM 2684 C C . ASN A 1 328 ? -3.35724 -7.93129 -10.35429 1.000 12.38008 328 ASN A C 1
ATOM 2685 O O . ASN A 1 328 ? -3.67361 -6.74166 -10.45340 1.000 13.71028 328 ASN A O 1
ATOM 2690 N N . ILE A 1 329 ? -3.59802 -8.66017 -9.26951 1.000 12.06483 329 ILE A N 1
ATOM 2691 C CA A ILE A 1 329 ? -4.22614 -8.10808 -8.07769 0.530 11.98808 329 ILE A CA 1
ATOM 2692 C CA B ILE A 1 329 ? -4.24172 -8.13208 -8.07206 0.470 11.91251 329 ILE A CA 1
ATOM 2693 C C . ILE A 1 329 ? -3.23032 -8.21794 -6.93871 1.000 11.84115 329 ILE A C 1
ATOM 2694 O O . ILE A 1 329 ? -2.80153 -9.31950 -6.57898 1.000 14.55828 329 ILE A O 1
ATOM 2703 N N . TYR A 1 330 ? -2.85711 -7.07433 -6.37767 1.000 11.62343 330 TYR A N 1
ATOM 2704 C CA . TYR A 1 330 ? -1.97456 -7.03257 -5.22476 1.000 11.73358 330 TYR A CA 1
ATOM 2705 C C . TYR A 1 330 ? -2.81288 -6.84144 -3.97363 1.000 11.50805 330 TYR A C 1
ATOM 2706 O O . TYR A 1 330 ? -3.79049 -6.09039 -3.97853 1.000 12.46892 330 TYR A O 1
ATOM 2715 N N . VAL A 1 331 ? -2.44830 -7.54959 -2.91107 1.000 11.01115 331 VAL A N 1
ATOM 2716 C CA . VAL A 1 331 ? -3.24415 -7.58454 -1.69392 1.000 12.00669 331 VAL A CA 1
ATOM 2717 C C . VAL A 1 331 ? -2.31633 -7.39474 -0.50364 1.000 11.23473 331 VAL A C 1
ATOM 2718 O O . VAL A 1 331 ? -1.14981 -7.80488 -0.52636 1.000 12.63894 331 VAL A O 1
ATOM 2722 N N . ALA A 1 332 ? -2.82551 -6.73763 0.53211 1.000 12.29050 332 ALA A N 1
ATOM 2723 C CA . ALA A 1 332 ? -2.00099 -6.43031 1.69184 1.000 12.43088 332 ALA A CA 1
ATOM 2724 C C . ALA A 1 332 ? -2.79882 -6.62039 2.96983 1.000 10.77281 332 ALA A C 1
ATOM 2725 O O . ALA A 1 332 ? -4.00867 -6.40060 2.99964 1.000 11.56341 332 ALA A O 1
ATOM 2727 N N . GLY A 1 333 ? -2.10363 -7.00290 4.03474 1.000 10.39945 333 GLY A N 1
ATOM 2728 C CA . GLY A 1 333 ? -2.72331 -7.07558 5.33948 1.000 11.10593 333 GLY A CA 1
ATOM 2729 C C . GLY A 1 333 ? -1.71157 -7.42446 6.40201 1.000 11.20692 333 GLY A C 1
ATOM 2730 O O . GLY A 1 333 ? -0.51723 -7.13706 6.25114 1.000 11.36568 333 GLY A O 1
ATOM 2731 N N . ASN A 1 334 ? -2.18078 -8.04838 7.47534 1.000 11.69177 334 ASN A N 1
ATOM 2732 C CA . ASN A 1 334 ? -1.32968 -8.48263 8.57521 1.000 10.99819 334 ASN A CA 1
ATOM 2733 C C . ASN A 1 334 ? -1.50978 -9.97863 8.79027 1.000 11.33250 334 ASN A C 1
ATOM 2734 O O . ASN A 1 334 ? -2.43244 -10.59516 8.25174 1.000 12.03574 334 ASN A O 1
ATOM 2739 N N . THR A 1 335 ? -0.60812 -10.55566 9.58626 1.000 11.91612 335 THR A N 1
ATOM 2740 C CA . THR A 1 335 ? -0.73633 -11.93512 10.01922 1.000 12.19935 335 THR A CA 1
ATOM 2741 C C . THR A 1 335 ? -0.14679 -12.07443 11.41632 1.000 12.76295 335 THR A C 1
ATOM 2742 O O . THR A 1 335 ? 0.77400 -11.34361 11.79413 1.000 13.84430 335 THR A O 1
ATOM 2746 N N . THR A 1 336 ? -0.68557 -13.02479 12.18042 1.000 13.16061 336 THR A N 1
ATOM 2747 C CA . THR A 1 336 ? -0.08114 -13.42748 13.44411 1.000 13.58171 336 THR A CA 1
ATOM 2748 C C . THR A 1 336 ? 0.75299 -14.68375 13.28925 1.000 14.85029 336 THR A C 1
ATOM 2749 O O . THR A 1 336 ? 1.39235 -15.10940 14.25522 1.000 16.99399 336 THR A O 1
ATOM 2753 N N . GLY A 1 337 ? 0.74935 -15.28898 12.10227 1.000 14.80528 337 GLY A N 1
ATOM 2754 C CA . GLY A 1 337 ? 1.41363 -16.55598 11.87897 1.000 15.03553 337 GLY A CA 1
ATOM 2755 C C . GLY A 1 337 ? 2.55324 -16.46549 10.88886 1.000 14.47519 337 GLY A C 1
ATOM 2756 O O . GLY A 1 337 ? 3.13369 -15.39416 10.67516 1.000 15.87834 337 GLY A O 1
ATOM 2757 N N . GLN A 1 338 ? 2.88293 -17.59283 10.27211 1.000 14.81701 338 GLN A N 1
ATOM 2758 C CA . GLN A 1 338 ? 3.93532 -17.67001 9.26620 1.000 16.01144 338 GLN A CA 1
ATOM 2759 C C . GLN A 1 338 ? 3.28400 -18.03630 7.94389 1.000 15.80619 338 GLN A C 1
ATOM 2760 O O . GLN A 1 338 ? 2.75442 -19.14363 7.79727 1.000 16.40901 338 GLN A O 1
ATOM 2766 N N . LEU A 1 339 ? 3.33217 -17.11887 6.98412 1.000 14.29537 339 LEU A N 1
ATOM 2767 C CA . LEU A 1 339 ? 2.71167 -17.37925 5.69571 1.000 14.15333 339 LEU A CA 1
ATOM 2768 C C . LEU A 1 339 ? 3.59397 -18.31489 4.86620 1.000 15.39048 339 LEU A C 1
ATOM 2769 O O . LEU A 1 339 ? 4.76961 -18.53012 5.17149 1.000 17.29273 339 LEU A O 1
ATOM 2774 N N . GLU A 1 340 ? 3.00896 -18.88706 3.81222 1.000 17.13529 340 GLU A N 1
ATOM 2775 C CA . GLU A 1 340 ? 3.73373 -19.84766 2.97927 1.000 17.51577 340 GLU A CA 1
ATOM 2776 C C . GLU A 1 340 ? 4.98367 -19.20921 2.37691 1.000 18.19459 340 GLU A C 1
ATOM 2777 O O . GLU A 1 340 ? 4.96122 -18.05297 1.95234 1.000 19.05836 340 GLU A O 1
ATOM 2783 N N . ASN A 1 341 ? 6.08137 -19.97348 2.34885 1.000 18.70907 341 ASN A N 1
ATOM 2784 C CA . ASN A 1 341 ? 7.36969 -19.53252 1.78512 1.000 21.22435 341 ASN A CA 1
ATOM 2785 C C . ASN A 1 341 ? 7.92882 -18.28938 2.47285 1.000 19.63600 341 ASN A C 1
ATOM 2786 O O . ASN A 1 341 ? 8.63466 -17.48367 1.85418 1.000 20.80455 341 ASN A O 1
ATOM 2791 N N . ASN A 1 342 ? 7.63418 -18.12497 3.75842 1.000 18.44297 342 ASN A N 1
ATOM 2792 C CA . ASN A 1 342 ? 8.08576 -16.96514 4.51096 1.000 17.61888 342 ASN A CA 1
ATOM 2793 C C . ASN A 1 342 ? 8.55953 -17.37869 5.89213 1.000 18.67005 342 ASN A C 1
ATOM 2794 O O . ASN A 1 342 ? 8.32391 -18.49703 6.35581 1.000 18.23521 342 ASN A O 1
ATOM 2799 N N . THR A 1 343 ? 9.23731 -16.43957 6.54090 1.000 18.60202 343 THR A N 1
ATOM 2800 C CA A THR A 1 343 ? 9.67144 -16.58441 7.92013 0.516 19.27182 343 THR A CA 1
ATOM 2801 C CA B THR A 1 343 ? 9.68717 -16.57821 7.91605 0.484 19.52994 343 THR A CA 1
ATOM 2802 C C . THR A 1 343 ? 9.08388 -15.45150 8.74817 1.000 19.22226 343 THR A C 1
ATOM 2803 O O . THR A 1 343 ? 8.96541 -14.31343 8.27667 1.000 22.09746 343 THR A O 1
ATOM 2810 N N . VAL A 1 344 ? 8.69297 -15.77299 9.97981 1.000 18.97906 344 VAL A N 1
ATOM 2811 C CA . VAL A 1 344 ? 8.14875 -14.76675 10.88540 1.000 18.97801 344 VAL A CA 1
ATOM 2812 C C . VAL A 1 344 ? 9.26080 -13.84189 11.35731 1.000 18.63339 344 VAL A C 1
ATOM 2813 O O . VAL A 1 344 ? 10.39762 -14.27484 11.59308 1.000 20.17804 344 VAL A O 1
ATOM 2817 N N . LYS A 1 345 ? 8.93261 -12.55674 11.51712 1.000 17.59733 345 LYS A N 1
ATOM 2818 C CA . LYS A 1 345 ? 9.88100 -11.59584 12.06390 1.000 18.03676 345 LYS A CA 1
ATOM 2819 C C . LYS A 1 345 ? 9.65725 -11.33283 13.54296 1.000 17.81440 345 LYS A C 1
ATOM 2820 O O . LYS A 1 345 ? 10.57565 -10.85703 14.22249 1.000 19.22995 345 LYS A O 1
ATOM 2826 N N . GLY A 1 346 ? 8.47201 -11.64427 14.05141 1.000 17.18259 346 GLY A N 1
ATOM 2827 C CA . GLY A 1 346 ? 8.18930 -11.52661 15.46808 1.000 16.36061 346 GLY A CA 1
ATOM 2828 C C . GLY A 1 346 ? 6.83523 -10.90250 15.72671 1.000 14.92302 346 GLY A C 1
ATOM 2829 O O . GLY A 1 346 ? 6.49700 -9.87462 15.12803 1.000 15.00262 346 GLY A O 1
ATOM 2830 N N . GLY A 1 347 ? 6.04218 -11.51195 16.60450 1.000 16.44301 347 GLY A N 1
ATOM 2831 C CA . GLY A 1 347 ? 4.71047 -10.97683 16.81348 1.000 15.60681 347 GLY A CA 1
ATOM 2832 C C . GLY A 1 347 ? 3.93023 -10.92369 15.51218 1.000 15.23472 347 GLY A C 1
ATOM 2833 O O . GLY A 1 347 ? 4.09716 -11.76286 14.62192 1.000 17.03297 347 GLY A O 1
ATOM 2834 N N . ASN A 1 348 ? 3.07126 -9.91772 15.38949 1.000 14.07867 348 ASN A N 1
ATOM 2835 C CA . ASN A 1 348 ? 2.32744 -9.73051 14.14989 1.000 13.32332 348 ASN A CA 1
ATOM 2836 C C . ASN A 1 348 ? 3.21919 -9.06806 13.11441 1.000 12.45343 348 ASN A C 1
ATOM 2837 O O . ASN A 1 348 ? 4.02383 -8.19455 13.44352 1.000 12.63160 348 ASN A O 1
ATOM 2842 N N . ASP A 1 349 ? 3.06360 -9.48130 11.85898 1.000 12.41333 349 ASP A N 1
ATOM 2843 C CA . ASP A 1 349 ? 3.83630 -8.94679 10.74673 1.000 11.75045 349 ASP A CA 1
ATOM 2844 C C . ASP A 1 349 ? 2.87424 -8.44592 9.67974 1.000 12.07650 349 ASP A C 1
ATOM 2845 O O . ASP A 1 349 ? 1.68493 -8.76532 9.68966 1.000 12.94642 349 ASP A O 1
ATOM 2850 N N . ALA A 1 350 ? 3.40172 -7.63870 8.76764 1.000 12.33696 350 ALA A N 1
ATOM 2851 C CA . ALA A 1 350 ? 2.65783 -7.23347 7.58182 1.000 11.75110 350 ALA A CA 1
ATOM 2852 C C . ALA A 1 350 ? 2.96001 -8.19920 6.43584 1.000 13.03144 350 ALA A C 1
ATOM 2853 O O . ALA A 1 350 ? 3.92891 -8.95680 6.47245 1.000 13.39654 350 ALA A O 1
ATOM 2855 N N . TYR A 1 351 ? 2.11926 -8.16162 5.40173 1.000 12.25347 351 TYR A N 1
ATOM 2856 C CA . TYR A 1 351 ? 2.41023 -8.93248 4.20293 1.000 12.28728 351 TYR A CA 1
ATOM 2857 C C . TYR A 1 351 ? 1.85863 -8.21034 2.98280 1.000 11.86128 351 TYR A C 1
ATOM 2858 O O . TYR A 1 351 ? 0.90465 -7.42696 3.06132 1.000 11.49809 351 TYR A O 1
ATOM 2867 N N . LEU A 1 352 ? 2.46889 -8.52405 1.84468 1.000 12.82576 352 LEU A N 1
ATOM 2868 C CA . LEU A 1 352 ? 2.01902 -8.13286 0.51872 1.000 13.07198 352 LEU A CA 1
ATOM 2869 C C . LEU A 1 352 ? 1.97053 -9.41652 -0.29418 1.000 12.62575 352 LEU A C 1
ATOM 2870 O O . LEU A 1 352 ? 2.90190 -10.22377 -0.22761 1.000 13.60339 352 LEU A O 1
ATOM 2875 N N . ALA A 1 353 ? 0.90541 -9.62017 -1.06190 1.000 12.02213 353 ALA A N 1
ATOM 2876 C CA . ALA A 1 353 ? 0.84183 -10.77453 -1.94990 1.000 13.01616 353 ALA A CA 1
ATOM 2877 C C . ALA A 1 353 ? 0.35503 -10.34918 -3.32758 1.000 11.48204 353 ALA A C 1
ATOM 2878 O O . ALA A 1 353 ? -0.24947 -9.28724 -3.49773 1.000 11.82446 353 ALA A O 1
ATOM 2880 N N . LYS A 1 354 ? 0.63875 -11.19774 -4.31379 1.000 12.47245 354 LYS A N 1
ATOM 2881 C CA . LYS A 1 354 ? 0.27897 -10.95276 -5.70453 1.000 12.34036 354 LYS A CA 1
ATOM 2882 C C . LYS A 1 354 ? -0.52328 -12.13575 -6.22677 1.000 12.75716 354 LYS A C 1
ATOM 2883 O O . LYS A 1 354 ? -0.08773 -13.28674 -6.10811 1.000 14.05571 354 LYS A O 1
ATOM 2889 N N . TYR A 1 355 ? -1.69947 -11.84959 -6.77793 1.000 12.21953 355 TYR A N 1
ATOM 2890 C CA . TYR A 1 355 ? -2.53052 -12.82251 -7.47489 1.000 12.46441 355 TYR A CA 1
ATOM 2891 C C . TYR A 1 355 ? -2.60723 -12.45166 -8.94972 1.000 12.09612 355 TYR A C 1
ATOM 2892 O O . TYR A 1 355 ? -2.68909 -11.26621 -9.29729 1.000 12.91086 355 TYR A O 1
ATOM 2901 N N . ASP A 1 356 ? -2.57807 -13.46091 -9.82430 1.000 12.90676 356 ASP A N 1
ATOM 2902 C CA . ASP A 1 356 ? -2.80252 -13.17199 -11.23243 1.000 13.39713 356 ASP A CA 1
ATOM 2903 C C . ASP A 1 356 ? -4.30534 -13.16172 -11.51832 1.000 13.13516 356 ASP A C 1
ATOM 2904 O O . ASP A 1 356 ? -5.13574 -13.45987 -10.65337 1.000 13.35492 356 ASP A O 1
ATOM 2909 N N . SER A 1 357 ? -4.65742 -12.82092 -12.76006 1.000 13.91530 357 SER A N 1
ATOM 2910 C CA A SER A 1 357 ? -6.06339 -12.67071 -13.11597 0.590 14.58595 357 SER A CA 1
ATOM 2911 C CA B SER A 1 357 ? -6.05272 -12.67948 -13.16324 0.410 14.09605 357 SER A CA 1
ATOM 2912 C C . SER A 1 357 ? -6.82367 -13.98461 -13.05351 1.000 13.60943 357 SER A C 1
ATOM 2913 O O . SER A 1 357 ? -8.05703 -13.96201 -12.99185 1.000 13.61997 357 SER A O 1
ATOM 2918 N N . ASP A 1 358 ? -6.12557 -15.11547 -13.05546 1.000 13.89565 358 ASP A N 1
ATOM 2919 C CA . ASP A 1 358 ? -6.75160 -16.42558 -12.98012 1.000 14.42062 358 ASP A CA 1
ATOM 2920 C C . ASP A 1 358 ? -6.83614 -16.96546 -11.56060 1.000 13.63911 358 ASP A C 1
ATOM 2921 O O . ASP A 1 358 ? -7.29436 -18.09645 -11.36569 1.000 15.82058 358 ASP A O 1
ATOM 2926 N N . GLY A 1 359 ? -6.43189 -16.17866 -10.57025 1.000 13.43860 359 GLY A N 1
ATOM 2927 C CA . GLY A 1 359 ? -6.52026 -16.60782 -9.19287 1.000 13.28199 359 GLY A CA 1
ATOM 2928 C C . GLY A 1 359 ? -5.30988 -17.34685 -8.66753 1.000 12.06685 359 GLY A C 1
ATOM 2929 O O . GLY A 1 359 ? -5.35533 -17.85916 -7.54166 1.000 13.13374 359 GLY A O 1
ATOM 2930 N N . ASN A 1 360 ? -4.24022 -17.44874 -9.45161 1.000 12.54209 360 ASN A N 1
ATOM 2931 C CA . ASN A 1 360 ? -3.02597 -18.09982 -8.97900 1.000 12.52447 360 ASN A CA 1
ATOM 2932 C C . ASN A 1 360 ? -2.26427 -17.17030 -8.05442 1.000 12.32851 360 ASN A C 1
ATOM 2933 O O . ASN A 1 360 ? -2.02209 -16.01254 -8.39662 1.000 13.06190 360 ASN A O 1
ATOM 2938 N N . GLN A 1 361 ? -1.87599 -17.67954 -6.88970 1.000 12.48626 361 GLN A N 1
ATOM 2939 C CA . GLN A 1 361 ? -1.05365 -16.89866 -5.97362 1.000 12.36639 361 GLN A CA 1
ATOM 2940 C C . GLN A 1 361 ? 0.37143 -16.88429 -6.51006 1.000 12.34982 361 GLN A C 1
ATOM 2941 O O . GLN A 1 361 ? 1.03388 -17.92581 -6.56120 1.000 13.12743 361 GLN A O 1
ATOM 2947 N N . VAL A 1 362 ? 0.84790 -15.70204 -6.90162 1.000 12.65293 362 VAL A N 1
ATOM 2948 C CA . VAL A 1 362 ? 2.16393 -15.59653 -7.52372 1.000 12.70270 362 VAL A CA 1
ATOM 2949 C C . VAL A 1 362 ? 3.26628 -15.60448 -6.47178 1.000 12.68842 362 VAL A C 1
ATOM 2950 O O . VAL A 1 362 ? 4.27288 -16.30943 -6.61407 1.000 13.75046 362 VAL A O 1
ATOM 2954 N N . TRP A 1 363 ? 3.11032 -14.79909 -5.41899 1.000 12.84560 363 TRP A N 1
ATOM 2955 C CA . TRP A 1 363 ? 4.04390 -14.78234 -4.29833 1.000 13.14930 363 TRP A CA 1
ATOM 2956 C C . TRP A 1 363 ? 3.39856 -14.08737 -3.10809 1.000 13.43239 363 TRP A C 1
ATOM 2957 O O . TRP A 1 363 ? 2.37087 -13.41845 -3.24028 1.000 13.45624 363 TRP A O 1
ATOM 2968 N N . ILE A 1 364 ? 4.00887 -14.28580 -1.93875 1.000 14.23044 364 ILE A N 1
ATOM 2969 C CA . ILE A 1 364 ? 3.69999 -13.55220 -0.71643 1.000 14.78952 364 ILE A CA 1
ATOM 2970 C C . ILE A 1 364 ? 5.01611 -13.10675 -0.11039 1.000 14.87951 364 ILE A C 1
ATOM 2971 O O . ILE A 1 364 ? 5.95382 -13.90722 0.00034 1.000 15.91016 364 ILE A O 1
ATOM 2976 N N . LYS A 1 365 ? 5.07255 -11.85523 0.33724 1.000 14.95426 365 LYS A N 1
ATOM 2977 C CA . LYS A 1 365 ? 6.21554 -11.34585 1.08797 1.000 15.43291 365 LYS A CA 1
ATOM 2978 C C . LYS A 1 365 ? 5.73930 -10.90305 2.46497 1.000 14.01355 365 LYS A C 1
ATOM 2979 O O . LYS A 1 365 ? 4.95059 -9.96107 2.58276 1.000 14.38550 365 LYS A O 1
ATOM 2985 N N . GLN A 1 366 ? 6.23884 -11.56556 3.50001 1.000 15.05884 366 GLN A N 1
ATOM 2986 C CA . GLN A 1 366 ? 5.95398 -11.20884 4.88378 1.000 14.22428 366 GLN A CA 1
ATOM 2987 C C . GLN A 1 366 ? 7.09658 -10.34437 5.39588 1.000 15.26962 366 GLN A C 1
ATOM 2988 O O . GLN A 1 366 ? 8.26950 -10.71055 5.24801 1.000 16.84622 366 GLN A O 1
ATOM 2994 N N . ASN A 1 367 ? 6.76494 -9.19190 5.98063 1.000 15.51808 367 ASN A N 1
ATOM 2995 C CA . ASN A 1 367 ? 7.79583 -8.24643 6.39600 1.000 17.78763 367 ASN A CA 1
ATOM 2996 C C . ASN A 1 367 ? 7.43907 -7.65203 7.74885 1.000 15.69031 367 ASN A C 1
ATOM 2997 O O . ASN A 1 367 ? 6.26520 -7.56644 8.11367 1.000 15.72080 367 ASN A O 1
ATOM 3002 N N . GLY A 1 368 ? 8.46051 -7.24282 8.49377 1.000 16.11106 368 GLY A N 1
ATOM 3003 C CA . GLY A 1 368 ? 8.20529 -6.59444 9.76675 1.000 15.73552 368 GLY A CA 1
ATOM 3004 C C . GLY A 1 368 ? 9.42895 -6.61301 10.66994 1.000 14.88505 368 GLY A C 1
ATOM 3005 O O . GLY A 1 368 ? 10.55795 -6.80408 10.21440 1.000 16.56002 368 GLY A O 1
ATOM 3006 N N . THR A 1 369 ? 9.16552 -6.38159 11.95391 1.000 14.49304 369 THR A N 1
ATOM 3007 C CA . THR A 1 369 ? 10.16317 -6.36139 13.01104 1.000 14.76933 369 THR A CA 1
ATOM 3008 C C . THR A 1 369 ? 9.78923 -7.38498 14.07746 1.000 15.03016 369 THR A C 1
ATOM 3009 O O . THR A 1 369 ? 8.75140 -8.05024 14.00221 1.000 14.72132 369 THR A O 1
ATOM 3013 N N . TYR A 1 370 ? 10.64498 -7.47009 15.10271 1.000 15.54278 370 TYR A N 1
ATOM 3014 C CA . TYR A 1 370 ? 10.40502 -8.33398 16.25402 1.000 15.64951 370 TYR A CA 1
ATOM 3015 C C . TYR A 1 370 ? 9.10096 -8.02079 16.97824 1.000 14.86863 370 TYR A C 1
ATOM 3016 O O . TYR A 1 370 ? 8.62441 -8.86480 17.74800 1.000 16.93553 370 TYR A O 1
ATOM 3025 N N . THR A 1 371 ? 8.54426 -6.81837 16.79426 1.000 13.84860 371 THR A N 1
ATOM 3026 C CA . THR A 1 371 ? 7.32766 -6.41841 17.49862 1.000 13.95604 371 THR A CA 1
ATOM 3027 C C . THR A 1 371 ? 6.16905 -6.19654 16.52378 1.000 13.08750 371 THR A C 1
ATOM 3028 O O . THR A 1 371 ? 6.21245 -6.67174 15.38330 1.000 13.95307 371 THR A O 1
ATOM 3032 N N . LEU A 1 372 ? 5.10383 -5.53346 16.95739 1.000 13.93599 372 LEU A N 1
ATOM 3033 C CA . LEU A 1 372 ? 3.87253 -5.51436 16.16731 1.000 12.74089 372 LEU A CA 1
ATOM 3034 C C . LEU A 1 372 ? 3.96181 -4.59189 14.95359 1.000 12.37446 372 LEU A C 1
ATOM 3035 O O . LEU A 1 372 ? 4.31678 -3.41391 15.08216 1.000 13.30446 372 LEU A O 1
ATOM 3040 N N . GLU A 1 373 ? 3.59357 -5.12802 13.78652 1.000 12.81670 373 GLU A N 1
ATOM 3041 C CA . GLU A 1 373 ? 3.21844 -4.34416 12.62024 1.000 12.00161 373 GLU A CA 1
ATOM 3042 C C . GLU A 1 373 ? 1.73637 -4.53612 12.35987 1.000 12.39316 373 GLU A C 1
ATOM 3043 O O . GLU A 1 373 ? 1.18116 -5.61193 12.60506 1.000 13.41014 373 GLU A O 1
ATOM 3049 N N . GLU A 1 374 ? 1.10287 -3.48758 11.84366 1.000 12.33259 374 GLU A N 1
ATOM 3050 C CA . GLU A 1 374 ? -0.20434 -3.59698 11.21579 1.000 12.48723 374 GLU A CA 1
ATOM 3051 C C . GLU A 1 374 ? -0.11860 -2.91214 9.86156 1.000 12.10023 374 GLU A C 1
ATOM 3052 O O . GLU A 1 374 ? 0.73860 -2.05469 9.64398 1.000 13.27211 374 GLU A O 1
ATOM 3058 N N . SER A 1 375 ? -0.99993 -3.30708 8.94287 1.000 11.75899 375 SER A N 1
ATOM 3059 C CA . SER A 1 375 ? -0.98907 -2.74394 7.59448 1.000 11.24846 375 SER A CA 1
ATOM 3060 C C . SER A 1 375 ? -2.38082 -2.87064 7.01096 1.000 11.39887 375 SER A C 1
ATOM 3061 O O . SER A 1 375 ? -2.89231 -3.98577 6.88012 1.000 11.67531 375 SER A O 1
ATOM 3064 N N . TYR A 1 376 ? -2.97893 -1.74048 6.64841 1.000 10.51699 376 TYR A N 1
ATOM 3065 C CA . TYR A 1 376 ? -4.34292 -1.74053 6.15764 1.000 10.34920 376 TYR A CA 1
ATOM 3066 C C . TYR A 1 376 ? -4.48174 -1.20531 4.74110 1.000 10.39207 376 TYR A C 1
ATOM 3067 O O . TYR A 1 376 ? -5.60721 -1.15483 4.22821 1.000 11.47519 376 TYR A O 1
ATOM 3076 N N . LYS A 1 377 ? -3.38358 -0.81943 4.08297 1.000 10.68279 377 LYS A N 1
ATOM 3077 C CA . LYS A 1 377 ? -3.45453 0.01267 2.88503 1.000 11.11007 377 LYS A CA 1
ATOM 3078 C C . LYS A 1 377 ? -2.42777 -0.41896 1.84681 1.000 10.62822 377 LYS A C 1
ATOM 3079 O O . LYS A 1 377 ? -1.31161 -0.83374 2.17672 1.000 11.09077 377 LYS A O 1
ATOM 3085 N N . ILE A 1 378 ? -2.81158 -0.26997 0.57836 1.000 10.69003 378 ILE A N 1
ATOM 3086 C CA . ILE A 1 378 ? -1.94780 -0.59082 -0.55246 1.000 10.80030 378 ILE A CA 1
ATOM 3087 C C . ILE A 1 378 ? -2.35849 0.29441 -1.72247 1.000 11.49381 378 ILE A C 1
ATOM 3088 O O . ILE A 1 378 ? -3.52595 0.67084 -1.85253 1.000 12.85455 378 ILE A O 1
ATOM 3093 N N . THR A 1 379 ? -1.38832 0.62066 -2.57937 1.000 11.44038 379 THR A N 1
ATOM 3094 C CA . THR A 1 379 ? -1.64998 1.35362 -3.81449 1.000 12.25475 379 THR A CA 1
ATOM 3095 C C . THR A 1 379 ? -0.66168 0.87397 -4.86967 1.000 12.32734 379 THR A C 1
ATOM 3096 O O . THR A 1 379 ? 0.43055 0.40176 -4.54898 1.000 13.04427 379 THR A O 1
ATOM 3100 N N . VAL A 1 380 ? -1.04843 1.00099 -6.13328 1.000 12.58123 380 VAL A N 1
ATOM 3101 C CA . VAL A 1 380 ? -0.20561 0.59389 -7.25002 1.000 13.10609 380 VAL A CA 1
ATOM 3102 C C . VAL A 1 380 ? -0.09973 1.78293 -8.18669 1.000 15.07063 380 VAL A C 1
ATOM 3103 O O . VAL A 1 380 ? -1.12091 2.39624 -8.52014 1.000 17.09381 380 VAL A O 1
ATOM 3107 N N . ASP A 1 381 ? 1.12551 2.11859 -8.60181 1.000 15.34207 381 ASP A N 1
ATOM 3108 C CA . ASP A 1 381 ? 1.31432 3.25382 -9.49555 1.000 15.72902 381 ASP A CA 1
ATOM 3109 C C . ASP A 1 381 ? 1.16614 2.83273 -10.96060 1.000 17.51561 381 ASP A C 1
ATOM 3110 O O . ASP A 1 381 ? 0.99049 1.65662 -11.28265 1.000 17.98244 381 ASP A O 1
ATOM 3115 N N . SER A 1 382 ? 1.22146 3.81926 -11.85475 1.000 19.34912 382 SER A N 1
ATOM 3116 C CA . SER A 1 382 ? 1.01141 3.54016 -13.27016 1.000 22.31162 382 SER A CA 1
ATOM 3117 C C . SER A 1 382 ? 2.18397 2.80870 -13.90102 1.000 22.99508 382 SER A C 1
ATOM 3118 O O . SER A 1 382 ? 2.05514 2.32890 -15.03436 1.000 24.78438 382 SER A O 1
ATOM 3121 N N . SER A 1 383 ? 3.31331 2.72638 -13.20585 1.000 22.42903 383 SER A N 1
ATOM 3122 C CA . SER A 1 383 ? 4.47860 1.98202 -13.65071 1.000 24.26060 383 SER A CA 1
ATOM 3123 C C . SER A 1 383 ? 4.44950 0.54134 -13.16707 1.000 23.82456 383 SER A C 1
ATOM 3124 O O . SER A 1 383 ? 5.33737 -0.24097 -13.52085 1.000 26.73362 383 SER A O 1
ATOM 3127 N N . GLY A 1 384 ? 3.45499 0.17408 -12.36874 1.000 21.14505 384 GLY A N 1
ATOM 3128 C CA . GLY A 1 384 ? 3.34648 -1.17912 -11.87559 1.000 21.57792 384 GLY A CA 1
ATOM 3129 C C . GLY A 1 384 ? 4.02523 -1.44042 -10.55267 1.000 22.24065 384 GLY A C 1
ATOM 3130 O O . GLY A 1 384 ? 3.96195 -2.57691 -10.06637 1.000 23.07799 384 GLY A O 1
ATOM 3131 N N . ASN A 1 385 ? 4.67351 -0.43857 -9.95581 1.000 20.57310 385 ASN A N 1
ATOM 3132 C CA . ASN A 1 385 ? 5.21275 -0.60632 -8.61443 1.000 18.88484 385 ASN A CA 1
ATOM 3133 C C . ASN A 1 385 ? 4.10837 -0.51932 -7.57386 1.000 15.28713 385 ASN A C 1
ATOM 3134 O O . ASN A 1 385 ? 3.01903 0.00898 -7.82313 1.000 15.33406 385 ASN A O 1
ATOM 3139 N N . ILE A 1 386 ? 4.40828 -1.04784 -6.38986 1.000 14.00267 386 ILE A N 1
ATOM 3140 C CA . ILE A 1 386 ? 3.41133 -1.27839 -5.35435 1.000 13.22276 386 ILE A CA 1
ATOM 3141 C C . ILE A 1 386 ? 3.90076 -0.63779 -4.06642 1.000 12.99262 386 ILE A C 1
ATOM 3142 O O . ILE A 1 386 ? 5.07163 -0.77370 -3.70208 1.000 14.06008 386 ILE A O 1
ATOM 3147 N N . TYR A 1 387 ? 3.00566 0.04450 -3.36452 1.000 12.08899 387 TYR A N 1
ATOM 3148 C CA . TYR A 1 387 ? 3.33856 0.62375 -2.07267 1.000 12.06027 387 TYR A CA 1
ATOM 3149 C C . TYR A 1 387 ? 2.37380 0.08825 -1.04097 1.000 11.46156 387 TYR A C 1
ATOM 3150 O O . TYR A 1 387 ? 1.16068 0.12923 -1.25303 1.000 12.32734 387 TYR A O 1
ATOM 3159 N N . THR A 1 388 ? 2.90378 -0.38423 0.07935 1.000 11.84644 388 THR A N 1
ATOM 3160 C CA . THR A 1 388 ? 2.07401 -0.69155 1.23245 1.000 11.05255 388 THR A CA 1
ATOM 3161 C C . THR A 1 388 ? 2.31493 0.37494 2.28951 1.000 11.08084 388 THR A C 1
ATOM 3162 O O . THR A 1 388 ? 3.31155 1.10372 2.25193 1.000 12.30612 388 THR A O 1
ATOM 3166 N N . ALA A 1 389 ? 1.40049 0.45841 3.24703 1.000 10.83366 389 ALA A N 1
ATOM 3167 C CA . ALA A 1 389 ? 1.58755 1.35974 4.36660 1.000 10.79511 389 ALA A CA 1
ATOM 3168 C C . ALA A 1 389 ? 1.00195 0.70700 5.60588 1.000 10.89491 389 ALA A C 1
ATOM 3169 O O . ALA A 1 389 ? 0.15298 -0.18367 5.51913 1.000 11.37763 389 ALA A O 1
ATOM 3171 N N . GLY A 1 390 ? 1.45627 1.17095 6.76103 1.000 11.28432 390 GLY A N 1
ATOM 3172 C CA . GLY A 1 390 ? 1.03208 0.57555 8.00718 1.000 11.67159 390 GLY A CA 1
ATOM 3173 C C . GLY A 1 390 ? 1.65791 1.30194 9.17164 1.000 10.60625 390 GLY A C 1
ATOM 3174 O O . GLY A 1 390 ? 2.15140 2.42431 9.03939 1.000 11.70098 390 GLY A O 1
ATOM 3175 N N . ALA A 1 391 ? 1.65586 0.62872 10.31305 1.000 11.55111 391 ALA A N 1
ATOM 3176 C CA . ALA A 1 391 ? 2.22731 1.16735 11.53670 1.000 11.89121 391 ALA A CA 1
ATOM 3177 C C . ALA A 1 391 ? 3.07783 0.09538 12.20073 1.000 12.35806 391 ALA A C 1
ATOM 3178 O O . ALA A 1 391 ? 2.82570 -1.10372 12.04516 1.000 13.38615 391 ALA A O 1
ATOM 3180 N N . THR A 1 392 ? 4.08570 0.53251 12.94744 1.000 12.14750 392 THR A N 1
ATOM 3181 C CA . THR A 1 392 ? 5.00028 -0.40152 13.58899 1.000 12.83068 392 THR A CA 1
ATOM 3182 C C . THR A 1 392 ? 5.41994 0.10301 14.96107 1.000 13.50690 392 THR A C 1
ATOM 3183 O O . THR A 1 392 ? 5.69951 1.29273 15.14112 1.000 13.30837 392 THR A O 1
ATOM 3187 N N . PHE A 1 393 ? 5.49116 -0.82115 15.92074 1.000 13.78000 393 PHE A N 1
ATOM 3188 C CA . PHE A 1 393 ? 6.10301 -0.54277 17.21145 1.000 13.93148 393 PHE A CA 1
ATOM 3189 C C . PHE A 1 393 ? 7.61917 -0.67347 17.17240 1.000 14.65988 393 PHE A C 1
ATOM 3190 O O . PHE A 1 393 ? 8.28386 -0.43343 18.19094 1.000 15.15560 393 PHE A O 1
ATOM 3198 N N . GLY A 1 394 ? 8.18877 -1.08500 16.04296 1.000 14.00781 394 GLY A N 1
ATOM 3199 C CA . GLY A 1 394 ? 9.59852 -1.33094 15.94837 1.000 14.59304 394 GLY A CA 1
ATOM 3200 C C . GLY A 1 394 ? 10.31553 -0.32501 15.07703 1.000 14.86434 394 GLY A C 1
ATOM 3201 O O . GLY A 1 394 ? 9.82885 0.78503 14.82169 1.000 15.71189 394 GLY A O 1
ATOM 3202 N N . SER A 1 395 ? 11.48916 -0.72889 14.59847 1.000 15.40970 395 SER A N 1
ATOM 3203 C CA . SER A 1 395 ? 12.36632 0.11347 13.79098 1.000 16.53416 395 SER A CA 1
ATOM 3204 C C . SER A 1 395 ? 12.45580 -0.51510 12.40818 1.000 16.81856 395 SER A C 1
ATOM 3205 O O . SER A 1 395 ? 13.41864 -1.21150 12.07594 1.000 19.45417 395 SER A O 1
ATOM 3208 N N . LEU A 1 396 ? 11.43297 -0.25833 11.59555 1.000 16.49929 396 LEU A N 1
ATOM 3209 C CA . LEU A 1 396 ? 11.27141 -0.92290 10.30972 1.000 16.84949 396 LEU A CA 1
ATOM 3210 C C . LEU A 1 396 ? 11.94574 -0.13119 9.19268 1.000 17.96344 396 LEU A C 1
ATOM 3211 O O . LEU A 1 396 ? 12.78446 -0.67274 8.46811 1.000 19.89917 396 LEU A O 1
ATOM 3216 N N . GLY A 1 397 ? 11.61785 1.15663 9.06370 1.000 17.62537 397 GLY A N 1
ATOM 3217 C CA . GLY A 1 397 ? 12.25093 2.01094 8.07424 1.000 18.40405 397 GLY A CA 1
ATOM 3218 C C . GLY A 1 397 ? 13.36359 2.86332 8.65330 1.000 19.42592 397 GLY A C 1
ATOM 3219 O O . GLY A 1 397 ? 14.07202 3.56084 7.92264 1.000 22.65176 397 GLY A O 1
ATOM 3220 N N . GLY A 1 398 ? 13.52413 2.80764 9.97158 1.000 19.51969 398 GLY A N 1
ATOM 3221 C CA . GLY A 1 398 ? 14.50906 3.58429 10.69166 1.000 19.84013 398 GLY A CA 1
ATOM 3222 C C . GLY A 1 398 ? 14.19673 3.45098 12.16332 1.000 19.53852 398 GLY A C 1
ATOM 3223 O O . GLY A 1 398 ? 13.24474 2.76380 12.52748 1.000 18.75174 398 GLY A O 1
ATOM 3224 N N . PRO A 1 399 ? 14.96523 4.09834 13.03717 1.000 19.62259 399 PRO A N 1
ATOM 3225 C CA . PRO A 1 399 ? 14.69933 3.97681 14.47867 1.000 19.45477 399 PRO A CA 1
ATOM 3226 C C . PRO A 1 399 ? 13.31281 4.49874 14.83012 1.000 18.10107 399 PRO A C 1
ATOM 3227 O O . PRO A 1 399 ? 12.90685 5.57774 14.39176 1.000 19.21924 399 PRO A O 1
ATOM 3231 N N . ASN A 1 400 ? 12.58199 3.73193 15.63650 1.000 16.91864 400 ASN A N 1
ATOM 3232 C CA . ASN A 1 400 ? 11.29547 4.22120 16.11596 1.000 15.81924 400 ASN A CA 1
ATOM 3233 C C . ASN A 1 400 ? 11.51602 5.50213 16.91723 1.000 16.43597 400 ASN A C 1
ATOM 3234 O O . ASN A 1 400 ? 12.53503 5.66220 17.59345 1.000 17.09107 400 ASN A O 1
ATOM 3239 N N . GLN A 1 401 ? 10.55463 6.43087 16.82777 1.000 15.97854 401 GLN A N 1
ATOM 3240 C CA . GLN A 1 401 ? 10.67414 7.68799 17.56494 1.000 16.22279 401 GLN A CA 1
ATOM 3241 C C . GLN A 1 401 ? 10.71129 7.45327 19.06977 1.000 18.26152 401 GLN A C 1
ATOM 3242 O O . GLN A 1 401 ? 11.25821 8.27708 19.80919 1.000 19.45096 401 GLN A O 1
ATOM 3248 N N . ASN A 1 402 ? 10.12269 6.35621 19.53948 1.000 18.50629 402 ASN A N 1
ATOM 3249 C CA . ASN A 1 402 ? 10.08603 5.99477 20.95591 1.000 18.95684 402 ASN A CA 1
ATOM 3250 C C . ASN A 1 402 ? 10.83381 4.66738 21.07353 1.000 21.64791 402 ASN A C 1
ATOM 3251 O O . ASN A 1 402 ? 10.24837 3.59222 20.93701 1.000 20.84013 402 ASN A O 1
ATOM 3256 N N . LEU A 1 403 ? 12.13893 4.74779 21.32797 1.000 26.15910 403 LEU A N 1
ATOM 3257 C CA . LEU A 1 403 ? 13.03052 3.61036 21.11975 1.000 32.34839 403 LEU A CA 1
ATOM 3258 C C . LEU A 1 403 ? 13.14669 2.71620 22.34722 1.000 37.42309 403 LEU A C 1
ATOM 3259 O O . LEU A 1 403 ? 13.07990 1.48660 22.23656 1.000 38.94869 403 LEU A O 1
ATOM 3264 N N . GLU A 1 404 ? 13.35070 3.32057 23.51192 1.000 39.89791 404 GLU A N 1
ATOM 3265 C CA . GLU A 1 404 ? 13.50291 2.59810 24.76303 1.000 43.36275 404 GLU A CA 1
ATOM 3266 C C . GLU A 1 404 ? 12.93026 3.48215 25.85919 1.000 46.81795 404 GLU A C 1
ATOM 3267 O O . GLU A 1 404 ? 12.53833 4.62605 25.61260 1.000 47.80680 404 GLU A O 1
ATOM 3273 N N . GLN A 1 405 ? 12.87947 2.95594 27.07800 1.000 48.73855 405 GLN A N 1
ATOM 3274 C CA . GLN A 1 405 ? 12.36322 3.72939 28.19931 1.000 50.05817 405 GLN A CA 1
ATOM 3275 C C . GLN A 1 405 ? 13.47070 4.56594 28.83168 1.000 52.02776 405 GLN A C 1
ATOM 3276 O O . GLN A 1 405 ? 14.53613 4.04646 29.18212 1.000 52.40604 405 GLN A O 1
ATOM 3282 N N . GLY A 1 406 ? 13.21729 5.86467 28.95503 1.000 53.22779 406 GLY A N 1
ATOM 3283 C CA . GLY A 1 406 ? 14.10747 6.77719 29.62943 1.000 54.10040 406 GLY A CA 1
ATOM 3284 C C . GLY A 1 406 ? 13.60457 7.13466 31.01183 1.000 55.13030 406 GLY A C 1
ATOM 3285 O O . GLY A 1 406 ? 12.76577 6.44128 31.59919 1.000 55.25724 406 GLY A O 1
ATOM 3286 N N . GLU A 1 407 ? 14.12582 8.24574 31.53948 1.000 55.51783 407 GLU A N 1
ATOM 3287 C CA . GLU A 1 407 ? 13.70858 8.70183 32.86167 1.000 55.43590 407 GLU A CA 1
ATOM 3288 C C . GLU A 1 407 ? 12.23817 9.09679 32.88108 1.000 54.80454 407 GLU A C 1
ATOM 3289 O O . GLU A 1 407 ? 11.57961 8.98970 33.92267 1.000 55.64426 407 GLU A O 1
ATOM 3291 N N . VAL A 1 408 ? 11.70866 9.55571 31.75126 1.000 52.52705 408 VAL A N 1
ATOM 3292 C CA . VAL A 1 408 ? 10.29068 9.85945 31.60745 1.000 49.85142 408 VAL A CA 1
ATOM 3293 C C . VAL A 1 408 ? 9.67488 8.73983 30.78039 1.000 48.33468 408 VAL A C 1
ATOM 3294 O O . VAL A 1 408 ? 9.94808 8.61494 29.57921 1.000 48.51344 408 VAL A O 1
ATOM 3298 N N . PHE A 1 409 ? 8.85727 7.91414 31.42592 1.000 45.64526 409 PHE A N 1
ATOM 3299 C CA . PHE A 1 409 ? 8.24419 6.79001 30.73851 1.000 43.06613 409 PHE A CA 1
ATOM 3300 C C . PHE A 1 409 ? 7.28883 7.28607 29.66356 1.000 40.67693 409 PHE A C 1
ATOM 3301 O O . PHE A 1 409 ? 6.50105 8.21158 29.88261 1.000 41.37499 409 PHE A O 1
ATOM 3309 N N . GLU A 1 410 ? 7.37346 6.66683 28.48978 1.000 36.03223 410 GLU A N 1
ATOM 3310 C CA . GLU A 1 410 ? 6.45554 6.92697 27.39168 1.000 32.56749 410 GLU A CA 1
ATOM 3311 C C . GLU A 1 410 ? 6.01684 5.57277 26.86560 1.000 28.67489 410 GLU A C 1
ATOM 3312 O O . GLU A 1 410 ? 6.85437 4.77680 26.42837 1.000 28.15253 410 GLU A O 1
ATOM 3318 N N . LEU A 1 411 ? 4.71963 5.31083 26.93352 1.000 25.50118 411 LEU A N 1
ATOM 3319 C CA . LEU A 1 411 ? 4.18767 4.01066 26.55786 1.000 23.47582 411 LEU A CA 1
ATOM 3320 C C . LEU A 1 411 ? 4.67287 3.62837 25.15979 1.000 20.01530 411 LEU A C 1
ATOM 3321 O O . LEU A 1 411 ? 4.67307 4.47667 24.25585 1.000 19.78264 411 LEU A O 1
ATOM 3326 N N . PRO A 1 412 ? 5.09427 2.37628 24.94268 1.000 18.04489 412 PRO A N 1
ATOM 3327 C CA . PRO A 1 412 ? 5.46798 1.94607 23.58763 1.000 17.51229 412 PRO A CA 1
ATOM 3328 C C . PRO A 1 412 ? 4.40328 2.36587 22.59063 1.000 16.17917 412 PRO A C 1
ATOM 3329 O O . PRO A 1 412 ? 3.20136 2.29696 22.87016 1.000 17.08735 412 PRO A O 1
ATOM 3333 N N . SER A 1 413 ? 4.85641 2.81156 21.42090 1.000 15.27961 413 SER A N 1
ATOM 3334 C CA . SER A 1 413 ? 3.96465 3.46236 20.47384 1.000 14.22032 413 SER A CA 1
ATOM 3335 C C . SER A 1 413 ? 4.39851 3.20208 19.03809 1.000 13.60563 413 SER A C 1
ATOM 3336 O O . SER A 1 413 ? 5.56104 2.90498 18.74504 1.000 15.46397 413 SER A O 1
ATOM 3339 N N . THR A 1 414 ? 3.43658 3.34588 18.13844 1.000 14.00288 414 THR A N 1
ATOM 3340 C CA . THR A 1 414 ? 3.69463 3.13721 16.72489 1.000 13.78356 414 THR A CA 1
ATOM 3341 C C . THR A 1 414 ? 4.20691 4.38887 16.02768 1.000 12.43488 414 THR A C 1
ATOM 3342 O O . THR A 1 414 ? 3.93204 5.52499 16.43396 1.000 12.67915 414 THR A O 1
ATOM 3346 N N . ASP A 1 415 ? 4.93951 4.15281 14.94506 1.000 12.58123 415 ASP A N 1
ATOM 3347 C CA . ASP A 1 415 ? 5.22078 5.12062 13.90065 1.000 12.20242 415 ASP A CA 1
ATOM 3348 C C . ASP A 1 415 ? 4.53387 4.63148 12.62793 1.000 12.33806 415 ASP A C 1
ATOM 3349 O O . ASP A 1 415 ? 4.23260 3.44464 12.48154 1.000 13.14960 415 ASP A O 1
ATOM 3354 N N . GLY A 1 416 ? 4.29981 5.54613 11.68844 1.000 11.57506 416 GLY A N 1
ATOM 3355 C CA . GLY A 1 416 ? 3.81685 5.13962 10.37684 1.000 11.63444 416 GLY A CA 1
ATOM 3356 C C . GLY A 1 416 ? 4.95573 4.70193 9.47345 1.000 11.87636 416 GLY A C 1
ATOM 3357 O O . GLY A 1 416 ? 6.10309 5.11128 9.63757 1.000 12.68473 416 GLY A O 1
ATOM 3358 N N . TYR A 1 417 ? 4.63607 3.84706 8.49982 1.000 12.25813 417 TYR A N 1
ATOM 3359 C CA . TYR A 1 417 ? 5.62845 3.47134 7.50212 1.000 11.70485 417 TYR A CA 1
ATOM 3360 C C . TYR A 1 417 ? 4.97170 3.35716 6.13418 1.000 11.85429 417 TYR A C 1
ATOM 3361 O O . TYR A 1 417 ? 3.75826 3.17238 6.01257 1.000 11.99702 417 TYR A O 1
ATOM 3370 N N . VAL A 1 418 ? 5.80714 3.46986 5.10434 1.000 12.12688 418 VAL A N 1
ATOM 3371 C CA . VAL A 1 418 ? 5.44403 3.18918 3.72198 1.000 12.24866 418 VAL A CA 1
ATOM 3372 C C . VAL A 1 418 ? 6.56471 2.34379 3.14565 1.000 11.81965 418 VAL A C 1
ATOM 3373 O O . VAL A 1 418 ? 7.74167 2.64798 3.36163 1.000 12.63291 418 VAL A O 1
ATOM 3377 N N . ALA A 1 419 ? 6.20799 1.28391 2.43329 1.000 12.28372 419 ALA A N 1
ATOM 3378 C CA . ALA A 1 419 ? 7.18201 0.42742 1.77899 1.000 13.26462 419 ALA A CA 1
ATOM 3379 C C . ALA A 1 419 ? 6.87528 0.34885 0.29081 1.000 13.41128 419 ALA A C 1
ATOM 3380 O O . ALA A 1 419 ? 5.71914 0.18080 -0.09700 1.000 13.58355 419 ALA A O 1
ATOM 3382 N N . LYS A 1 420 ? 7.91364 0.46882 -0.53710 1.000 12.95869 420 LYS A N 1
ATOM 3383 C CA . LYS A 1 420 ? 7.78587 0.38880 -1.98673 1.000 12.56008 420 LYS A CA 1
ATOM 3384 C C . LYS A 1 420 ? 8.38006 -0.91998 -2.49591 1.000 12.39992 420 LYS A C 1
ATOM 3385 O O . LYS A 1 420 ? 9.47626 -1.31567 -2.07873 1.000 13.32886 420 LYS A O 1
ATOM 3391 N N . PHE A 1 421 ? 7.67201 -1.56327 -3.43015 1.000 13.29056 421 PHE A N 1
ATOM 3392 C CA . PHE A 1 421 ? 8.05923 -2.85066 -3.99123 1.000 14.08564 421 PHE A CA 1
ATOM 3393 C C . PHE A 1 421 ? 7.99166 -2.79946 -5.51324 1.000 13.25643 421 PHE A C 1
ATOM 3394 O O . PHE A 1 421 ? 7.18940 -2.05552 -6.09038 1.000 13.54546 421 PHE A O 1
ATOM 3402 N N . ASP A 1 422 ? 8.81116 -3.62588 -6.16591 1.000 13.64805 422 ASP A N 1
ATOM 3403 C CA . ASP A 1 422 ? 8.62404 -3.86052 -7.59000 1.000 15.06100 422 ASP A CA 1
ATOM 3404 C C . ASP A 1 422 ? 7.62785 -5.00024 -7.82846 1.000 14.85228 422 ASP A C 1
ATOM 3405 O O . ASP A 1 422 ? 7.11109 -5.62061 -6.89120 1.000 14.49044 422 ASP A O 1
ATOM 3410 N N . SER A 1 423 ? 7.36304 -5.29205 -9.10985 1.000 15.42651 423 SER A N 1
ATOM 3411 C CA . SER A 1 423 ? 6.33826 -6.26993 -9.46515 1.000 15.80924 423 SER A CA 1
ATOM 3412 C C . SER A 1 423 ? 6.72731 -7.69839 -9.10052 1.000 15.15812 423 SER A C 1
ATOM 3413 O O . SER A 1 423 ? 5.86886 -8.59219 -9.14124 1.000 15.59940 423 SER A O 1
ATOM 3416 N N . ASN A 1 424 ? 7.99218 -7.93878 -8.75998 1.000 15.58979 424 ASN A N 1
ATOM 3417 C CA . ASN A 1 424 ? 8.42089 -9.23588 -8.26254 1.000 16.49739 424 ASN A CA 1
ATOM 3418 C C . ASN A 1 424 ? 8.45982 -9.28352 -6.74269 1.000 15.84076 424 ASN A C 1
ATOM 3419 O O . ASN A 1 424 ? 8.92158 -10.27602 -6.17177 1.000 16.98486 424 ASN A O 1
ATOM 3424 N N . GLY A 1 425 ? 7.98267 -8.23488 -6.07325 1.000 15.03080 425 GLY A N 1
ATOM 3425 C CA . GLY A 1 425 ? 7.96039 -8.24186 -4.62730 1.000 15.79954 425 GLY A CA 1
ATOM 3426 C C . GLY A 1 425 ? 9.26929 -7.88476 -3.96687 1.000 14.99147 425 GLY A C 1
ATOM 3427 O O . GLY A 1 425 ? 9.39018 -8.04590 -2.74503 1.000 16.64849 425 GLY A O 1
ATOM 3428 N N . ASN A 1 426 ? 10.25912 -7.41854 -4.72629 1.000 15.73054 426 ASN A N 1
ATOM 3429 C CA . ASN A 1 426 ? 11.48486 -6.93059 -4.11442 1.000 16.18784 426 ASN A CA 1
ATOM 3430 C C . ASN A 1 426 ? 11.22828 -5.58519 -3.46429 1.000 15.91712 426 ASN A C 1
ATOM 3431 O O . ASN A 1 426 ? 10.60901 -4.70685 -4.06143 1.000 15.64490 426 ASN A O 1
ATOM 3436 N N . GLN A 1 427 ? 11.69439 -5.42631 -2.23461 1.000 16.62313 427 GLN A N 1
ATOM 3437 C CA . GLN A 1 427 ? 11.50544 -4.17367 -1.52119 1.000 17.52833 427 GLN A CA 1
ATOM 3438 C C . GLN A 1 427 ? 12.52581 -3.15086 -2.00419 1.000 17.23330 427 GLN A C 1
ATOM 3439 O O . GLN A 1 427 ? 13.73848 -3.37982 -1.92383 1.000 19.93486 427 GLN A O 1
ATOM 3445 N N . LEU A 1 428 ? 12.03131 -2.02384 -2.51433 1.000 15.98505 428 LEU A N 1
ATOM 3446 C CA . LEU A 1 428 ? 12.90953 -0.97071 -3.00376 1.000 16.49971 428 LEU A CA 1
ATOM 3447 C C . LEU A 1 428 ? 13.33965 -0.01475 -1.89941 1.000 15.74299 428 LEU A C 1
ATOM 3448 O O . LEU A 1 428 ? 14.49029 0.43571 -1.88308 1.000 17.71374 428 LEU A O 1
ATOM 3453 N N . TRP A 1 429 ? 12.43193 0.31333 -0.98528 1.000 14.94261 429 TRP A N 1
ATOM 3454 C CA . TRP A 1 429 ? 12.76483 1.09810 0.19607 1.000 15.26124 429 TRP A CA 1
ATOM 3455 C C . TRP A 1 429 ? 11.60848 1.01526 1.17956 1.000 15.32683 429 TRP A C 1
ATOM 3456 O O . TRP A 1 429 ? 10.50673 0.57564 0.83926 1.000 14.85967 429 TRP A O 1
ATOM 3467 N N . VAL A 1 430 ? 11.89509 1.41992 2.41757 1.000 15.07865 430 VAL A N 1
ATOM 3468 C CA A VAL A 1 430 ? 10.89689 1.56989 3.47704 0.441 14.88919 430 VAL A CA 1
ATOM 3469 C CA B VAL A 1 430 ? 10.88349 1.57954 3.45157 0.559 15.10252 430 VAL A CA 1
ATOM 3470 C C . VAL A 1 430 ? 11.18076 2.87090 4.20538 1.000 14.54559 430 VAL A C 1
ATOM 3471 O O . VAL A 1 430 ? 12.32326 3.11929 4.60886 1.000 16.75314 430 VAL A O 1
ATOM 3478 N N . ALA A 1 431 ? 10.15651 3.70218 4.36267 1.000 13.49231 431 ALA A N 1
ATOM 3479 C CA . ALA A 1 431 ? 10.25325 4.97215 5.06357 1.000 13.39915 431 ALA A CA 1
ATOM 3480 C C . ALA A 1 431 ? 9.43074 4.87884 6.34067 1.000 13.11245 431 ALA A C 1
ATOM 3481 O O . ALA A 1 431 ? 8.36131 4.27345 6.34774 1.000 14.53814 431 ALA A O 1
ATOM 3483 N N . GLN A 1 432 ? 9.92552 5.47791 7.42042 1.000 12.88977 432 GLN A N 1
ATOM 3484 C CA . GLN A 1 432 ? 9.22100 5.44504 8.69515 1.000 13.32838 432 GLN A CA 1
ATOM 3485 C C . GLN A 1 432 ? 9.28836 6.83738 9.30573 1.000 13.03233 432 GLN A C 1
ATOM 3486 O O . GLN A 1 432 ? 10.30809 7.52478 9.18181 1.000 14.13484 432 GLN A O 1
ATOM 3492 N N . PHE A 1 433 ? 8.20396 7.25575 9.96097 1.000 13.03981 433 PHE A N 1
ATOM 3493 C CA . PHE A 1 433 ? 8.11471 8.63766 10.42022 1.000 12.82924 433 PHE A CA 1
ATOM 3494 C C . PHE A 1 433 ? 7.04012 8.75729 11.48966 1.000 12.48909 433 PHE A C 1
ATOM 3495 O O . PHE A 1 433 ? 6.18538 7.87734 11.63556 1.000 13.52500 433 PHE A O 1
ATOM 3503 N N . GLY A 1 434 ? 7.09559 9.85401 12.23635 1.000 13.40942 434 GLY A N 1
ATOM 3504 C CA . GLY A 1 434 ? 6.06371 10.13596 13.21676 1.000 14.24236 434 GLY A CA 1
ATOM 3505 C C . GLY A 1 434 ? 6.61203 10.94029 14.38777 1.000 13.51204 434 GLY A C 1
ATOM 3506 O O . GLY A 1 434 ? 7.55436 11.71171 14.23559 1.000 14.97895 434 GLY A O 1
ATOM 3507 N N . THR A 1 435 ? 5.97665 10.74422 15.54156 1.000 13.47812 435 THR A N 1
ATOM 3508 C CA . THR A 1 435 ? 6.27663 11.42315 16.79917 1.000 13.63386 435 THR A CA 1
ATOM 3509 C C . THR A 1 435 ? 6.58082 10.37388 17.86511 1.000 14.08736 435 THR A C 1
ATOM 3510 O O . THR A 1 435 ? 6.46145 9.17359 17.63021 1.000 14.28619 435 THR A O 1
ATOM 3514 N N . ILE A 1 436 ? 6.94379 10.83659 19.06593 1.000 14.38943 436 ILE A N 1
ATOM 3515 C CA . ILE A 1 436 ? 7.19574 9.91042 20.16913 1.000 15.92866 436 ILE A CA 1
ATOM 3516 C C . ILE A 1 436 ? 5.94730 9.13959 20.58957 1.000 15.24183 436 ILE A C 1
ATOM 3517 O O . ILE A 1 436 ? 6.06065 8.09245 21.24202 1.000 15.93374 436 ILE A O 1
ATOM 3522 N N . THR A 1 437 ? 4.75814 9.63271 20.25600 1.000 13.92622 437 THR A N 1
ATOM 3523 C CA . THR A 1 437 ? 3.53051 8.98599 20.68866 1.000 13.97319 437 THR A CA 1
ATOM 3524 C C . THR A 1 437 ? 2.91126 8.19635 19.52765 1.000 13.90636 437 THR A C 1
ATOM 3525 O O . THR A 1 437 ? 3.59709 7.85522 18.55805 1.000 13.80507 437 THR A O 1
ATOM 3529 N N . LEU A 1 438 ? 1.62163 7.87543 19.64039 1.000 12.71493 438 LEU A N 1
ATOM 3530 C CA . LEU A 1 438 ? 0.91082 7.10539 18.62521 1.000 13.21876 438 LEU A CA 1
ATOM 3531 C C . LEU A 1 438 ? 0.85073 7.85414 17.29755 1.000 12.83816 438 LEU A C 1
ATOM 3532 O O . LEU A 1 438 ? 0.37081 8.99168 17.23093 1.000 13.71409 438 LEU A O 1
ATOM 3537 N N . ASP A 1 439 ? 1.31795 7.19009 16.23576 1.000 12.70192 439 ASP A N 1
ATOM 3538 C CA . ASP A 1 439 ? 1.05127 7.59586 14.85758 1.000 13.10154 439 ASP A CA 1
ATOM 3539 C C . ASP A 1 439 ? 0.68109 6.33177 14.09759 1.000 13.76162 439 ASP A C 1
ATOM 3540 O O . ASP A 1 439 ? 1.49129 5.40473 14.00837 1.000 16.22803 439 ASP A O 1
ATOM 3545 N N . ASP A 1 440 ? -0.53178 6.27419 13.56550 1.000 11.87924 440 ASP A N 1
ATOM 3546 C CA A ASP A 1 440 ? -1.07477 5.13818 12.82841 0.542 11.77623 440 ASP A CA 1
ATOM 3547 C CA B ASP A 1 440 ? -0.92415 5.11356 12.79075 0.458 13.33869 440 ASP A CA 1
ATOM 3548 C C . ASP A 1 440 ? -1.23503 5.53262 11.36466 1.000 12.42380 440 ASP A C 1
ATOM 3549 O O . ASP A 1 440 ? -1.37216 6.71771 11.04865 1.000 15.33106 440 ASP A O 1
ATOM 3558 N N . ASN A 1 441 ? -1.27230 4.54398 10.47859 1.000 11.50212 441 ASN A N 1
ATOM 3559 C CA . ASN A 1 441 ? -1.50520 4.79841 9.06316 1.000 11.22078 441 ASN A CA 1
ATOM 3560 C C . ASN A 1 441 ? -2.92055 4.39908 8.67540 1.000 11.53619 441 ASN A C 1
ATOM 3561 O O . ASN A 1 441 ? -3.35151 3.27760 8.96440 1.000 11.81436 441 ASN A O 1
ATOM 3566 N N . TRP A 1 442 ? -3.60646 5.30011 7.97314 1.000 10.97198 442 TRP A N 1
ATOM 3567 C CA . TRP A 1 442 ? -4.89579 5.03103 7.34275 1.000 9.71452 442 TRP A CA 1
ATOM 3568 C C . TRP A 1 442 ? -4.93306 5.65420 5.94772 1.000 10.24156 442 TRP A C 1
ATOM 3569 O O . TRP A 1 442 ? -5.84688 6.40403 5.59564 1.000 11.23989 442 TRP A O 1
ATOM 3580 N N . GLY A 1 443 ? -3.93486 5.33316 5.12014 1.000 10.45170 443 GLY A N 1
ATOM 3581 C CA . GLY A 1 443 ? -3.99457 5.74493 3.73459 1.000 11.29239 443 GLY A CA 1
ATOM 3582 C C . GLY A 1 443 ? -2.66760 5.72156 3.00814 1.000 9.98491 443 GLY A C 1
ATOM 3583 O O . GLY A 1 443 ? -1.63503 6.10468 3.56316 1.000 11.49640 443 GLY A O 1
ATOM 3584 N N . VAL A 1 444 ? -2.69068 5.31455 1.74368 1.000 10.20525 444 VAL A N 1
ATOM 3585 C CA . VAL A 1 444 ? -1.52953 5.42210 0.86345 1.000 11.61090 444 VAL A CA 1
ATOM 3586 C C . VAL A 1 444 ? -2.04429 5.65115 -0.55755 1.000 11.28812 444 VAL A C 1
ATOM 3587 O O . VAL A 1 444 ? -3.06110 5.07172 -0.96233 1.000 11.54498 444 VAL A O 1
ATOM 3591 N N . ALA A 1 445 ? -1.36375 6.51635 -1.31741 1.000 10.59222 445 ALA A N 1
ATOM 3592 C CA . ALA A 1 445 ? -1.82513 6.78346 -2.67971 1.000 10.28906 445 ALA A CA 1
ATOM 3593 C C . ALA A 1 445 ? -0.69436 7.36739 -3.51043 1.000 11.97685 445 ALA A C 1
ATOM 3594 O O . ALA A 1 445 ? -0.10148 8.37835 -3.12851 1.000 13.06127 445 ALA A O 1
ATOM 3596 N N . ALA A 1 446 ? -0.44539 6.77179 -4.66476 1.000 12.47085 446 ALA A N 1
ATOM 3597 C CA . ALA A 1 446 ? 0.57309 7.26299 -5.57670 1.000 13.55024 446 ALA A CA 1
ATOM 3598 C C . ALA A 1 446 ? -0.00793 8.31878 -6.51500 1.000 13.73422 446 ALA A C 1
ATOM 3599 O O . ALA A 1 446 ? -1.19208 8.28849 -6.85408 1.000 14.64586 446 ALA A O 1
ATOM 3601 N N . ASP A 1 447 ? 0.83386 9.25813 -6.93555 1.000 14.03787 447 ASP A N 1
ATOM 3602 C CA . ASP A 1 447 ? 0.45764 10.16287 -8.01256 1.000 15.10282 447 ASP A CA 1
ATOM 3603 C C . ASP A 1 447 ? 1.03262 9.64141 -9.33202 1.000 16.45586 447 ASP A C 1
ATOM 3604 O O . ASP A 1 447 ? 1.53630 8.51599 -9.41762 1.000 17.74094 447 ASP A O 1
ATOM 3609 N N . ASN A 1 448 ? 0.96001 10.46173 -10.37463 1.000 18.14603 448 ASN A N 1
ATOM 3610 C CA . ASN A 1 448 ? 1.43305 10.06890 -11.69424 1.000 23.23906 448 ASN A CA 1
ATOM 3611 C C . ASN A 1 448 ? 2.88474 10.44330 -11.92744 1.000 24.52418 448 ASN A C 1
ATOM 3612 O O . ASN A 1 448 ? 3.40691 10.18350 -13.01731 1.000 27.13741 448 ASN A O 1
ATOM 3617 N N . ASN A 1 449 ? 3.54452 11.04522 -10.93482 1.000 24.02654 449 ASN A N 1
ATOM 3618 C CA . ASN A 1 449 ? 4.85288 11.66669 -11.10752 1.000 25.84283 449 ASN A CA 1
ATOM 3619 C C . ASN A 1 449 ? 5.90951 11.06836 -10.19000 1.000 23.16099 449 ASN A C 1
ATOM 3620 O O . ASN A 1 449 ? 6.93352 11.70925 -9.92250 1.000 25.07406 449 ASN A O 1
ATOM 3625 N N . GLY A 1 450 ? 5.68402 9.84993 -9.71122 1.000 19.81686 450 GLY A N 1
ATOM 3626 C CA . GLY A 1 450 ? 6.66002 9.13256 -8.92484 1.000 17.97088 450 GLY A CA 1
ATOM 3627 C C . GLY A 1 450 ? 6.59306 9.35905 -7.43130 1.000 15.77532 450 GLY A C 1
ATOM 3628 O O . GLY A 1 450 ? 7.39592 8.76988 -6.70214 1.000 16.63558 450 GLY A O 1
ATOM 3629 N N . ASN A 1 451 ? 5.67214 10.18446 -6.95100 1.000 13.60168 451 ASN A N 1
ATOM 3630 C CA . ASN A 1 451 ? 5.53489 10.42923 -5.52482 1.000 13.07318 451 ASN A CA 1
ATOM 3631 C C . ASN A 1 451 ? 4.46532 9.52672 -4.93029 1.000 12.58229 451 ASN A C 1
ATOM 3632 O O . ASN A 1 451 ? 3.63354 8.95349 -5.63651 1.000 12.75673 451 ASN A O 1
ATOM 3637 N N . VAL A 1 452 ? 4.47584 9.42474 -3.60528 1.000 12.01659 452 VAL A N 1
ATOM 3638 C CA . VAL A 1 452 ? 3.44727 8.66863 -2.90900 1.000 11.72887 452 VAL A CA 1
ATOM 3639 C C . VAL A 1 452 ? 3.05435 9.42183 -1.64808 1.000 11.96690 452 VAL A C 1
ATOM 3640 O O . VAL A 1 452 ? 3.90492 9.97740 -0.95002 1.000 13.06122 452 VAL A O 1
ATOM 3644 N N . PHE A 1 453 ? 1.75732 9.47522 -1.38371 1.000 11.03382 453 PHE A N 1
ATOM 3645 C CA . PHE A 1 453 ? 1.23146 10.11042 -0.19143 1.000 10.48443 453 PHE A CA 1
ATOM 3646 C C . PHE A 1 453 ? 0.85191 9.04365 0.82393 1.000 10.16138 453 PHE A C 1
ATOM 3647 O O . PHE A 1 453 ? 0.44511 7.93680 0.46640 1.000 11.62207 453 PHE A O 1
ATOM 3655 N N . ALA A 1 454 ? 0.97396 9.39390 2.10050 1.000 11.27587 454 ALA A N 1
ATOM 3656 C CA . ALA A 1 454 ? 0.48489 8.56857 3.19466 1.000 11.20336 454 ALA A CA 1
ATOM 3657 C C . ALA A 1 454 ? -0.30992 9.45861 4.13036 1.000 9.84270 454 ALA A C 1
ATOM 3658 O O . ALA A 1 454 ? -0.08459 10.67123 4.18687 1.000 11.35763 454 ALA A O 1
ATOM 3660 N N . GLY A 1 455 ? -1.25000 8.86054 4.85584 1.000 10.88319 455 GLY A N 1
ATOM 3661 C CA . GLY A 1 455 ? -2.00500 9.62563 5.83281 1.000 11.16685 455 GLY A CA 1
ATOM 3662 C C . GLY A 1 455 ? -2.38937 8.75339 7.00271 1.000 10.44612 455 GLY A C 1
ATOM 3663 O O . GLY A 1 455 ? -2.36893 7.52530 6.90833 1.000 11.29623 455 GLY A O 1
ATOM 3664 N N . GLY A 1 456 ? -2.74179 9.39707 8.11329 1.000 10.52553 456 GLY A N 1
ATOM 3665 C CA . GLY A 1 456 ? -3.25380 8.65343 9.24794 1.000 10.93914 456 GLY A CA 1
ATOM 3666 C C . GLY A 1 456 ? -3.57107 9.54604 10.41991 1.000 10.83727 456 GLY A C 1
ATOM 3667 O O . GLY A 1 456 ? -3.88759 10.72818 10.24384 1.000 11.19331 456 GLY A O 1
ATOM 3668 N N . ASN A 1 457 ? -3.50035 8.97377 11.61808 1.000 10.43849 457 ASN A N 1
ATOM 3669 C CA . ASN A 1 457 ? -3.83364 9.66669 12.85288 1.000 10.98912 457 ASN A CA 1
ATOM 3670 C C . ASN A 1 457 ? -2.60148 9.79440 13.73275 1.000 11.58519 457 ASN A C 1
ATOM 3671 O O . ASN A 1 457 ? -1.69771 8.95411 13.68572 1.000 11.57886 457 ASN A O 1
ATOM 3676 N N . THR A 1 458 ? -2.58283 10.84113 14.55698 1.000 11.39892 458 THR A N 1
ATOM 3677 C CA . THR A 1 458 ? -1.52516 11.01119 15.54315 1.000 11.71073 458 THR A CA 1
ATOM 3678 C C . THR A 1 458 ? -2.09489 11.60975 16.81877 1.000 12.10180 458 THR A C 1
ATOM 3679 O O . THR A 1 458 ? -2.99794 12.45087 16.77265 1.000 12.38865 458 THR A O 1
ATOM 3683 N N . LYS A 1 459 ? -1.56947 11.16031 17.96084 1.000 12.47301 459 LYS A N 1
ATOM 3684 C CA . LYS A 1 459 ? -1.81918 11.82625 19.23368 1.000 12.46765 459 LYS A CA 1
ATOM 3685 C C . LYS A 1 459 ? -0.85955 12.97891 19.48530 1.000 13.01828 459 LYS A C 1
ATOM 3686 O O . LYS A 1 459 ? -1.01931 13.68615 20.48314 1.000 14.88034 459 LYS A O 1
ATOM 3692 N N . GLY A 1 460 ? 0.13368 13.18072 18.61678 1.000 13.19870 460 GLY A N 1
ATOM 3693 C CA . GLY A 1 460 ? 1.18900 14.12710 18.85978 1.000 13.24874 460 GLY A CA 1
ATOM 3694 C C . GLY A 1 460 ? 1.12928 15.33592 17.95334 1.000 12.99642 460 GLY A C 1
ATOM 3695 O O . GLY A 1 460 ? 0.08993 15.66170 17.36041 1.000 13.22806 460 GLY A O 1
ATOM 3696 N N . SER A 1 461 ? 2.26382 16.02144 17.85776 1.000 14.07160 461 SER A N 1
ATOM 3697 C CA . SER A 1 461 ? 2.44020 17.19569 17.01038 1.000 14.21598 461 SER A CA 1
ATOM 3698 C C . SER A 1 461 ? 3.43539 16.80151 15.92190 1.000 14.35880 461 SER A C 1
ATOM 3699 O O . SER A 1 461 ? 4.64850 16.98877 16.05905 1.000 16.82057 461 SER A O 1
ATOM 3702 N N . PHE A 1 462 ? 2.90600 16.22037 14.84633 1.000 13.51759 462 PHE A N 1
ATOM 3703 C CA . PHE A 1 462 ? 3.71122 15.66036 13.76395 1.000 14.13203 462 PHE A CA 1
ATOM 3704 C C . PHE A 1 462 ? 3.92911 16.69603 12.66270 1.000 13.89632 462 PHE A C 1
ATOM 3705 O O . PHE A 1 462 ? 5.06987 17.06272 12.35751 1.000 15.80763 462 PHE A O 1
ATOM 3713 N N . GLY A 1 463 ? 2.84288 17.19488 12.08069 1.000 14.54889 463 GLY A N 1
ATOM 3714 C CA . GLY A 1 463 ? 2.93297 18.19510 11.03299 1.000 15.09094 463 GLY A CA 1
ATOM 3715 C C . GLY A 1 463 ? 2.58305 19.59302 11.49984 1.000 16.05429 463 GLY A C 1
ATOM 3716 O O . GLY A 1 463 ? 2.74777 20.56181 10.75435 1.000 19.11773 463 GLY A O 1
ATOM 3717 N N . ALA A 1 464 ? 2.08004 19.70636 12.72417 1.000 15.89216 464 ALA A N 1
ATOM 3718 C CA . ALA A 1 464 ? 1.63214 20.97371 13.28283 1.000 17.10520 464 ALA A CA 1
ATOM 3719 C C . ALA A 1 464 ? 1.46510 20.76284 14.77670 1.000 17.30862 464 ALA A C 1
ATOM 3720 O O . ALA A 1 464 ? 1.48582 19.63182 15.26551 1.000 17.04788 464 ALA A O 1
ATOM 3722 N N . LYS A 1 465 ? 1.29198 21.86564 15.49924 1.000 18.19321 465 LYS A N 1
ATOM 3723 C CA . LYS A 1 465 ? 0.97735 21.78911 16.91713 1.000 20.29260 465 LYS A CA 1
ATOM 3724 C C . LYS A 1 465 ? -0.43024 21.23376 17.08514 1.000 19.65939 465 LYS A C 1
ATOM 3725 O O . LYS A 1 465 ? -1.39237 21.77047 16.52573 1.000 21.17528 465 LYS A O 1
ATOM 3731 N N . ASN A 1 466 ? -0.55263 20.15670 17.84602 1.000 18.13495 466 ASN A N 1
ATOM 3732 C CA . ASN A 1 466 ? -1.86511 19.59868 18.12871 1.000 16.89662 466 ASN A CA 1
ATOM 3733 C C . ASN A 1 466 ? -2.58314 20.55616 19.08003 1.000 17.69768 466 ASN A C 1
ATOM 3734 O O . ASN A 1 466 ? -2.02844 20.93442 20.11331 1.000 18.18697 466 ASN A O 1
ATOM 3739 N N . THR A 1 467 ? -3.80715 20.97628 18.72884 1.000 18.65722 467 THR A N 1
ATOM 3740 C CA . THR A 1 467 ? -4.55894 21.90636 19.56886 1.000 20.49021 467 THR A CA 1
ATOM 3741 C C . THR A 1 467 ? -5.37988 21.21439 20.64519 1.000 20.40703 467 THR A C 1
ATOM 3742 O O . THR A 1 467 ? -5.98159 21.90187 21.47923 1.000 22.15317 467 THR A O 1
ATOM 3746 N N . GLY A 1 468 ? -5.45553 19.88572 20.62969 1.000 19.45904 468 GLY A N 1
ATOM 3747 C CA . GLY A 1 468 ? -6.05299 19.18786 21.75031 1.000 20.33426 468 GLY A CA 1
ATOM 3748 C C . GLY A 1 468 ? -5.23384 19.38206 23.01163 1.000 21.51477 468 GLY A C 1
ATOM 3749 O O . GLY A 1 468 ? -4.00895 19.52166 22.97040 1.000 23.62390 468 GLY A O 1
ATOM 3750 N N . THR A 1 469 ? -5.91890 19.40953 24.15002 1.000 21.74916 469 THR A N 1
ATOM 3751 C CA . THR A 1 469 ? -5.21350 19.56208 25.41523 1.000 23.42772 469 THR A CA 1
ATOM 3752 C C . THR A 1 469 ? -4.76992 18.23816 26.02256 1.000 23.01803 469 THR A C 1
ATOM 3753 O O . THR A 1 469 ? -3.99153 18.24886 26.98270 1.000 24.57618 469 THR A O 1
ATOM 3757 N N . ALA A 1 470 ? -5.22153 17.10629 25.48370 1.000 20.30337 470 ALA A N 1
ATOM 3758 C CA . ALA A 1 470 ? -4.99060 15.80808 26.11267 1.000 19.95414 470 ALA A CA 1
ATOM 3759 C C . ALA A 1 470 ? -4.66667 14.73899 25.07455 1.000 18.58062 470 ALA A C 1
ATOM 3760 O O . ALA A 1 470 ? -5.05632 13.57454 25.21279 1.000 19.45049 470 ALA A O 1
ATOM 3762 N N . GLY A 1 471 ? -3.93912 15.11233 24.02857 1.000 17.27490 471 GLY A N 1
ATOM 3763 C CA . GLY A 1 471 ? -3.49119 14.11595 23.07494 1.000 15.60737 471 GLY A CA 1
ATOM 3764 C C . GLY A 1 471 ? -4.57429 13.52061 22.20514 1.000 13.92276 471 GLY A C 1
ATOM 3765 O O . GLY A 1 471 ? -4.40186 12.41558 21.69025 1.000 14.76755 471 GLY A O 1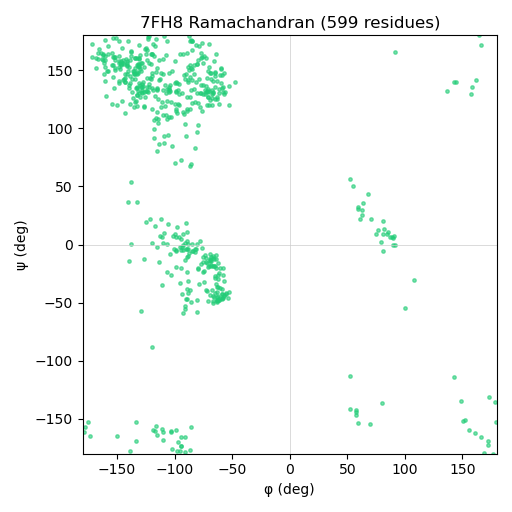
ATOM 3766 N N . GLU A 1 472 ? -5.69954 14.21159 22.03652 1.000 13.98116 472 GLU A N 1
ATOM 3767 C CA . GLU A 1 472 ? -6.71741 13.75070 21.10192 1.000 13.61266 472 GLU A CA 1
ATOM 3768 C C . GLU A 1 472 ? -6.14389 13.66281 19.68864 1.000 12.60762 472 GLU A C 1
ATOM 3769 O O . GLU A 1 472 ? -5.22661 14.39894 19.32327 1.000 13.32129 472 GLU A O 1
ATOM 3775 N N . TYR A 1 473 ? -6.68548 12.74244 18.88682 1.000 11.88892 473 TYR A N 1
ATOM 3776 C CA . TYR A 1 473 ? -6.13333 12.50395 17.55905 1.000 11.85953 473 TYR A CA 1
ATOM 3777 C C . TYR A 1 473 ? -6.29927 13.72678 16.66991 1.000 11.75773 473 TYR A C 1
ATOM 3778 O O . TYR A 1 473 ? -7.31380 14.42915 16.72695 1.000 11.78793 473 TYR A O 1
ATOM 3787 N N . ASP A 1 474 ? -5.30208 13.94083 15.81954 1.000 11.81666 474 ASP A N 1
ATOM 3788 C CA . ASP A 1 474 ? -5.40327 14.74858 14.61682 1.000 10.95743 474 ASP A CA 1
ATOM 3789 C C . ASP A 1 474 ? -5.09641 13.86943 13.40637 1.000 11.07229 474 ASP A C 1
ATOM 3790 O O . ASP A 1 474 ? -4.48858 12.79489 13.52058 1.000 11.81269 474 ASP A O 1
ATOM 3795 N N . ALA A 1 475 ? -5.46343 14.36875 12.22906 1.000 10.73431 475 ALA A N 1
ATOM 3796 C CA . ALA A 1 475 ? -5.10633 13.72804 10.97058 1.000 10.94904 475 ALA A CA 1
ATOM 3797 C C . ALA A 1 475 ? -3.77031 14.27173 10.47362 1.000 11.71504 475 ALA A C 1
ATOM 3798 O O . ALA A 1 475 ? -3.44435 15.44178 10.67783 1.000 12.31268 475 ALA A O 1
ATOM 3800 N N . TRP A 1 476 ? -2.99946 13.41780 9.80547 1.000 11.73432 476 TRP A N 1
ATOM 3801 C CA . TRP A 1 476 ? -1.74460 13.83671 9.19294 1.000 11.70589 476 TRP A CA 1
ATOM 3802 C C . TRP A 1 476 ? -1.65576 13.31089 7.76370 1.000 11.01871 476 TRP A C 1
ATOM 3803 O O . TRP A 1 476 ? -2.26190 12.29280 7.41723 1.000 11.00136 476 TRP A O 1
ATOM 3814 N N . LEU A 1 477 ? -0.87783 14.02211 6.94129 1.000 11.22500 477 LEU A N 1
ATOM 3815 C CA . LEU A 1 477 ? -0.53687 13.62242 5.58195 1.000 11.19895 477 LEU A CA 1
ATOM 3816 C C . LEU A 1 477 ? 0.95452 13.81812 5.37074 1.000 11.41754 477 LEU A C 1
ATOM 3817 O O . LEU A 1 477 ? 1.53187 14.79212 5.85612 1.000 13.10991 477 LEU A O 1
ATOM 3822 N N . VAL A 1 478 ? 1.57375 12.89964 4.64062 1.000 11.88702 478 VAL A N 1
ATOM 3823 C CA . VAL A 1 478 ? 2.97966 13.00628 4.25554 1.000 11.84587 478 VAL A CA 1
ATOM 3824 C C . VAL A 1 478 ? 3.07440 12.80105 2.75163 1.000 11.88829 478 VAL A C 1
ATOM 3825 O O . VAL A 1 478 ? 2.40177 11.92379 2.20239 1.000 12.65433 478 VAL A O 1
ATOM 3829 N N . LYS A 1 479 ? 3.90791 13.60553 2.08522 1.000 10.92882 479 LYS A N 1
ATOM 3830 C CA . LYS A 1 479 ? 4.26347 13.38268 0.68589 1.000 11.09483 479 LYS A CA 1
ATOM 3831 C C . LYS A 1 479 ? 5.69676 12.86515 0.63917 1.000 11.32974 479 LYS A C 1
ATOM 3832 O O . LYS A 1 479 ? 6.60872 13.51265 1.16828 1.000 12.75486 479 LYS A O 1
ATOM 3838 N N . LEU A 1 480 ? 5.88377 11.69860 0.02662 1.000 11.34727 480 LEU A N 1
ATOM 3839 C CA . LEU A 1 480 ? 7.19902 11.11027 -0.18596 1.000 12.20125 480 LEU A CA 1
ATOM 3840 C C . LEU A 1 480 ? 7.55128 11.15029 -1.66656 1.000 11.80079 480 LEU A C 1
ATOM 3841 O O . LEU A 1 480 ? 6.68223 11.02453 -2.53441 1.000 13.52567 480 LEU A O 1
ATOM 3846 N N . ASN A 1 481 ? 8.84211 11.30990 -1.95559 1.000 12.55579 481 ASN A N 1
ATOM 3847 C CA . ASN A 1 481 ? 9.31044 11.28999 -3.32995 1.000 14.01320 481 ASN A CA 1
ATOM 3848 C C . ASN A 1 481 ? 9.59517 9.85607 -3.78457 1.000 13.63523 481 ASN A C 1
ATOM 3849 O O . ASN A 1 481 ? 9.35842 8.88613 -3.05646 1.000 14.87015 481 ASN A O 1
ATOM 3854 N N . LYS A 1 482 ? 10.09193 9.71956 -5.01716 1.000 15.61916 482 LYS A N 1
ATOM 3855 C CA A LYS A 1 482 ? 10.31648 8.40139 -5.60389 0.524 16.55361 482 LYS A CA 1
ATOM 3856 C CA B LYS A 1 482 ? 10.30142 8.39499 -5.59237 0.476 16.65458 482 LYS A CA 1
ATOM 3857 C C . LYS A 1 482 ? 11.30866 7.56695 -4.81031 1.000 16.62076 482 LYS A C 1
ATOM 3858 O O . LYS A 1 482 ? 11.30659 6.33632 -4.93865 1.000 17.36033 482 LYS A O 1
ATOM 3869 N N . ASP A 1 483 ? 12.15631 8.20444 -4.00209 1.000 17.17618 483 ASP A N 1
ATOM 3870 C CA . ASP A 1 483 ? 13.17926 7.52340 -3.22025 1.000 17.23587 483 ASP A CA 1
ATOM 3871 C C . ASP A 1 483 ? 12.78456 7.35050 -1.75899 1.000 16.33842 483 ASP A C 1
ATOM 3872 O O . ASP A 1 483 ? 13.61099 6.90889 -0.95205 1.000 18.06029 483 ASP A O 1
ATOM 3877 N N . GLY A 1 484 ? 11.54791 7.68605 -1.39786 1.000 14.63441 484 GLY A N 1
ATOM 3878 C CA . GLY A 1 484 ? 11.11596 7.50884 -0.03125 1.000 15.66896 484 GLY A CA 1
ATOM 3879 C C . GLY A 1 484 ? 11.51995 8.61041 0.91397 1.000 14.81402 484 GLY A C 1
ATOM 3880 O O . GLY A 1 484 ? 11.40864 8.42565 2.13232 1.000 16.69365 484 GLY A O 1
ATOM 3881 N N . GLN A 1 485 ? 11.97024 9.74785 0.39282 1.000 14.14258 485 GLN A N 1
ATOM 3882 C CA . GLN A 1 485 ? 12.29964 10.90722 1.20706 1.000 13.88828 485 GLN A CA 1
ATOM 3883 C C . GLN A 1 485 ? 11.07743 11.80315 1.34242 1.000 13.49109 485 GLN A C 1
ATOM 3884 O O . GLN A 1 485 ? 10.31589 11.97765 0.39183 1.000 13.90011 485 GLN A O 1
ATOM 3890 N N . THR A 1 486 ? 10.90198 12.38754 2.52346 1.000 13.67604 486 THR A N 1
ATOM 3891 C CA A THR A 1 486 ? 9.74244 13.24406 2.74448 0.651 13.01443 486 THR A CA 1
ATOM 3892 C CA B THR A 1 486 ? 9.76004 13.25661 2.77906 0.349 13.35123 486 THR A CA 1
ATOM 3893 C C . THR A 1 486 ? 9.93876 14.60937 2.09340 1.000 12.90230 486 THR A C 1
ATOM 3894 O O . THR A 1 486 ? 11.00799 15.22405 2.19062 1.000 13.70698 486 THR A O 1
ATOM 3901 N N . ASP A 1 487 ? 8.89771 15.07081 1.39984 1.000 12.82616 487 ASP A N 1
ATOM 3902 C CA . ASP A 1 487 ? 8.85276 16.43606 0.89630 1.000 12.12770 487 ASP A CA 1
ATOM 3903 C C . ASP A 1 487 ? 8.10303 17.36399 1.83418 1.000 11.23949 487 ASP A C 1
ATOM 3904 O O . ASP A 1 487 ? 8.44083 18.54553 1.92332 1.000 12.53174 487 ASP A O 1
ATOM 3909 N N . TRP A 1 488 ? 7.08748 16.86286 2.52861 1.000 11.30370 488 TRP A N 1
ATOM 3910 C CA . TRP A 1 488 ? 6.38641 17.66240 3.52481 1.000 11.62296 488 TRP A CA 1
ATOM 3911 C C . TRP A 1 488 ? 5.51880 16.76702 4.38795 1.000 11.44759 488 TRP A C 1
ATOM 3912 O O . TRP A 1 488 ? 5.16517 15.64667 4.00625 1.000 11.66882 488 TRP A O 1
ATOM 3923 N N . VAL A 1 489 ? 5.17815 17.30003 5.55651 1.000 11.51385 489 VAL A N 1
ATOM 3924 C CA . VAL A 1 489 ? 4.27219 16.67883 6.51425 1.000 12.10895 489 VAL A CA 1
ATOM 3925 C C . VAL A 1 489 ? 3.21619 17.71981 6.85316 1.000 11.76053 489 VAL A C 1
ATOM 3926 O O . VAL A 1 489 ? 3.55553 18.87932 7.11226 1.000 12.74445 489 VAL A O 1
ATOM 3930 N N . ARG A 1 490 ? 1.94623 17.32309 6.83685 1.000 11.31005 490 ARG A N 1
ATOM 3931 C CA . ARG A 1 490 ? 0.86741 18.22711 7.20479 1.000 11.70488 490 ARG A CA 1
ATOM 3932 C C . ARG A 1 490 ? 0.01266 17.59449 8.28863 1.000 11.81588 490 ARG A C 1
ATOM 3933 O O . ARG A 1 490 ? -0.09146 16.37151 8.38446 1.000 12.72701 490 ARG A O 1
ATOM 3941 N N . GLN A 1 491 ? -0.61392 18.43581 9.09691 1.000 11.54157 491 GLN A N 1
ATOM 3942 C CA . GLN A 1 491 ? -1.47978 17.94496 10.15592 1.000 12.22357 491 GLN A CA 1
ATOM 3943 C C . GLN A 1 491 ? -2.66013 18.89290 10.26597 1.000 12.13151 491 GLN A C 1
ATOM 3944 O O . GLN A 1 491 ? -2.49407 20.11322 10.15101 1.000 13.27590 491 GLN A O 1
ATOM 3950 N N . PHE A 1 492 ? -3.85189 18.33287 10.46609 1.000 12.27218 492 PHE A N 1
ATOM 3951 C CA . PHE A 1 492 ? -5.05448 19.14808 10.58888 1.000 11.97535 492 PHE A CA 1
ATOM 3952 C C . PHE A 1 492 ? -6.00834 18.47772 11.56372 1.000 12.51285 492 PHE A C 1
ATOM 3953 O O . PHE A 1 492 ? -5.95341 17.26543 11.78664 1.000 12.90666 492 PHE A O 1
ATOM 3961 N N . GLY A 1 493 ? -6.86724 19.28238 12.16233 1.000 13.09027 493 GLY A N 1
ATOM 3962 C CA . GLY A 1 493 ? -7.79470 18.74894 13.13481 1.000 13.85602 493 GLY A CA 1
ATOM 3963 C C . GLY A 1 493 ? -8.42383 19.84405 13.96249 1.000 14.11431 493 GLY A C 1
ATOM 3964 O O . GLY A 1 493 ? -8.16652 21.03592 13.77184 1.000 16.64797 493 GLY A O 1
ATOM 3965 N N . THR A 1 494 ? -9.28297 19.40324 14.86717 1.000 13.16238 494 THR A N 1
ATOM 3966 C CA . THR A 1 494 ? -9.90510 20.20754 15.90822 1.000 12.65008 494 THR A CA 1
ATOM 3967 C C . THR A 1 494 ? -9.26128 19.84551 17.24452 1.000 12.94889 494 THR A C 1
ATOM 3968 O O . THR A 1 494 ? -8.43780 18.92793 17.32024 1.000 12.76346 494 THR A O 1
ATOM 3972 N N . PRO A 1 495 ? -9.61468 20.54275 18.33075 1.000 13.96465 495 PRO A N 1
ATOM 3973 C CA . PRO A 1 495 ? -9.14392 20.10115 19.65847 1.000 13.93336 495 PRO A CA 1
ATOM 3974 C C . PRO A 1 495 ? -9.72224 18.76906 20.11118 1.000 14.42466 495 PRO A C 1
ATOM 3975 O O . PRO A 1 495 ? -9.23477 18.20829 21.10292 1.000 15.67515 495 PRO A O 1
ATOM 3979 N N . ASN A 1 496 ? -10.73683 18.25141 19.42929 1.000 12.77507 496 ASN A N 1
ATOM 3980 C CA . ASN A 1 496 ? -11.31577 16.95823 19.76034 1.000 13.13988 496 ASN A CA 1
ATOM 3981 C C . ASN A 1 496 ? -10.66095 15.88253 18.89138 1.000 12.64598 496 ASN A C 1
ATOM 3982 O O . ASN A 1 496 ? -9.71666 16.15324 18.14711 1.000 12.76660 496 ASN A O 1
ATOM 3987 N N . TYR A 1 497 ? -11.16881 14.65300 18.96249 1.000 12.14627 497 TYR A N 1
ATOM 3988 C CA . TYR A 1 497 ? -10.68504 13.59179 18.08092 1.000 11.71628 497 TYR A CA 1
ATOM 3989 C C . TYR A 1 497 ? -11.13170 13.82151 16.64432 1.000 11.56909 497 TYR A C 1
ATOM 3990 O O . TYR A 1 497 ? -12.31337 14.08085 16.38339 1.000 12.87678 497 TYR A O 1
ATOM 3999 N N . ASP A 1 498 ? -10.17462 13.71233 15.72028 1.000 12.17143 498 ASP A N 1
ATOM 4000 C CA . ASP A 1 498 ? -10.42076 13.62552 14.28714 1.000 11.57292 498 ASP A CA 1
ATOM 4001 C C . ASP A 1 498 ? -9.66476 12.39807 13.80657 1.000 11.24842 498 ASP A C 1
ATOM 4002 O O . ASP A 1 498 ? -8.53957 12.14988 14.25453 1.000 13.58293 498 ASP A O 1
ATOM 4007 N N . PHE A 1 499 ? -10.27638 11.63632 12.90307 1.000 11.04139 499 PHE A N 1
ATOM 4008 C CA . PHE A 1 499 ? -9.79713 10.29794 12.57583 1.000 10.60624 499 PHE A CA 1
ATOM 4009 C C . PHE A 1 499 ? -9.89020 10.12271 11.06816 1.000 10.31246 499 PHE A C 1
ATOM 4010 O O . PHE A 1 499 ? -10.97331 10.24357 10.49736 1.000 12.41769 499 PHE A O 1
ATOM 4018 N N . MET A 1 500 ? -8.75798 9.85383 10.42822 1.000 9.98164 500 MET A N 1
ATOM 4019 C CA . MET A 1 500 ? -8.69476 9.56419 8.99820 1.000 10.09580 500 MET A CA 1
ATOM 4020 C C . MET A 1 500 ? -8.88994 8.07749 8.74376 1.000 10.68204 500 MET A C 1
ATOM 4021 O O . MET A 1 500 ? -8.31385 7.24416 9.44444 1.000 10.85324 500 MET A O 1
ATOM 4026 N N . TRP A 1 501 ? -9.61600 7.75035 7.67421 1.000 10.26659 501 TRP A N 1
ATOM 4027 C CA . TRP A 1 501 ? -9.76142 6.36615 7.23366 1.000 10.31117 501 TRP A CA 1
ATOM 4028 C C . TRP A 1 501 ? -9.07329 6.02354 5.92059 1.000 9.66559 501 TRP A C 1
ATOM 4029 O O . TRP A 1 501 ? -8.62939 4.88241 5.77038 1.000 10.32853 501 TRP A O 1
ATOM 4040 N N . ASP A 1 502 ? -9.01739 6.93669 4.94212 1.000 10.18983 502 ASP A N 1
ATOM 4041 C CA . ASP A 1 502 ? -8.45081 6.58021 3.64511 1.000 9.92747 502 ASP A CA 1
ATOM 4042 C C . ASP A 1 502 ? -8.11563 7.85764 2.88227 1.000 9.67567 502 ASP A C 1
ATOM 4043 O O . ASP A 1 502 ? -8.62808 8.93873 3.19697 1.000 10.87367 502 ASP A O 1
ATOM 4048 N N . ILE A 1 503 ? -7.21763 7.71996 1.88684 1.000 9.75988 503 ILE A N 1
ATOM 4049 C CA . ILE A 1 503 ? -6.77810 8.82605 1.03511 1.000 9.73442 503 ILE A CA 1
ATOM 4050 C C . ILE A 1 503 ? -6.68195 8.34348 -0.40833 1.000 10.15998 503 ILE A C 1
ATOM 4051 O O . ILE A 1 503 ? -6.52865 7.15092 -0.67185 1.000 10.57859 503 ILE A O 1
ATOM 4056 N N . GLU A 1 504 ? -6.72900 9.28967 -1.35521 1.000 10.53945 504 GLU A N 1
ATOM 4057 C CA . GLU A 1 504 ? -6.58251 8.96117 -2.77216 1.000 10.62390 504 GLU A CA 1
ATOM 4058 C C . GLU A 1 504 ? -6.19849 10.22816 -3.53091 1.000 10.23494 504 GLU A C 1
ATOM 4059 O O . GLU A 1 504 ? -6.52975 11.33950 -3.10485 1.000 10.80952 504 GLU A O 1
ATOM 4065 N N . THR A 1 505 ? -5.49110 10.05355 -4.65070 1.000 10.36421 505 THR A N 1
ATOM 4066 C CA . THR A 1 505 ? -5.10127 11.17696 -5.49764 1.000 10.88617 505 THR A CA 1
ATOM 4067 C C . THR A 1 505 ? -6.04177 11.30359 -6.69632 1.000 11.54487 505 THR A C 1
ATOM 4068 O O . THR A 1 505 ? -6.67542 10.33014 -7.11787 1.000 12.95226 505 THR A O 1
ATOM 4072 N N . ASP A 1 506 ? -6.09743 12.51029 -7.27192 1.000 12.06319 506 ASP A N 1
ATOM 4073 C CA . ASP A 1 506 ? -6.80162 12.71744 -8.52962 1.000 12.52433 506 ASP A CA 1
ATOM 4074 C C . ASP A 1 506 ? -5.80293 12.79842 -9.68819 1.000 12.80406 506 ASP A C 1
ATOM 4075 O O . ASP A 1 506 ? -4.59381 12.62195 -9.51789 1.000 13.77347 506 ASP A O 1
ATOM 4080 N N . SER A 1 507 ? -6.32253 13.07018 -10.88776 1.000 14.06758 507 SER A N 1
ATOM 4081 C CA . SER A 1 507 ? -5.48743 13.03484 -12.08519 1.000 16.37986 507 SER A CA 1
ATOM 4082 C C . SER A 1 507 ? -4.46504 14.15837 -12.11602 1.000 16.41685 507 SER A C 1
ATOM 4083 O O . SER A 1 507 ? -3.49497 14.07817 -12.87538 1.000 18.63069 507 SER A O 1
ATOM 4086 N N . LEU A 1 508 ? -4.66479 15.20577 -11.33134 1.000 16.97483 508 LEU A N 1
ATOM 4087 C CA A LEU A 1 508 ? -3.69564 16.28762 -11.25223 0.272 18.21375 508 LEU A CA 1
ATOM 4088 C CA B LEU A 1 508 ? -3.71355 16.30349 -11.22827 0.728 18.40397 508 LEU A CA 1
ATOM 4089 C C . LEU A 1 508 ? -2.64351 16.05691 -10.17654 1.000 17.83730 508 LEU A C 1
ATOM 4090 O O . LEU A 1 508 ? -1.68759 16.83808 -10.08620 1.000 20.02918 508 LEU A O 1
ATOM 4099 N N . GLY A 1 509 ? -2.77948 14.99867 -9.38832 1.000 15.56040 509 GLY A N 1
ATOM 4100 C CA . GLY A 1 509 ? -1.84348 14.72970 -8.32341 1.000 15.35510 509 GLY A CA 1
ATOM 4101 C C . GLY A 1 509 ? -2.19349 15.36973 -7.00159 1.000 14.40864 509 GLY A C 1
ATOM 4102 O O . GLY A 1 509 ? -1.38060 15.31155 -6.07099 1.000 15.71110 509 GLY A O 1
ATOM 4103 N N . ASP A 1 510 ? -3.36093 15.99742 -6.89088 1.000 13.63205 510 ASP A N 1
ATOM 4104 C CA . ASP A 1 510 ? -3.78445 16.49130 -5.59106 1.000 12.84718 510 ASP A CA 1
ATOM 4105 C C . ASP A 1 510 ? -4.25291 15.32804 -4.72838 1.000 12.57284 510 ASP A C 1
ATOM 4106 O O . ASP A 1 510 ? -4.62613 14.27092 -5.23582 1.000 12.82592 510 ASP A O 1
ATOM 4111 N N . ILE A 1 511 ? -4.20190 15.51704 -3.40843 1.000 12.17245 511 ILE A N 1
ATOM 4112 C CA . ILE A 1 511 ? -4.45378 14.43746 -2.44762 1.000 10.86856 511 ILE A CA 1
ATOM 4113 C C . ILE A 1 511 ? -5.71627 14.74122 -1.64036 1.000 11.24256 511 ILE A C 1
ATOM 4114 O O . ILE A 1 511 ? -5.90064 15.86001 -1.14354 1.000 12.08584 511 ILE A O 1
ATOM 4119 N N . TYR A 1 512 ? -6.58041 13.74247 -1.50797 1.000 10.43042 512 TYR A N 1
ATOM 4120 C CA . TYR A 1 512 ? -7.83043 13.86495 -0.77776 1.000 9.89858 512 TYR A CA 1
ATOM 4121 C C . TYR A 1 512 ? -7.82903 12.85303 0.35220 1.000 9.93852 512 TYR A C 1
ATOM 4122 O O . TYR A 1 512 ? -7.37751 11.72083 0.17422 1.000 11.20895 512 TYR A O 1
ATOM 4131 N N . ALA A 1 513 ? -8.38683 13.24584 1.48995 1.000 10.69675 513 ALA A N 1
ATOM 4132 C CA . ALA A 1 513 ? -8.49399 12.36213 2.63918 1.000 10.03900 513 ALA A CA 1
ATOM 4133 C C . ALA A 1 513 ? -9.91462 12.41987 3.17674 1.000 9.94866 513 ALA A C 1
ATOM 4134 O O . ALA A 1 513 ? -10.57626 13.45705 3.10118 1.000 11.30508 513 ALA A O 1
ATOM 4136 N N . THR A 1 514 ? -10.38245 11.30238 3.72571 1.000 9.88485 514 THR A N 1
ATOM 4137 C CA . THR A 1 514 ? -11.68822 11.27787 4.36749 1.000 9.91020 514 THR A CA 1
ATOM 4138 C C . THR A 1 514 ? -11.60011 10.65884 5.75767 1.000 9.56055 514 THR A C 1
ATOM 4139 O O . THR A 1 514 ? -10.74185 9.81016 6.03185 1.000 10.23866 514 THR A O 1
ATOM 4143 N N . GLY A 1 515 ? -12.49578 11.09918 6.63084 1.000 10.31952 515 GLY A N 1
ATOM 4144 C CA . GLY A 1 515 ? -12.52590 10.58882 7.98485 1.000 10.42766 515 GLY A CA 1
ATOM 4145 C C . GLY A 1 515 ? -13.72137 11.12727 8.72721 1.000 10.30945 515 GLY A C 1
ATOM 4146 O O . GLY A 1 515 ? -14.65400 11.65954 8.12212 1.000 10.27242 515 GLY A O 1
ATOM 4147 N N . TRP A 1 516 ? -13.68904 10.99671 10.05151 1.000 10.48456 516 TRP A N 1
ATOM 4148 C CA . TRP A 1 516 ? -14.72332 11.58462 10.89043 1.000 9.90830 516 TRP A CA 1
ATOM 4149 C C . TRP A 1 516 ? -14.12634 12.57922 11.87943 1.000 10.10338 516 TRP A C 1
ATOM 4150 O O . TRP A 1 516 ? -12.92176 12.58939 12.15592 1.000 10.40493 516 TRP A O 1
ATOM 4161 N N . THR A 1 517 ? -14.99536 13.40254 12.44908 1.000 10.75409 517 THR A N 1
ATOM 4162 C CA . THR A 1 517 ? -14.57579 14.32834 13.48901 1.000 10.78043 517 THR A CA 1
ATOM 4163 C C . THR A 1 517 ? -15.67540 14.44313 14.52930 1.000 11.23329 517 THR A C 1
ATOM 4164 O O . THR A 1 517 ? -16.86330 14.36447 14.20622 1.000 11.69787 517 THR A O 1
ATOM 4168 N N . LEU A 1 518 ? -15.26094 14.63278 15.78251 1.000 11.63549 518 LEU A N 1
ATOM 4169 C CA . LEU A 1 518 ? -16.17676 15.00055 16.85387 1.000 12.28770 518 LEU A CA 1
ATOM 4170 C C . LEU A 1 518 ? -16.24480 16.50677 17.05725 1.000 12.36561 518 LEU A C 1
ATOM 4171 O O . LEU A 1 518 ? -17.02132 16.97480 17.89957 1.000 13.09591 518 LEU A O 1
ATOM 4176 N N . GLY A 1 519 ? -15.46659 17.27323 16.29602 1.000 12.00293 519 GLY A N 1
ATOM 4177 C CA . GLY A 1 519 ? -15.44031 18.71575 16.42700 1.000 12.92754 519 GLY A CA 1
ATOM 4178 C C . GLY A 1 519 ? -15.91257 19.44397 15.18622 1.000 13.18967 519 GLY A C 1
ATOM 4179 O O . GLY A 1 519 ? -16.60319 18.87482 14.32744 1.000 13.03043 519 GLY A O 1
ATOM 4180 N N . ASP A 1 520 ? -15.53700 20.72063 15.10036 1.000 13.82477 520 ASP A N 1
ATOM 4181 C CA . ASP A 1 520 ? -15.90323 21.60259 13.99551 1.000 14.23356 520 ASP A CA 1
ATOM 4182 C C . ASP A 1 520 ? -14.68178 21.72384 13.08845 1.000 13.70472 520 ASP A C 1
ATOM 4183 O O . ASP A 1 520 ? -13.89639 22.66806 13.18313 1.000 15.70349 520 ASP A O 1
ATOM 4188 N N . LEU A 1 521 ? -14.53116 20.76141 12.18017 1.000 13.88408 521 LEU A N 1
ATOM 4189 C CA . LEU A 1 521 ? -13.33888 20.71696 11.33725 1.000 14.02469 521 LEU A CA 1
ATOM 4190 C C . LEU A 1 521 ? -13.54144 21.49939 10.03971 1.000 14.70824 521 LEU A C 1
ATOM 4191 O O . LEU A 1 521 ? -12.76213 22.40437 9.72388 1.000 17.31734 521 LEU A O 1
ATOM 4196 N N . GLY A 1 522 ? -14.58071 21.15819 9.27749 1.000 14.13757 522 GLY A N 1
ATOM 4197 C CA . GLY A 1 522 ? -14.90126 21.89584 8.06858 1.000 13.83171 522 GLY A CA 1
ATOM 4198 C C . GLY A 1 522 ? -16.12830 22.77705 8.20329 1.000 14.94976 522 GLY A C 1
ATOM 4199 O O . GLY A 1 522 ? -16.51875 23.46845 7.25813 1.000 17.26172 522 GLY A O 1
ATOM 4200 N N . GLY A 1 523 ? -16.73034 22.76288 9.38605 1.000 15.08312 523 GLY A N 1
ATOM 4201 C CA . GLY A 1 523 ? -17.91139 23.55328 9.66442 1.000 16.08353 523 GLY A CA 1
ATOM 4202 C C . GLY A 1 523 ? -18.45530 23.16160 11.02304 1.000 14.66760 523 GLY A C 1
ATOM 4203 O O . GLY A 1 523 ? -17.80447 22.44159 11.77900 1.000 15.70307 523 GLY A O 1
ATOM 4204 N N . LYS A 1 524 ? -19.65753 23.63490 11.31947 1.000 14.71091 524 LYS A N 1
ATOM 4205 C CA A LYS A 1 524 ? -20.25117 23.34087 12.61586 0.486 14.59966 524 LYS A CA 1
ATOM 4206 C CA B LYS A 1 524 ? -20.27063 23.34979 12.61055 0.514 15.08063 524 LYS A CA 1
ATOM 4207 C C . LYS A 1 524 ? -20.71383 21.89002 12.67528 1.000 13.92058 524 LYS A C 1
ATOM 4208 O O . LYS A 1 524 ? -21.42422 21.40805 11.78807 1.000 15.05450 524 LYS A O 1
ATOM 4219 N N . ASN A 1 525 ? -20.30957 21.18763 13.73324 1.000 14.30555 525 ASN A N 1
ATOM 4220 C CA . ASN A 1 525 ? -20.67199 19.78460 13.86965 1.000 14.19139 525 ASN A CA 1
ATOM 4221 C C . ASN A 1 525 ? -22.17699 19.65016 14.09278 1.000 14.48533 525 ASN A C 1
ATOM 4222 O O . ASN A 1 525 ? -22.74973 20.32902 14.95096 1.000 16.13690 525 ASN A O 1
ATOM 4227 N N . ALA A 1 526 ? -22.81831 18.77809 13.30295 1.000 13.19491 526 ALA A N 1
ATOM 4228 C CA . ALA A 1 526 ? -24.26520 18.59250 13.37633 1.000 13.45508 526 ALA A CA 1
ATOM 4229 C C . ALA A 1 526 ? -24.67452 17.76146 14.57904 1.000 14.23802 526 ALA A C 1
ATOM 4230 O O . ALA A 1 526 ? -25.85576 17.76282 14.95223 1.000 15.45368 526 ALA A O 1
ATOM 4232 N N . GLY A 1 527 ? -23.72331 17.05558 15.18014 1.000 13.75617 527 GLY A N 1
ATOM 4233 C CA . GLY A 1 527 ? -23.96280 16.19849 16.32178 1.000 13.56272 527 GLY A CA 1
ATOM 4234 C C . GLY A 1 527 ? -23.11673 14.94766 16.22032 1.000 13.28987 527 GLY A C 1
ATOM 4235 O O . GLY A 1 527 ? -22.94048 14.39492 15.12153 1.000 12.91465 527 GLY A O 1
ATOM 4236 N N . SER A 1 528 ? -22.56878 14.50448 17.34837 1.000 14.01306 528 SER A N 1
ATOM 4237 C CA . SER A 1 528 ? -21.86696 13.20874 17.41399 1.000 13.74530 528 SER A CA 1
ATOM 4238 C C . SER A 1 528 ? -20.72447 13.20838 16.38714 1.000 13.13827 528 SER A C 1
ATOM 4239 O O . SER A 1 528 ? -20.05181 14.23424 16.19093 1.000 13.23107 528 SER A O 1
ATOM 4242 N N . TYR A 1 529 ? -20.47963 12.08167 15.72850 1.000 12.03253 529 TYR A N 1
ATOM 4243 C CA . TYR A 1 529 ? -19.49598 11.97938 14.65988 1.000 10.98403 529 TYR A CA 1
ATOM 4244 C C . TYR A 1 529 ? -20.07693 12.58266 13.39118 1.000 10.52414 529 TYR A C 1
ATOM 4245 O O . TYR A 1 529 ? -21.24627 12.35453 13.07502 1.000 10.61001 529 TYR A O 1
ATOM 4254 N N . ASP A 1 530 ? -19.25930 13.35601 12.66813 1.000 10.24126 530 ASP A N 1
ATOM 4255 C CA . ASP A 1 530 ? -19.59148 13.84537 11.33329 1.000 10.19724 530 ASP A CA 1
ATOM 4256 C C . ASP A 1 530 ? -18.49454 13.41297 10.36574 1.000 10.66498 530 ASP A C 1
ATOM 4257 O O . ASP A 1 530 ? -17.35478 13.15361 10.76471 1.000 11.22577 530 ASP A O 1
ATOM 4262 N N . VAL A 1 531 ? -18.83488 13.39135 9.06809 1.000 10.63793 531 VAL A N 1
ATOM 4263 C CA . VAL A 1 531 ? -17.89984 13.04171 7.99513 1.000 10.52041 531 VAL A CA 1
ATOM 4264 C C . VAL A 1 531 ? -17.13886 14.28458 7.55103 1.000 11.02342 531 VAL A C 1
ATOM 4265 O O . VAL A 1 531 ? -17.70595 15.38076 7.47076 1.000 11.31330 531 VAL A O 1
ATOM 4269 N N . TRP A 1 532 ? -15.86173 14.11536 7.20162 1.000 10.51862 532 TRP A N 1
ATOM 4270 C CA . TRP A 1 532 ? -15.13399 15.16502 6.50336 1.000 10.45622 532 TRP A CA 1
ATOM 4271 C C . TRP A 1 532 ? -14.41121 14.62786 5.27055 1.000 10.27819 532 TRP A C 1
ATOM 4272 O O . TRP A 1 532 ? -14.07581 13.44189 5.16863 1.000 10.79338 532 TRP A O 1
ATOM 4283 N N . LEU A 1 533 ? -14.17258 15.54864 4.34109 1.000 10.96597 533 LEU A N 1
ATOM 4284 C CA . LEU A 1 533 ? -13.38397 15.31613 3.13921 1.000 10.32933 533 LEU A CA 1
ATOM 4285 C C . LEU A 1 533 ? -12.45130 16.50724 3.00374 1.000 9.80049 533 LEU A C 1
ATOM 4286 O O . LEU A 1 533 ? -12.91495 17.65047 2.96951 1.000 10.63599 533 LEU A O 1
ATOM 4291 N N . ALA A 1 534 ? -11.14664 16.24918 2.96314 1.000 9.99217 534 ALA A N 1
ATOM 4292 C CA . ALA A 1 534 ? -10.14034 17.29995 2.88504 1.000 10.74973 534 ALA A CA 1
ATOM 4293 C C . ALA A 1 534 ? -9.32474 17.13764 1.61201 1.000 10.57794 534 ALA A C 1
ATOM 4294 O O . ALA A 1 534 ? -9.03308 16.01218 1.18523 1.000 12.37364 534 ALA A O 1
ATOM 4296 N N . LYS A 1 535 ? -8.92173 18.26804 1.02953 1.000 11.02959 535 LYS A N 1
ATOM 4297 C CA . LYS A 1 535 ? -8.10371 18.26549 -0.17399 1.000 11.00323 535 LYS A CA 1
ATOM 4298 C C . LYS A 1 535 ? -6.88014 19.14265 0.03196 1.000 11.47276 535 LYS A C 1
ATOM 4299 O O . LYS A 1 535 ? -7.00566 20.29563 0.46131 1.000 11.95666 535 LYS A O 1
ATOM 4305 N N . TYR A 1 536 ? -5.70743 18.59599 -0.28947 1.000 11.79337 536 TYR A N 1
ATOM 4306 C CA . TYR A 1 536 ? -4.44153 19.32016 -0.29809 1.000 11.97021 536 TYR A CA 1
ATOM 4307 C C . TYR A 1 536 ? -3.86605 19.27169 -1.70513 1.000 12.00216 536 TYR A C 1
ATOM 4308 O O . TYR A 1 536 ? -4.04054 18.28045 -2.42508 1.000 12.43970 536 TYR A O 1
ATOM 4317 N N . ASN A 1 537 ? -3.15108 20.33088 -2.09819 1.000 11.97895 537 ASN A N 1
ATOM 4318 C CA . ASN A 1 537 ? -2.44587 20.26401 -3.37237 1.000 12.84720 537 ASN A CA 1
ATOM 4319 C C . ASN A 1 537 ? -1.08480 19.59088 -3.19785 1.000 12.28838 537 ASN A C 1
ATOM 4320 O O . ASN A 1 537 ? -0.65535 19.26320 -2.08616 1.000 11.78757 537 ASN A O 1
ATOM 4325 N N . THR A 1 538 ? -0.39347 19.38526 -4.32113 1.000 13.18305 538 THR A N 1
ATOM 4326 C CA . THR A 1 538 ? 0.86572 18.65508 -4.29893 1.000 13.44449 538 THR A CA 1
ATOM 4327 C C . THR A 1 538 ? 1.95080 19.39531 -3.53175 1.000 12.71964 538 THR A C 1
ATOM 4328 O O . THR A 1 538 ? 2.95085 18.78122 -3.15200 1.000 12.95710 538 THR A O 1
ATOM 4332 N N . ASN A 1 539 ? 1.78901 20.70206 -3.32083 1.000 12.54822 539 ASN A N 1
ATOM 4333 C CA . ASN A 1 539 ? 2.74569 21.49663 -2.56712 1.000 13.09492 539 ASN A CA 1
ATOM 4334 C C . ASN A 1 539 ? 2.32769 21.70160 -1.11751 1.000 12.67245 539 ASN A C 1
ATOM 4335 O O . ASN A 1 539 ? 2.88993 22.55811 -0.42633 1.000 14.28606 539 ASN A O 1
ATOM 4340 N N . GLY A 1 540 ? 1.36550 20.92180 -0.63619 1.000 11.98734 540 GLY A N 1
ATOM 4341 C CA . GLY A 1 540 ? 1.05495 20.92025 0.77713 1.000 12.13164 540 GLY A CA 1
ATOM 4342 C C . GLY A 1 540 ? 0.09798 21.99362 1.23345 1.000 11.78389 540 GLY A C 1
ATOM 4343 O O . GLY A 1 540 ? -0.06536 22.18467 2.44321 1.000 12.42118 540 GLY A O 1
ATOM 4344 N N . ASN A 1 541 ? -0.54372 22.70834 0.32168 1.000 12.71487 541 ASN A N 1
ATOM 4345 C CA A ASN A 1 541 ? -1.50305 23.74762 0.68008 0.448 13.35588 541 ASN A CA 1
ATOM 4346 C CA B ASN A 1 541 ? -1.48777 23.72469 0.74334 0.552 13.53110 541 ASN A CA 1
ATOM 4347 C C . ASN A 1 541 ? -2.86281 23.09869 0.90838 1.000 12.70772 541 ASN A C 1
ATOM 4348 O O . ASN A 1 541 ? -3.33912 22.36115 0.03916 1.000 14.42578 541 ASN A O 1
ATOM 4357 N N . GLN A 1 542 ? -3.48235 23.36536 2.05628 1.000 12.70344 542 GLN A N 1
ATOM 4358 C CA . GLN A 1 542 ? -4.83677 22.88789 2.29214 1.000 13.63920 542 GLN A CA 1
ATOM 4359 C C . GLN A 1 542 ? -5.78825 23.69573 1.42407 1.000 14.23711 542 GLN A C 1
ATOM 4360 O O . GLN A 1 542 ? -5.86285 24.92322 1.55384 1.000 18.82087 542 GLN A O 1
ATOM 4366 N N . LEU A 1 543 ? -6.51129 23.01620 0.54035 1.000 12.37209 543 LEU A N 1
ATOM 4367 C CA . LEU A 1 543 ? -7.41441 23.72780 -0.35740 1.000 12.94372 543 LEU A CA 1
ATOM 4368 C C . LEU A 1 543 ? -8.79750 23.91431 0.24811 1.000 12.83725 543 LEU A C 1
ATOM 4369 O O . LEU A 1 543 ? -9.37754 24.99525 0.13373 1.000 14.84638 543 LEU A O 1
ATOM 4374 N N . TRP A 1 544 ? -9.33315 22.88758 0.90526 1.000 13.05930 544 TRP A N 1
ATOM 4375 C CA . TRP A 1 544 ? -10.64071 22.97889 1.55009 1.000 12.70712 544 TRP A CA 1
ATOM 4376 C C . TRP A 1 544 ? -10.88048 21.73254 2.38850 1.000 11.84523 544 TRP A C 1
ATOM 4377 O O . TRP A 1 544 ? -10.23663 20.69626 2.19587 1.000 11.94673 544 TRP A O 1
ATOM 4388 N N . ILE A 1 545 ? -11.82431 21.85055 3.32165 1.000 12.91789 545 ILE A N 1
ATOM 4389 C CA . ILE A 1 545 ? -12.37155 20.71347 4.05539 1.000 13.19921 545 ILE A CA 1
ATOM 4390 C C . ILE A 1 545 ? -13.88504 20.85686 4.05797 1.000 12.99056 545 ILE A C 1
ATOM 4391 O O . ILE A 1 545 ? -14.40638 21.88114 4.50851 1.000 15.88579 545 ILE A O 1
ATOM 4396 N N . LYS A 1 546 ? -14.58755 19.84278 3.56223 1.000 11.63082 546 LYS A N 1
ATOM 4397 C CA . LYS A 1 546 ? -16.04121 19.76365 3.66823 1.000 11.64065 546 LYS A CA 1
ATOM 4398 C C . LYS A 1 546 ? -16.39321 18.86415 4.84576 1.000 12.10243 546 LYS A C 1
ATOM 4399 O O . LYS A 1 546 ? -15.77531 17.81826 5.04245 1.000 13.08547 546 LYS A O 1
ATOM 4405 N N . GLN A 1 547 ? -17.40392 19.25804 5.60895 1.000 11.70096 547 GLN A N 1
ATOM 4406 C CA . GLN A 1 547 ? -17.90590 18.46414 6.71934 1.000 10.70315 547 GLN A CA 1
ATOM 4407 C C . GLN A 1 547 ? -19.40928 18.35154 6.57177 1.000 10.78979 547 GLN A C 1
ATOM 4408 O O . GLN A 1 547 ? -20.07502 19.33495 6.24262 1.000 12.01026 547 GLN A O 1
ATOM 4414 N N . PHE A 1 548 ? -19.94132 17.15216 6.79716 1.000 11.29975 548 PHE A N 1
ATOM 4415 C CA . PHE A 1 548 ? -21.37657 16.94372 6.65780 1.000 11.52726 548 PHE A CA 1
ATOM 4416 C C . PHE A 1 548 ? -21.82883 15.78857 7.53641 1.000 11.15114 548 PHE A C 1
ATOM 4417 O O . PHE A 1 548 ? -21.02722 14.96245 7.97378 1.000 11.66476 548 PHE A O 1
ATOM 4425 N N . GLY A 1 549 ? -23.13024 15.73821 7.79531 1.000 12.05111 549 GLY A N 1
ATOM 4426 C CA . GLY A 1 549 ? -23.66025 14.65258 8.58844 1.000 12.40502 549 GLY A CA 1
ATOM 4427 C C . GLY A 1 549 ? -25.07234 14.94794 9.04278 1.000 12.61818 549 GLY A C 1
ATOM 4428 O O . GLY A 1 549 ? -25.74336 15.84850 8.52529 1.000 14.52159 549 GLY A O 1
ATOM 4429 N N . THR A 1 550 ? -25.50615 14.15170 10.00794 1.000 11.84783 550 THR A N 1
ATOM 4430 C CA . THR A 1 550 ? -26.76846 14.29966 10.71726 1.000 11.97374 550 THR A CA 1
ATOM 4431 C C . THR A 1 550 ? -26.46120 14.59129 12.17835 1.000 12.19584 550 THR A C 1
ATOM 4432 O O . THR A 1 550 ? -25.30234 14.59027 12.61119 1.000 12.07040 550 THR A O 1
ATOM 4436 N N . SER A 1 551 ? -27.52398 14.81038 12.95148 1.000 12.67328 551 SER A N 1
ATOM 4437 C CA . SER A 1 551 ? -27.38574 14.92944 14.39579 1.000 13.32011 551 SER A CA 1
ATOM 4438 C C . SER A 1 551 ? -26.84874 13.65780 15.04104 1.000 13.27645 551 SER A C 1
ATOM 4439 O O . SER A 1 551 ? -26.40446 13.70540 16.19185 1.000 14.72718 551 SER A O 1
ATOM 4442 N N . GLU A 1 552 ? -26.87984 12.52822 14.33297 1.000 12.40752 552 GLU A N 1
ATOM 4443 C CA . GLU A 1 552 ? -26.45524 11.24587 14.85754 1.000 13.05103 552 GLU A CA 1
ATOM 4444 C C . GLU A 1 552 ? -25.02617 10.93667 14.40773 1.000 12.41371 552 GLU A C 1
ATOM 4445 O O . GLU A 1 552 ? -24.26503 11.83605 14.04206 1.000 13.03359 552 GLU A O 1
ATOM 4451 N N . ASP A 1 553 ? -24.65640 9.66483 14.45143 1.000 11.63113 553 ASP A N 1
ATOM 4452 C CA . ASP A 1 553 ? -23.28145 9.22714 14.26035 1.000 11.40053 553 ASP A CA 1
ATOM 4453 C C . ASP A 1 553 ? -23.07451 8.89981 12.78219 1.000 10.37296 553 ASP A C 1
ATOM 4454 O O . ASP A 1 553 ? -23.66424 7.93501 12.27388 1.000 11.48631 553 ASP A O 1
ATOM 4459 N N . ASP A 1 554 ? -22.21741 9.68655 12.10241 1.000 10.42665 554 ASP A N 1
ATOM 4460 C CA . ASP A 1 554 ? -21.96450 9.51939 10.67116 1.000 10.52373 554 ASP A CA 1
ATOM 4461 C C . ASP A 1 554 ? -20.45168 9.43746 10.47302 1.000 10.25240 554 ASP A C 1
ATOM 4462 O O . ASP A 1 554 ? -19.72731 10.30663 10.97041 1.000 10.75622 554 ASP A O 1
ATOM 4467 N N . ALA A 1 555 ? -19.97645 8.43905 9.71092 1.000 10.24529 555 ALA A N 1
ATOM 4468 C CA . ALA A 1 555 ? -18.53448 8.32382 9.48739 1.000 10.02084 555 ALA A CA 1
ATOM 4469 C C . ALA A 1 555 ? -18.25465 7.52551 8.22123 1.000 10.30937 555 ALA A C 1
ATOM 4470 O O . ALA A 1 555 ? -19.01562 6.60516 7.89715 1.000 10.61049 555 ALA A O 1
ATOM 4472 N N . PRO A 1 556 ? -17.15119 7.81065 7.51599 1.000 9.86865 556 PRO A N 1
ATOM 4473 C CA . PRO A 1 556 ? -16.62370 6.82975 6.56265 1.000 10.11080 556 PRO A CA 1
ATOM 4474 C C . PRO A 1 556 ? -16.04820 5.67015 7.35843 1.000 10.45178 556 PRO A C 1
ATOM 4475 O O . PRO A 1 556 ? -15.94101 5.74169 8.58344 1.000 10.97245 556 PRO A O 1
ATOM 4479 N N . PHE A 1 557 ? -15.66062 4.59658 6.66551 1.000 10.34782 557 PHE A N 1
ATOM 4480 C CA . PHE A 1 557 ? -15.11295 3.43898 7.37182 1.000 11.01755 557 PHE A CA 1
ATOM 4481 C C . PHE A 1 557 ? -14.15725 2.67474 6.46072 1.000 10.16099 557 PHE A C 1
ATOM 4482 O O . PHE A 1 557 ? -14.46149 2.45002 5.28384 1.000 11.91034 557 PHE A O 1
ATOM 4490 N N . LEU A 1 558 ? -12.99221 2.29254 7.01012 1.000 9.54893 558 LEU A N 1
ATOM 4491 C CA . LEU A 1 558 ? -12.00232 1.47544 6.29775 1.000 9.79134 558 LEU A CA 1
ATOM 4492 C C . LEU A 1 558 ? -11.62653 2.04524 4.92810 1.000 10.56370 558 LEU A C 1
ATOM 4493 O O . LEU A 1 558 ? -11.02887 3.12454 4.85867 1.000 11.04116 558 LEU A O 1
ATOM 4498 N N . ASP A 1 559 ? -11.97526 1.34849 3.83917 1.000 10.19790 559 ASP A N 1
ATOM 4499 C CA . ASP A 1 559 ? -11.58064 1.77275 2.49145 1.000 9.64193 559 ASP A CA 1
ATOM 4500 C C . ASP A 1 559 ? -12.59699 2.78411 1.95651 1.000 9.91639 559 ASP A C 1
ATOM 4501 O O . ASP A 1 559 ? -13.35453 2.53157 1.00586 1.000 10.91082 559 ASP A O 1
ATOM 4506 N N . GLY A 1 560 ? -12.58335 3.97014 2.58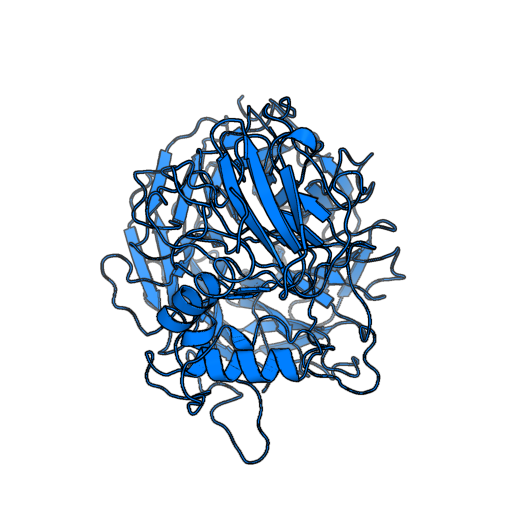309 1.000 9.77667 560 GLY A N 1
ATOM 4507 C CA . GLY A 1 560 ? -13.67911 4.90369 2.47791 1.000 10.67871 560 GLY A CA 1
ATOM 4508 C C . GLY A 1 560 ? -13.65826 5.89336 1.33978 1.000 9.53416 560 GLY A C 1
ATOM 4509 O O . GLY A 1 560 ? -14.62350 6.64772 1.22313 1.000 10.85050 560 GLY A O 1
ATOM 4510 N N . ILE A 1 561 ? -12.61382 5.94879 0.50752 1.000 10.07113 561 ILE A N 1
ATOM 4511 C CA . ILE A 1 561 ? -12.58852 6.87147 -0.62749 1.000 9.66225 561 ILE A CA 1
ATOM 4512 C C . ILE A 1 561 ? -12.08691 6.15574 -1.87093 1.000 9.54298 561 ILE A C 1
ATOM 4513 O O . ILE A 1 561 ? -11.21343 5.29024 -1.79717 1.000 11.94469 561 ILE A O 1
ATOM 4518 N N . ASP A 1 562 ? -12.62081 6.55755 -3.02502 1.000 10.18336 562 ASP A N 1
ATOM 4519 C CA . ASP A 1 562 ? -12.04057 6.20360 -4.32041 1.000 10.14956 562 ASP A CA 1
ATOM 4520 C C . ASP A 1 562 ? -12.25172 7.38205 -5.25908 1.000 9.71712 562 ASP A C 1
ATOM 4521 O O . ASP A 1 562 ? -13.16307 8.18462 -5.06414 1.000 10.67072 562 ASP A O 1
ATOM 4526 N N . ILE A 1 563 ? -11.40635 7.48696 -6.29094 1.000 10.09592 563 ILE A N 1
ATOM 4527 C CA . ILE A 1 563 ? -11.50431 8.57993 -7.25986 1.000 10.72663 563 ILE A CA 1
ATOM 4528 C C . ILE A 1 563 ? -11.42651 7.99192 -8.66327 1.000 11.76530 563 ILE A C 1
ATOM 4529 O O . ILE A 1 563 ? -10.50750 7.22296 -8.96151 1.000 13.78909 563 ILE A O 1
ATOM 4534 N N . ASP A 1 564 ? -12.38308 8.34942 -9.52550 1.000 12.69868 564 ASP A N 1
ATOM 4535 C CA . ASP A 1 564 ? -12.42789 7.76144 -10.85886 1.000 15.90381 564 ASP A CA 1
ATOM 4536 C C . ASP A 1 564 ? -11.63170 8.59532 -11.86462 1.000 15.22159 564 ASP A C 1
ATOM 4537 O O . ASP A 1 564 ? -11.02633 9.61346 -11.52114 1.000 14.60043 564 ASP A O 1
ATOM 4542 N N . ALA A 1 565 ? -11.64015 8.15436 -13.13402 1.000 17.21008 565 ALA A N 1
ATOM 4543 C CA . ALA A 1 565 ? -10.86340 8.81331 -14.18567 1.000 18.72745 565 ALA A CA 1
ATOM 4544 C C . ALA A 1 565 ? -11.35910 10.21774 -14.49701 1.000 18.07462 565 ALA A C 1
ATOM 4545 O O . ALA A 1 565 ? -10.62221 10.99799 -15.11105 1.000 19.23414 565 ALA A O 1
ATOM 4547 N N . ASN A 1 566 ? -12.58692 10.54717 -14.11259 1.000 17.03276 566 ASN A N 1
ATOM 4548 C CA . ASN A 1 566 ? -13.14706 11.87857 -14.28445 1.000 18.09926 566 ASN A CA 1
ATOM 4549 C C . ASN A 1 566 ? -12.92324 12.75569 -13.06893 1.000 16.09555 566 ASN A C 1
ATOM 4550 O O . ASN A 1 566 ? -13.48420 13.85579 -12.99035 1.000 17.00359 566 ASN A O 1
ATOM 4555 N N . ASP A 1 567 ? -12.11252 12.28841 -12.12175 1.000 14.00813 567 ASP A N 1
ATOM 4556 C CA . ASP A 1 567 ? -11.81096 13.01963 -10.89616 1.000 15.14074 567 ASP A CA 1
ATOM 4557 C C . ASP A 1 567 ? -13.04896 13.24361 -10.03621 1.000 16.04019 567 ASP A C 1
ATOM 4558 O O . ASP A 1 567 ? -13.13841 14.22345 -9.29701 1.000 17.85233 567 ASP A O 1
ATOM 4563 N N . ASN A 1 568 ? -14.01062 12.33262 -10.11520 1.000 15.45566 568 ASN A N 1
ATOM 4564 C CA . ASN A 1 568 ? -15.08533 12.29960 -9.13743 1.000 16.21481 568 ASN A CA 1
ATOM 4565 C C . ASN A 1 568 ? -14.63475 11.50468 -7.92772 1.000 13.93089 568 ASN A C 1
ATOM 4566 O O . ASN A 1 568 ? -13.93449 10.48949 -8.05221 1.000 13.51455 568 ASN A O 1
ATOM 4571 N N . ILE A 1 569 ? -15.04063 11.97947 -6.75561 1.000 13.14859 569 ILE A N 1
ATOM 4572 C CA . ILE A 1 569 ? -14.66874 11.38887 -5.47626 1.000 11.59828 569 ILE A CA 1
ATOM 4573 C C . ILE A 1 569 ? -15.87895 10.62773 -4.95762 1.000 10.69189 569 ILE A C 1
ATOM 4574 O O . ILE A 1 569 ? -16.99622 11.16100 -4.94651 1.000 12.23706 569 ILE A O 1
ATOM 4579 N N . PHE A 1 570 ? -15.66422 9.39723 -4.50158 1.000 9.99837 570 PHE A N 1
ATOM 4580 C CA . PHE A 1 570 ? -16.71689 8.60234 -3.88287 1.000 10.15291 570 PHE A CA 1
ATOM 4581 C C . PHE A 1 570 ? -16.30295 8.26639 -2.45821 1.000 10.30433 570 PHE A C 1
ATOM 4582 O O . PHE A 1 570 ? -15.14955 7.88451 -2.21803 1.000 11.03109 570 PHE A O 1
ATOM 4590 N N . LEU A 1 571 ? -17.23373 8.43116 -1.51495 1.000 10.16301 571 LEU A N 1
ATOM 4591 C CA . LEU A 1 571 ? -17.01895 8.11834 -0.10601 1.000 10.13076 571 LEU A CA 1
ATOM 4592 C C . LEU A 1 571 ? -18.02056 7.07193 0.34901 1.000 9.54427 571 LEU A C 1
ATOM 4593 O O . LEU A 1 571 ? -19.12541 6.97840 -0.18357 1.000 10.69065 571 LEU A O 1
ATOM 4598 N N . THR A 1 572 ? -17.65506 6.33060 1.39447 1.000 9.69662 572 THR A N 1
ATOM 4599 C CA . THR A 1 572 ? -18.57732 5.34355 1.94470 1.000 10.16740 572 THR A CA 1
ATOM 4600 C C . THR A 1 572 ? -18.28317 5.07101 3.41728 1.000 9.12542 572 THR A C 1
ATOM 4601 O O . THR A 1 572 ? -17.15194 5.22687 3.88747 1.000 10.58714 572 THR A O 1
ATOM 4605 N N . GLY A 1 573 ? -19.31697 4.64280 4.14170 1.000 9.56887 573 GLY A N 1
ATOM 4606 C CA . GLY A 1 573 ? -19.16536 4.26378 5.53057 1.000 10.25920 573 GLY A CA 1
ATOM 4607 C C . GLY A 1 573 ? -20.46862 3.84387 6.16790 1.000 9.51602 573 GLY A C 1
ATOM 4608 O O . GLY A 1 573 ? -21.25098 3.10172 5.55665 1.000 10.33567 573 GLY A O 1
ATOM 4609 N N . ASN A 1 574 ? -20.71701 4.32284 7.38697 1.000 9.54902 574 ASN A N 1
ATOM 4610 C CA . ASN A 1 574 ? -21.92436 3.96973 8.11473 1.000 10.23216 574 ASN A CA 1
ATOM 4611 C C . ASN A 1 574 ? -22.51388 5.19755 8.79703 1.000 9.94104 574 ASN A C 1
ATOM 4612 O O . ASN A 1 574 ? -21.86290 6.23972 8.95714 1.000 10.81215 574 ASN A O 1
ATOM 4617 N N . THR A 1 575 ? -23.78123 5.06276 9.16947 1.000 10.24743 575 THR A N 1
ATOM 4618 C CA . THR A 1 575 ? -24.49125 6.09330 9.91131 1.000 10.17892 575 THR A CA 1
ATOM 4619 C C . THR A 1 575 ? -25.60342 5.44258 10.71520 1.000 10.78497 575 THR A C 1
ATOM 4620 O O . THR A 1 575 ? -26.23456 4.49331 10.25182 1.000 11.30658 575 THR A O 1
ATOM 4624 N N . ASN A 1 576 ? -25.86450 5.96273 11.91226 1.000 10.92444 576 ASN A N 1
ATOM 4625 C CA . ASN A 1 576 ? -27.07624 5.57292 12.61557 1.000 10.60377 576 ASN A CA 1
ATOM 4626 C C . ASN A 1 576 ? -28.12039 6.67992 12.59557 1.000 11.73290 576 ASN A C 1
ATOM 4627 O O . ASN A 1 576 ? -29.07286 6.65156 13.37832 1.000 13.58197 576 ASN A O 1
ATOM 4632 N N . GLY A 1 577 ? -27.97189 7.64114 11.68367 1.000 11.64206 577 GLY A N 1
ATOM 4633 C CA . GLY A 1 577 ? -28.97347 8.65128 11.45290 1.000 12.45288 577 GLY A CA 1
ATOM 4634 C C . GLY A 1 577 ? -29.66020 8.48570 10.11337 1.000 11.23483 577 GLY A C 1
ATOM 4635 O O . GLY A 1 577 ? -29.52737 7.46285 9.43240 1.000 12.02078 577 GLY A O 1
ATOM 4636 N N . ASN A 1 578 ? -30.40739 9.52795 9.74723 1.000 11.43772 578 ASN A N 1
ATOM 4637 C CA . ASN A 1 578 ? -31.12197 9.58377 8.47452 1.000 13.40478 578 ASN A CA 1
ATOM 4638 C C . ASN A 1 578 ? -30.30641 10.42226 7.48980 1.000 12.62895 578 ASN A C 1
ATOM 4639 O O . ASN A 1 578 ? -30.67503 11.52999 7.12276 1.000 15.09702 578 ASN A O 1
ATOM 4644 N N . LEU A 1 579 ? -29.17095 9.86996 7.06511 1.000 12.22315 579 LEU A N 1
ATOM 4645 C CA . LEU A 1 579 ? -28.21117 10.65559 6.29661 1.000 12.53061 579 LEU A CA 1
ATOM 4646 C C . LEU A 1 579 ? -28.60951 10.75461 4.82717 1.000 12.56045 579 LEU A C 1
ATOM 4647 O O . LEU A 1 579 ? -28.76446 11.85517 4.28572 1.000 13.86492 579 LEU A O 1
ATOM 4652 N N . GLY A 1 580 ? -28.75750 9.61163 4.16311 1.000 13.41713 580 GLY A N 1
ATOM 4653 C CA . GLY A 1 580 ? -29.21224 9.55624 2.79118 1.000 14.75900 580 GLY A CA 1
ATOM 4654 C C . GLY A 1 580 ? -30.66748 9.19920 2.62642 1.000 16.79325 580 GLY A C 1
ATOM 4655 O O . GLY A 1 580 ? -31.17229 9.20272 1.49621 1.000 20.49297 580 GLY A O 1
ATOM 4656 N N . GLY A 1 581 ? -31.35038 8.90183 3.72483 1.000 16.35185 581 GLY A N 1
ATOM 4657 C CA . GLY A 1 581 ? -32.74816 8.52694 3.71500 1.000 17.76702 581 GLY A CA 1
ATOM 4658 C C . GLY A 1 581 ? -33.12704 8.07985 5.11137 1.000 15.87396 581 GLY A C 1
ATOM 4659 O O . GLY A 1 581 ? -32.33386 8.20544 6.04217 1.000 16.36808 581 GLY A O 1
ATOM 4660 N N . ALA A 1 582 ? -34.33734 7.54852 5.24444 1.000 16.68569 582 ALA A N 1
ATOM 4661 C CA . ALA A 1 582 ? -34.78922 7.06778 6.54304 1.000 15.86987 582 ALA A CA 1
ATOM 4662 C C . ALA A 1 582 ? -33.96826 5.85678 6.96996 1.000 14.83975 582 ALA A C 1
ATOM 4663 O O . ALA A 1 582 ? -33.81075 4.89563 6.21168 1.000 15.72103 582 ALA A O 1
ATOM 4665 N N . ASN A 1 583 ? -33.46118 5.89538 8.19392 1.000 13.39380 583 ASN A N 1
ATOM 4666 C CA . ASN A 1 583 ? -32.61510 4.81438 8.68415 1.000 13.39733 583 ASN A CA 1
ATOM 4667 C C . ASN A 1 583 ? -33.43785 3.53288 8.83513 1.000 12.79781 583 ASN A C 1
ATOM 4668 O O . ASN A 1 583 ? -34.54745 3.55142 9.37856 1.000 13.96263 583 ASN A O 1
ATOM 4673 N N . ALA A 1 584 ? -32.90334 2.41710 8.32868 1.000 12.56263 584 ALA A N 1
ATOM 4674 C CA . ALA A 1 584 ? -33.61028 1.13927 8.34601 1.000 13.09431 584 ALA A CA 1
ATOM 4675 C C . ALA A 1 584 ? -33.53749 0.44414 9.69895 1.000 12.74776 584 ALA A C 1
ATOM 4676 O O . ALA A 1 584 ? -34.35820 -0.44022 9.97343 1.000 13.91899 584 ALA A O 1
ATOM 4678 N N . GLY A 1 585 ? -32.56266 0.80960 10.53058 1.000 12.11461 585 GLY A N 1
ATOM 4679 C CA . GLY A 1 585 ? -32.37935 0.23256 11.84721 1.000 13.21254 585 GLY A CA 1
ATOM 4680 C C . GLY A 1 585 ? -30.90251 0.12475 12.16236 1.000 11.91935 585 GLY A C 1
ATOM 4681 O O . GLY A 1 585 ? -30.09806 -0.20285 11.27575 1.000 12.28376 585 GLY A O 1
ATOM 4682 N N . SER A 1 586 ? -30.52560 0.42023 13.40339 1.000 12.39510 586 SER A N 1
ATOM 4683 C CA . SER A 1 586 ? -29.11620 0.33976 13.81838 1.000 11.93900 586 SER A CA 1
ATOM 4684 C C . SER A 1 586 ? -28.27185 1.25817 12.92419 1.000 11.96248 586 SER A C 1
ATOM 4685 O O . SER A 1 586 ? -28.73173 2.33811 12.53264 1.000 12.28968 586 SER A O 1
ATOM 4688 N N . TYR A 1 587 ? -27.04044 0.85258 12.60763 1.000 10.95752 587 TYR A N 1
ATOM 4689 C CA . TYR A 1 587 ? -26.26501 1.53720 11.58483 1.000 10.82383 587 TYR A CA 1
ATOM 4690 C C . TYR A 1 587 ? -26.66282 1.00676 10.21136 1.000 10.87436 587 TYR A C 1
ATOM 4691 O O . TYR A 1 587 ? -27.02504 -0.16804 10.04556 1.000 11.03052 587 TYR A O 1
ATOM 4700 N N . ASP A 1 588 ? -26.62461 1.89763 9.22809 1.000 10.52539 588 ASP A N 1
ATOM 4701 C CA . ASP A 1 588 ? -26.79386 1.56202 7.82491 1.000 10.39072 588 ASP A CA 1
ATOM 4702 C C . ASP A 1 588 ? -25.53026 1.97504 7.07431 1.000 10.60387 588 ASP A C 1
ATOM 4703 O O . ASP A 1 588 ? -24.73470 2.79222 7.55164 1.000 10.61713 588 ASP A O 1
ATOM 4708 N N . ALA A 1 589 ? -25.37301 1.44777 5.86553 1.000 10.25798 589 ALA A N 1
ATOM 4709 C CA . ALA A 1 589 ? -24.33265 1.93425 4.96689 1.000 10.72482 589 ALA A CA 1
ATOM 4710 C C . ALA A 1 589 ? -24.77779 3.22158 4.27366 1.000 10.35222 589 ALA A C 1
ATOM 4711 O O . ALA A 1 589 ? -25.97001 3.49119 4.10820 1.000 11.01194 589 ALA A O 1
ATOM 4713 N N . TRP A 1 590 ? -23.79960 4.02375 3.85811 1.000 10.09531 590 TRP A N 1
ATOM 4714 C CA . TRP A 1 590 ? -24.08247 5.17175 3.00704 1.000 10.39853 590 TRP A CA 1
ATOM 4715 C C . TRP A 1 590 ? -22.95138 5.30757 1.99830 1.000 10.19105 590 TRP A C 1
ATOM 4716 O O . TRP A 1 590 ? -21.84414 4.80944 2.20751 1.000 10.88727 590 TRP A O 1
ATOM 4727 N N . ALA A 1 591 ? -23.23487 6.01197 0.90663 1.000 10.21384 591 ALA A N 1
ATOM 4728 C CA . ALA A 1 591 ? -22.21783 6.37348 -0.06796 1.000 10.29160 591 ALA A CA 1
ATOM 4729 C C . ALA A 1 591 ? -22.54231 7.75911 -0.60840 1.000 10.20493 591 ALA A C 1
ATOM 4730 O O . ALA A 1 591 ? -23.69829 8.19092 -0.59541 1.000 11.63325 591 ALA A O 1
ATOM 4732 N N . ALA A 1 592 ? -21.51205 8.45745 -1.08796 1.000 10.62941 592 ALA A N 1
ATOM 4733 C CA . ALA A 1 592 ? -21.70111 9.78571 -1.65818 1.000 10.24164 592 ALA A CA 1
ATOM 4734 C C . ALA A 1 592 ? -20.70401 10.00719 -2.78479 1.000 10.74471 592 ALA A C 1
ATOM 4735 O O . ALA A 1 592 ? -19.62874 9.39866 -2.82410 1.000 11.43755 592 ALA A O 1
ATOM 4737 N N . LYS A 1 593 ? -21.06622 10.91077 -3.68819 1.000 10.89182 593 LYS A N 1
ATOM 4738 C CA . LYS A 1 593 ? -20.21432 11.32116 -4.79443 1.000 10.96539 593 LYS A CA 1
ATOM 4739 C C . LYS A 1 593 ? -20.00370 12.82950 -4.72378 1.000 11.20643 593 LYS A C 1
ATOM 4740 O O . LYS A 1 593 ? -20.94946 13.58387 -4.44637 1.000 12.11097 593 LYS A O 1
ATOM 4746 N N . PHE A 1 594 ? -18.75712 13.26064 -4.97875 1.000 11.09259 594 PHE A N 1
ATOM 4747 C CA . PHE A 1 594 ? -18.35839 14.66121 -4.98267 1.000 11.73149 594 PHE A CA 1
ATOM 4748 C C . PHE A 1 594 ? -17.58618 14.94456 -6.26427 1.000 11.43968 594 PHE A C 1
ATOM 4749 O O . PHE A 1 594 ? -16.96778 14.04438 -6.84074 1.000 12.26876 594 PHE A O 1
ATOM 4757 N N . ASP A 1 595 ? -17.60414 16.20357 -6.70764 1.000 13.18204 595 ASP A N 1
ATOM 4758 C CA . ASP A 1 595 ? -16.65762 16.60420 -7.74592 1.000 13.40109 595 ASP A CA 1
ATOM 4759 C C . ASP A 1 595 ? -15.31760 16.99312 -7.11593 1.000 13.17690 595 ASP A C 1
ATOM 4760 O O . ASP A 1 595 ? -15.16805 17.02690 -5.89312 1.000 14.15387 595 ASP A O 1
ATOM 4765 N N . LYS A 1 596 ? -14.32609 17.29298 -7.95772 1.000 13.69101 596 LYS A N 1
ATOM 4766 C CA . LYS A 1 596 ? -12.98110 17.58154 -7.46123 1.000 14.53043 596 LYS A CA 1
ATOM 4767 C C . LYS A 1 596 ? -12.89516 18.88890 -6.68547 1.000 14.39818 596 LYS A C 1
ATOM 4768 O O . LYS A 1 596 ? -11.87089 19.14456 -6.03980 1.000 15.03104 596 LYS A O 1
ATOM 4774 N N . ASP A 1 597 ? -13.93440 19.71601 -6.72536 1.000 14.62956 597 ASP A N 1
ATOM 4775 C CA . ASP A 1 597 ? -13.97686 20.92726 -5.91981 1.000 16.13224 597 ASP A CA 1
ATOM 4776 C C . ASP A 1 597 ? -14.81326 20.75794 -4.66641 1.000 16.13347 597 ASP A C 1
ATOM 4777 O O . ASP A 1 597 ? -15.07554 21.74135 -3.96646 1.000 17.43487 597 ASP A O 1
ATOM 4782 N N . GLY A 1 598 ? -15.22520 19.53503 -4.36593 1.000 15.96645 598 GLY A N 1
ATOM 4783 C CA . GLY A 1 598 ? -15.93924 19.24854 -3.14940 1.000 16.05038 598 GLY A CA 1
ATOM 4784 C C . GLY A 1 598 ? -17.42720 19.48800 -3.18652 1.000 14.39359 598 GLY A C 1
ATOM 4785 O O . GLY A 1 598 ? -18.05798 19.42966 -2.12729 1.000 16.65223 598 GLY A O 1
ATOM 4786 N N . ASN A 1 599 ? -18.00985 19.76302 -4.35523 1.000 13.76425 599 ASN A N 1
ATOM 4787 C CA . ASN A 1 599 ? -19.46491 19.82813 -4.44378 1.000 13.50391 599 ASN A CA 1
ATOM 4788 C C . ASN A 1 599 ? -20.04283 18.43311 -4.36244 1.000 13.49156 599 ASN A C 1
ATOM 4789 O O . ASN A 1 599 ? -19.59723 17.52575 -5.06837 1.000 14.26519 599 ASN A O 1
ATOM 4794 N N . GLN A 1 600 ? -21.04108 18.25603 -3.50568 1.000 12.49363 600 GLN A N 1
ATOM 4795 C CA . GLN A 1 600 ? -21.62018 16.93547 -3.31026 1.000 12.60147 600 GLN A CA 1
ATOM 4796 C C . GLN A 1 600 ? -22.66844 16.70700 -4.38470 1.000 12.90444 600 GLN A C 1
ATOM 4797 O O . GLN A 1 600 ? -23.61501 17.48948 -4.51137 1.000 13.98758 600 GLN A O 1
ATOM 4803 N N . LEU A 1 601 ? -22.48510 15.64740 -5.16748 1.000 12.70253 601 LEU A N 1
ATOM 4804 C CA . LEU A 1 601 ? -23.35630 15.35312 -6.29660 1.000 11.87524 601 LEU A CA 1
ATOM 4805 C C . LEU A 1 601 ? -24.54650 14.48599 -5.90205 1.000 12.23897 601 LEU A C 1
ATOM 4806 O O . LEU A 1 601 ? -25.64861 14.69548 -6.42148 1.000 13.95943 601 LEU A O 1
ATOM 4811 N N . TRP A 1 602 ? -24.34344 13.51762 -5.00271 1.000 11.89888 602 TRP A N 1
ATOM 4812 C CA . TRP A 1 602 ? -25.44481 12.72316 -4.47102 1.000 11.38433 602 TRP A CA 1
ATOM 4813 C C . TRP A 1 602 ? -24.99826 12.04257 -3.18727 1.000 10.80585 602 TRP A C 1
ATOM 4814 O O . TRP A 1 602 ? -23.80094 11.94602 -2.89163 1.000 11.72857 602 TRP A O 1
ATOM 4825 N N . LEU A 1 603 ? -25.99279 11.57544 -2.43086 1.000 11.51679 603 LEU A N 1
ATOM 4826 C CA . LEU A 1 603 ? -25.78074 10.96637 -1.12551 1.000 12.18372 603 LEU A CA 1
ATOM 4827 C C . LEU A 1 603 ? -26.88845 9.94230 -0.93137 1.000 13.25117 603 LEU A C 1
ATOM 4828 O O . LEU A 1 603 ? -28.07077 10.29927 -0.98578 1.000 13.76934 603 LEU A O 1
ATOM 4833 N N . LYS A 1 604 ? -26.51641 8.67522 -0.75134 1.000 12.53372 604 LYS A N 1
ATOM 4834 C CA . LYS A 1 604 ? -27.47677 7.58123 -0.66941 1.000 12.04480 604 LYS A CA 1
ATOM 4835 C C . LYS A 1 604 ? -27.22215 6.75198 0.58171 1.000 11.03695 604 LYS A C 1
ATOM 4836 O O . LYS A 1 604 ? -26.10959 6.71489 1.10777 1.000 11.28240 604 LYS A O 1
ATOM 4842 N N . GLN A 1 605 ? -28.26137 6.05808 1.03983 1.000 11.38954 605 GLN 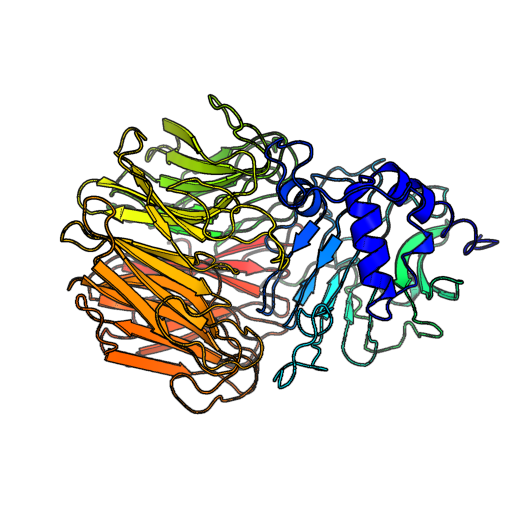A N 1
ATOM 4843 C CA . GLN A 1 605 ? -28.15979 5.23024 2.23375 1.000 11.55640 605 GLN A CA 1
ATOM 4844 C C . GLN A 1 605 ? -28.91135 3.93513 1.97618 1.000 11.54916 605 GLN A C 1
ATOM 4845 O O . GLN A 1 605 ? -29.93181 3.93696 1.28318 1.000 12.63247 605 GLN A O 1
ATOM 4851 N N . PHE A 1 606 ? -28.39843 2.83237 2.52235 1.000 10.97301 606 PHE A N 1
ATOM 4852 C CA . PHE A 1 606 ? -29.00373 1.52775 2.27858 1.000 11.36732 606 PHE A CA 1
ATOM 4853 C C . PHE A 1 606 ? -28.55120 0.55158 3.35747 1.000 10.87287 606 PHE A C 1
ATOM 4854 O O . PHE A 1 606 ? -27.52016 0.74868 4.00809 1.000 11.68472 606 PHE A O 1
ATOM 4862 N N . GLY A 1 607 ? -29.32474 -0.51368 3.52672 1.000 11.52779 607 GLY A N 1
ATOM 4863 C CA . GLY A 1 607 ? -28.97550 -1.50778 4.52169 1.000 11.52933 607 GLY A CA 1
ATOM 4864 C C . GLY A 1 607 ? -30.19387 -2.28194 4.98574 1.000 12.00186 607 GLY A C 1
ATOM 4865 O O . GLY A 1 607 ? -31.20030 -2.36106 4.28593 1.000 13.89866 607 GLY A O 1
ATOM 4866 N N . THR A 1 608 ? -30.04770 -2.88502 6.16072 1.000 11.29620 608 THR A N 1
ATOM 4867 C CA . THR A 1 608 ? -31.05885 -3.76084 6.73494 1.000 11.17674 608 THR A CA 1
ATOM 4868 C C . THR A 1 608 ? -31.52391 -3.16434 8.05886 1.000 11.29741 608 THR A C 1
ATOM 4869 O O . THR A 1 608 ? -30.91783 -2.20111 8.55381 1.000 12.03524 608 THR A O 1
ATOM 4873 N N . PRO A 1 609 ? -32.56088 -3.72722 8.68873 1.000 11.75912 609 PRO A N 1
ATOM 4874 C CA . PRO A 1 609 ? -32.91821 -3.29744 10.05171 1.000 12.08775 609 PRO A CA 1
ATOM 4875 C C . PRO A 1 609 ? -31.84886 -3.59658 11.08552 1.000 12.52648 609 PRO A C 1
ATOM 4876 O O . PRO A 1 609 ? -31.94411 -3.08908 12.21030 1.000 13.66912 609 PRO A O 1
ATOM 4880 N N . ASP A 1 610 ? -30.84866 -4.41027 10.76027 1.000 12.15358 610 ASP A N 1
ATOM 4881 C CA A ASP A 1 610 ? -29.79106 -4.73697 11.70529 0.432 12.91017 610 ASP A CA 1
ATOM 4882 C CA B ASP A 1 610 ? -29.78157 -4.75759 11.68289 0.568 12.30779 610 ASP A CA 1
ATOM 4883 C C . ASP A 1 610 ? -28.53929 -3.92369 11.37938 1.000 11.21466 610 ASP A C 1
ATOM 4884 O O . ASP A 1 610 ? -28.56303 -3.01838 10.53485 1.000 12.21356 610 ASP A O 1
ATOM 4893 N N . TYR A 1 611 ? -27.43959 -4.23283 12.06897 1.000 11.46951 611 TYR A N 1
ATOM 4894 C CA . TYR A 1 611 ? -26.19301 -3.49094 11.89766 1.000 11.23708 611 TYR A CA 1
ATOM 4895 C C . TYR A 1 611 ? -25.61256 -3.72477 10.50487 1.000 10.92965 611 TYR A C 1
ATOM 4896 O O . TYR A 1 611 ? -25.40252 -4.87175 10.09818 1.000 12.08837 611 TYR A O 1
ATOM 4905 N N . ASP A 1 612 ? -25.34865 -2.63379 9.77894 1.000 10.13686 612 ASP A N 1
ATOM 4906 C CA . ASP A 1 612 ? -24.60781 -2.69780 8.52522 1.000 10.52049 612 ASP A CA 1
ATOM 4907 C C . ASP A 1 612 ? -23.58165 -1.57862 8.49944 1.000 9.85591 612 ASP A C 1
ATOM 4908 O O . ASP A 1 612 ? -23.80763 -0.49803 9.05634 1.000 10.92849 612 ASP A O 1
ATOM 4913 N N . THR A 1 613 ? -22.45777 -1.83209 7.82267 1.000 9.78344 613 THR A N 1
ATOM 4914 C CA . THR A 1 613 ? -21.56463 -0.75166 7.42296 1.000 10.00659 613 THR A CA 1
ATOM 4915 C C . THR A 1 613 ? -20.95302 -1.07640 6.07882 1.000 10.10219 613 THR A C 1
ATOM 4916 O O . THR A 1 613 ? -20.62209 -2.23175 5.81415 1.000 10.48080 613 THR A O 1
ATOM 4920 N N . ALA A 1 614 ? -20.80721 -0.06105 5.23188 1.000 9.90596 614 ALA A N 1
ATOM 4921 C CA . ALA A 1 614 ? -19.92938 -0.22844 4.08369 1.000 9.92759 614 ALA A CA 1
ATOM 4922 C C . ALA A 1 614 ? -18.49647 -0.27263 4.58315 1.000 9.44941 614 ALA A C 1
ATOM 4923 O O . ALA A 1 614 ? -18.17184 0.30244 5.62932 1.000 10.43024 614 ALA A O 1
ATOM 4925 N N . THR A 1 615 ? -17.63976 -0.95934 3.82846 1.000 9.52442 615 THR A N 1
ATOM 4926 C CA . THR A 1 615 ? -16.21393 -1.00246 4.12581 1.000 9.59605 615 THR A CA 1
ATOM 4927 C C . THR A 1 615 ? -15.34449 -0.59739 2.94274 1.000 10.09560 615 THR A C 1
ATOM 4928 O O . THR A 1 615 ? -14.14132 -0.38433 3.12794 1.000 10.11553 615 THR A O 1
ATOM 4932 N N . THR A 1 616 ? -15.90034 -0.49504 1.73364 1.000 9.65239 616 THR A N 1
ATOM 4933 C CA . THR A 1 616 ? -15.06083 -0.25428 0.56753 1.000 9.51984 616 THR A CA 1
ATOM 4934 C C . THR A 1 616 ? -15.91817 0.26982 -0.57733 1.000 9.67830 616 THR A C 1
ATOM 4935 O O . THR A 1 616 ? -17.08667 -0.09479 -0.71725 1.000 10.28441 616 THR A O 1
ATOM 4939 N N . VAL A 1 617 ? -15.31693 1.13893 -1.38529 1.000 9.53501 617 VAL A N 1
ATOM 4940 C CA . VAL A 1 617 ? -15.94882 1.67828 -2.57720 1.000 10.45822 617 VAL A CA 1
ATOM 4941 C C . VAL A 1 617 ? -14.93096 1.68110 -3.71601 1.000 10.25802 617 VAL A C 1
ATOM 4942 O O . VAL A 1 617 ? -13.78760 2.11419 -3.53384 1.000 11.41895 617 VAL A O 1
ATOM 4946 N N . THR A 1 618 ? -15.33146 1.16147 -4.88156 1.000 10.43628 618 THR A N 1
ATOM 4947 C CA . THR A 1 618 ? -14.48547 1.18450 -6.07544 1.000 11.75607 618 THR A CA 1
ATOM 4948 C C . THR A 1 618 ? -15.32905 1.59319 -7.26842 1.000 11.51470 618 THR A C 1
ATOM 4949 O O . THR A 1 618 ? -16.37249 0.98843 -7.53264 1.000 11.85195 618 THR A O 1
ATOM 4953 N N . ALA A 1 619 ? -14.87629 2.61682 -7.97942 1.000 12.40899 619 ALA A N 1
ATOM 4954 C CA . ALA A 1 619 ? -15.53802 3.09761 -9.18446 1.000 13.97904 619 ALA A CA 1
ATOM 4955 C C . ALA A 1 619 ? -14.85803 2.50601 -10.40811 1.000 15.65976 619 ALA A C 1
ATOM 4956 O O . ALA A 1 619 ? -13.62880 2.50849 -10.50013 1.000 17.66433 619 ALA A O 1
ATOM 4958 N N . VAL A 1 620 ? -15.65315 1.99696 -11.33819 1.000 16.01141 620 VAL A N 1
ATOM 4959 C CA . VAL A 1 620 ? -15.13777 1.64170 -12.65662 1.000 16.85946 620 VAL A CA 1
ATOM 4960 C C . VAL A 1 620 ? -15.11056 2.89566 -13.51750 1.000 16.73432 620 VAL A C 1
ATOM 4961 O O . VAL A 1 620 ? -16.08972 3.65145 -13.55945 1.000 17.10424 620 VAL A O 1
ATOM 4965 N N . ASN A 1 621 ? -13.99889 3.12512 -14.21233 1.000 17.10665 621 ASN A N 1
ATOM 4966 C CA . ASN A 1 621 ? -13.93594 4.28879 -15.08808 1.000 19.48543 621 ASN A CA 1
ATOM 4967 C C . ASN A 1 621 ? -15.00587 4.17404 -16.16131 1.000 20.29585 621 ASN A C 1
ATOM 4968 O O . ASN A 1 621 ? -15.05321 3.18177 -16.89394 1.000 20.69243 621 ASN A O 1
ATOM 4973 N N . PHE A 1 622 ? -15.90124 5.16211 -16.20428 1.000 20.81004 622 PHE A N 1
ATOM 4974 C CA . PHE A 1 622 ? -17.01563 5.20532 -17.14847 1.000 22.24426 622 PHE A CA 1
ATOM 4975 C C . PHE A 1 622 ? -17.96191 4.01854 -16.99533 1.000 22.04435 622 PHE A C 1
ATOM 4976 O O . PHE A 1 622 ? -18.69551 3.68236 -17.92813 1.000 23.88146 622 PHE A O 1
ATOM 4984 N N . GLY A 1 623 ? -17.96654 3.37462 -15.82864 1.000 20.04605 623 GLY A N 1
ATOM 4985 C CA . GLY A 1 623 ? -18.77849 2.20547 -15.58304 1.000 20.22774 623 GLY A CA 1
ATOM 4986 C C . GLY A 1 623 ? -19.50496 2.30447 -14.25251 1.000 19.74479 623 GLY A C 1
ATOM 4987 O O . GLY A 1 623 ? -19.80986 3.38965 -13.75719 1.000 19.99086 623 GLY A O 1
ATOM 4988 N N . LYS A 1 624 ? -19.78779 1.14111 -13.68103 1.000 19.38115 624 LYS A N 1
ATOM 4989 C CA . LYS A 1 624 ? -20.55303 1.08235 -12.44554 1.000 19.02505 624 LYS A CA 1
ATOM 4990 C C . LYS A 1 624 ? -19.70340 1.48102 -11.23712 1.000 18.35665 624 LYS A C 1
ATOM 4991 O O . LYS A 1 624 ? -18.47128 1.46610 -11.26995 1.000 19.93382 624 LYS A O 1
ATOM 4997 N N . LEU A 1 625 ? -20.39205 1.83262 -10.15422 1.000 14.87192 625 LEU A N 1
ATOM 4998 C CA . LEU A 1 625 ? -19.78534 2.03969 -8.85030 1.000 13.84478 625 LEU A CA 1
ATOM 4999 C C . LEU A 1 625 ? -20.12793 0.83967 -7.98439 1.000 13.40741 625 LEU A C 1
ATOM 5000 O O . LEU A 1 625 ? -21.27489 0.38997 -7.97239 1.000 15.73377 625 LEU A O 1
ATOM 5005 N N . TYR A 1 626 ? -19.14640 0.31931 -7.25705 1.000 11.02337 626 TYR A N 1
ATOM 5006 C CA . TYR A 1 626 ? -19.37447 -0.80180 -6.36025 1.000 10.40596 626 TYR A CA 1
ATOM 5007 C C . TYR A 1 626 ? -19.14868 -0.35157 -4.92487 1.000 10.39309 626 TYR A C 1
ATOM 5008 O O . TYR A 1 626 ? -18.08729 0.19759 -4.59379 1.000 11.09177 626 TYR A O 1
ATOM 5017 N N . VAL A 1 627 ? -20.14871 -0.56246 -4.07824 1.000 10.51048 627 VAL A N 1
ATOM 5018 C CA . VAL A 1 627 ? -20.03059 -0.32897 -2.64755 1.000 10.45915 627 VAL A CA 1
ATOM 5019 C C . VAL A 1 627 ? -20.23440 -1.67250 -1.96806 1.000 10.29623 627 VAL A C 1
ATOM 5020 O O . VAL A 1 627 ? -21.21712 -2.35805 -2.24928 1.000 10.85514 627 VAL A O 1
ATOM 5024 N N . SER A 1 628 ? -19.30233 -2.06049 -1.09620 1.000 9.77721 628 SER A N 1
ATOM 5025 C CA . SER A 1 628 ? -19.36210 -3.36923 -0.45323 1.000 10.25530 628 SER A CA 1
ATOM 5026 C C . SER A 1 628 ? -19.17607 -3.19347 1.04884 1.000 10.01411 628 SER A C 1
ATOM 5027 O O . SER A 1 628 ? -18.67755 -2.15845 1.51847 1.000 9.85510 628 SER A O 1
ATOM 5030 N N . GLY A 1 629 ? -19.60181 -4.19671 1.80880 1.000 10.22143 629 GLY A N 1
ATOM 5031 C CA . GLY A 1 629 ? -19.50324 -4.09211 3.24794 1.000 9.97596 629 GLY A CA 1
ATOM 5032 C C . GLY A 1 629 ? -19.97596 -5.33440 3.95430 1.000 9.84402 629 GLY A C 1
ATOM 5033 O O . GLY A 1 629 ? -20.00083 -6.43313 3.39261 1.000 10.93274 629 GLY A O 1
ATOM 5034 N N . ILE A 1 630 ? -20.34918 -5.13296 5.21506 1.000 9.84542 630 ILE A N 1
ATOM 5035 C CA . ILE A 1 630 ? -20.64177 -6.21691 6.14006 1.000 9.64599 630 ILE A CA 1
ATOM 5036 C C . ILE A 1 630 ? -21.97909 -5.95267 6.82629 1.000 10.38634 630 ILE A C 1
ATOM 5037 O O . ILE A 1 630 ? -22.48460 -4.82544 6.85301 1.000 10.99513 630 ILE A O 1
ATOM 5042 N N . THR A 1 631 ? -22.56912 -7.02157 7.36445 1.000 10.10519 631 THR A N 1
ATOM 5043 C CA . THR A 1 631 ? -23.89029 -6.90477 7.97248 1.000 10.13983 631 THR A CA 1
ATOM 5044 C C . THR A 1 631 ? -24.14264 -8.03802 8.95681 1.000 9.91704 631 THR A C 1
ATOM 5045 O O . THR A 1 631 ? -23.66457 -9.16754 8.77636 1.000 10.80712 631 THR A O 1
ATOM 5049 N N . GLU A 1 632 ? -24.94716 -7.72997 9.97836 1.000 10.77909 632 GLU A N 1
ATOM 5050 C CA . GLU A 1 632 ? -25.55380 -8.73616 10.83705 1.000 10.35708 632 GLU A CA 1
ATOM 5051 C C . GLU A 1 632 ? -26.95294 -9.11303 10.36218 1.000 10.31838 632 GLU A C 1
ATOM 5052 O O . GLU A 1 632 ? -27.56809 -10.01475 10.93254 1.000 11.56823 632 GLU A O 1
ATOM 5058 N N . GLY A 1 633 ? -27.46579 -8.44266 9.33007 1.000 10.70848 633 GLY A N 1
ATOM 5059 C CA . GLY A 1 633 ? -28.76827 -8.74891 8.77861 1.000 11.05760 633 GLY A CA 1
ATOM 5060 C C . GLY A 1 633 ? -28.67862 -9.69287 7.59882 1.000 10.87713 633 GLY A C 1
ATOM 5061 O O . GLY A 1 633 ? -27.65391 -10.32534 7.34258 1.000 11.57927 633 GLY A O 1
ATOM 5062 N N . SER A 1 634 ? -29.78577 -9.78305 6.87034 1.000 11.27614 634 SER A N 1
ATOM 5063 C CA . SER A 1 634 ? -29.90794 -10.63831 5.69301 1.000 10.90743 634 SER A CA 1
ATOM 5064 C C . SER A 1 634 ? -29.96600 -9.71137 4.48259 1.000 11.06178 634 SER A C 1
ATOM 5065 O O . SER A 1 634 ? -31.03249 -9.22241 4.09848 1.000 12.33818 634 SER A O 1
ATOM 5068 N N . LEU A 1 635 ? -28.80401 -9.45934 3.89718 1.000 11.60382 635 LEU A N 1
ATOM 5069 C CA . LEU A 1 635 ? -28.66468 -8.48862 2.81763 1.000 11.10839 635 LEU A CA 1
ATOM 5070 C C . LEU A 1 635 ? -28.23539 -9.28128 1.58964 1.000 10.99972 635 LEU A C 1
ATOM 5071 O O . LEU A 1 635 ? -27.11587 -9.80547 1.54743 1.000 11.34823 635 LEU A O 1
ATOM 5076 N N . GLY A 1 636 ? -29.14690 -9.42007 0.62037 1.000 10.80666 636 GLY A N 1
ATOM 5077 C CA . GLY A 1 636 ? -28.91720 -10.24616 -0.55105 1.000 12.25198 636 GLY A CA 1
ATOM 5078 C C . GLY A 1 636 ? -29.58927 -11.59661 -0.43253 1.000 11.95804 636 GLY A C 1
ATOM 5079 O O . GLY A 1 636 ? -30.37140 -11.98524 -1.30817 1.000 13.64902 636 GLY A O 1
ATOM 5080 N N . THR A 1 637 ? -29.29402 -12.31405 0.65246 1.000 11.90768 637 THR A N 1
ATOM 5081 C CA . THR A 1 637 ? -29.96295 -13.56608 0.97217 1.000 11.81672 637 THR A CA 1
ATOM 5082 C C . THR A 1 637 ? -29.89196 -13.76130 2.47678 1.000 11.62270 637 THR A C 1
ATOM 5083 O O . THR A 1 637 ? -29.30550 -12.94958 3.19058 1.000 12.16061 637 THR A O 1
ATOM 5087 N N . THR A 1 638 ? -30.49765 -14.84841 2.94892 1.000 12.03047 638 THR A N 1
ATOM 5088 C CA . THR A 1 638 ? -30.55995 -15.14427 4.37577 1.000 11.75644 638 THR A CA 1
ATOM 5089 C C . THR A 1 638 ? -29.16797 -15.18873 5.00588 1.000 11.68888 638 THR A C 1
ATOM 5090 O O . THR A 1 638 ? -28.25897 -15.85580 4.50393 1.000 12.24526 638 THR A O 1
ATOM 5094 N N . ASN A 1 639 ? -29.01145 -14.49470 6.13090 1.000 11.64062 639 ASN A N 1
ATOM 5095 C CA . ASN A 1 639 ? -27.75230 -14.53683 6.86621 1.000 11.58795 639 ASN A CA 1
ATOM 5096 C C . ASN A 1 639 ? -27.41516 -15.97369 7.25864 1.000 11.37081 639 ASN A C 1
ATOM 5097 O O . ASN A 1 639 ? -28.26483 -16.70841 7.77328 1.000 12.93101 639 ASN A O 1
ATOM 5102 N N . ALA A 1 640 ? -26.17571 -16.38650 6.98331 1.000 11.65265 640 ALA A N 1
ATOM 5103 C CA . ALA A 1 640 ? -25.72415 -17.74569 7.27527 1.000 12.30707 640 ALA A CA 1
ATOM 5104 C C . ALA A 1 640 ? -25.09049 -17.88196 8.65404 1.000 12.81818 640 ALA A C 1
ATOM 5105 O O . ALA A 1 640 ? -24.86531 -19.00888 9.11435 1.000 13.09759 640 ALA A O 1
ATOM 5107 N N . GLY A 1 641 ? -24.77131 -16.77175 9.30381 1.000 12.34289 641 GLY A N 1
ATOM 5108 C CA . GLY A 1 641 ? -24.18342 -16.81354 10.62111 1.000 12.09332 641 GLY A CA 1
ATOM 5109 C C . GLY A 1 641 ? -23.42437 -15.53998 10.89463 1.000 11.81963 641 GLY A C 1
ATOM 5110 O O . GLY A 1 641 ? -22.61714 -15.10773 10.06576 1.000 11.95089 641 GLY A O 1
ATOM 5111 N N . SER A 1 642 ? -23.71596 -14.93468 12.04914 1.000 12.59807 642 SER A N 1
ATOM 5112 C CA A SER A 1 642 ? -23.06165 -13.72773 12.53637 0.715 12.25111 642 SER A CA 1
ATOM 5113 C CA B SER A 1 642 ? -23.05980 -13.72021 12.53622 0.285 11.74048 642 SER A CA 1
ATOM 5114 C C . SER A 1 642 ? -22.87531 -12.69609 11.42331 1.000 11.53994 642 SER A C 1
ATOM 5115 O O . SER A 1 642 ? -23.85703 -12.29026 10.79858 1.000 11.69180 642 SER A O 1
ATOM 5120 N N . TYR A 1 643 ? -21.63609 -12.27279 11.15207 1.000 10.94831 643 TYR A N 1
ATOM 5121 C CA . TYR A 1 643 ? -21.39817 -11.35133 10.04766 1.000 10.77066 643 TYR A CA 1
ATOM 5122 C C . TYR A 1 643 ? -21.35652 -12.07050 8.70329 1.000 10.44070 643 TYR A C 1
ATOM 5123 O O . TYR A 1 643 ? -20.64799 -13.06845 8.54000 1.000 10.92470 643 TYR A O 1
ATOM 5132 N N . ASP A 1 644 ? -22.10862 -11.54149 7.74442 1.000 9.89181 644 ASP A N 1
ATOM 5133 C CA . ASP A 1 644 ? -21.99334 -11.86174 6.32783 1.000 9.97537 644 ASP A CA 1
ATOM 5134 C C . ASP A 1 644 ? -21.59094 -10.58498 5.60111 1.000 10.17246 644 ASP A C 1
ATOM 5135 O O . ASP A 1 644 ? -21.58530 -9.49126 6.18172 1.000 10.76935 644 ASP A O 1
ATOM 5140 N N . SER A 1 645 ? -21.25512 -10.71248 4.31963 1.000 10.71949 645 SER A N 1
ATOM 5141 C CA . SER A 1 645 ? -20.82383 -9.56564 3.53351 1.000 11.61310 645 SER A CA 1
ATOM 5142 C C . SER A 1 645 ? -21.66152 -9.42469 2.27173 1.000 10.88111 645 SER A C 1
ATOM 5143 O O . SER A 1 645 ? -22.41043 -10.32463 1.88434 1.000 10.36527 645 SER A O 1
ATOM 5146 N N . TRP A 1 646 ? -21.50806 -8.27560 1.61519 1.000 10.35173 646 TRP A N 1
ATOM 5147 C CA . TRP A 1 646 ? -22.35029 -7.94023 0.48071 1.000 10.29623 646 TRP A CA 1
ATOM 5148 C C . TRP A 1 646 ? -21.60668 -6.98726 -0.44050 1.000 9.85962 646 TRP A C 1
ATOM 5149 O O . TRP A 1 646 ? -20.72992 -6.22884 -0.00728 1.000 10.17736 646 TRP A O 1
ATOM 5160 N N . ALA A 1 647 ? -22.00003 -7.00987 -1.70989 1.000 11.06631 647 ALA A N 1
ATOM 5161 C CA . ALA A 1 647 ? -21.55022 -6.02515 -2.68044 1.000 10.88164 647 ALA A CA 1
ATOM 5162 C C . ALA A 1 647 ? -22.75252 -5.50482 -3.44741 1.000 10.82340 647 ALA A C 1
ATOM 5163 O O . ALA A 1 647 ? -23.60954 -6.28938 -3.86741 1.000 11.99658 647 ALA A O 1
ATOM 5165 N N . LEU A 1 648 ? -22.81085 -4.18395 -3.61358 1.000 11.54861 648 LEU A N 1
ATOM 5166 C CA . LEU A 1 648 ? -23.86475 -3.50964 -4.35473 1.000 11.52131 648 LEU A CA 1
ATOM 5167 C C . LEU A 1 648 ? -23.28291 -2.82564 -5.58385 1.000 11.83770 648 LEU A C 1
ATOM 5168 O O . LEU A 1 648 ? -22.24675 -2.15290 -5.50444 1.000 12.45070 648 LEU A O 1
ATOM 5173 N N . LYS A 1 649 ? -23.95019 -3.02373 -6.71213 1.000 11.60308 649 LYS A N 1
ATOM 5174 C CA . LYS A 1 649 ? -23.62853 -2.36935 -7.97072 1.000 12.19810 649 LYS A CA 1
ATOM 5175 C C . LYS A 1 649 ? -24.54934 -1.16027 -8.09521 1.000 12.93241 649 LYS A C 1
ATOM 5176 O O . LYS A 1 649 ? -25.77731 -1.30875 -8.09730 1.000 14.18139 649 LYS A O 1
ATOM 5182 N N . LEU A 1 650 ? -23.95972 0.03195 -8.17809 1.000 12.96080 650 LEU A N 1
ATOM 5183 C CA . LEU A 1 650 ? -24.69618 1.28469 -8.23504 1.000 13.09999 650 LEU A CA 1
ATOM 5184 C C . LEU A 1 650 ? -24.44536 1.98842 -9.56509 1.000 12.53212 650 LEU A C 1
ATOM 5185 O O . LEU A 1 650 ? -23.37004 1.87433 -10.15615 1.000 13.87929 650 LEU A O 1
ATOM 5190 N N . ASP A 1 651 ? -25.45442 2.71647 -10.03162 1.000 13.53317 651 ASP A N 1
ATOM 5191 C CA . ASP A 1 651 ? -25.26394 3.69695 -11.09485 1.000 14.21852 651 ASP A CA 1
ATOM 5192 C C . ASP A 1 651 ? -24.46359 4.86401 -10.52063 1.000 13.55462 651 ASP A C 1
ATOM 5193 O O . ASP A 1 651 ? -24.88522 5.49420 -9.54996 1.000 14.56832 651 ASP A O 1
ATOM 5198 N N . ALA A 1 652 ? -23.28824 5.12798 -11.09115 1.000 12.87270 652 ALA A N 1
ATOM 5199 C CA . ALA A 1 652 ? -22.40050 6.15083 -10.54775 1.000 14.74331 652 ALA A CA 1
ATOM 5200 C C . ALA A 1 652 ? -22.95376 7.55890 -10.72023 1.000 15.52717 652 ALA A C 1
ATOM 5201 O O . ALA A 1 652 ? -22.50618 8.47391 -10.02184 1.000 15.61359 652 ALA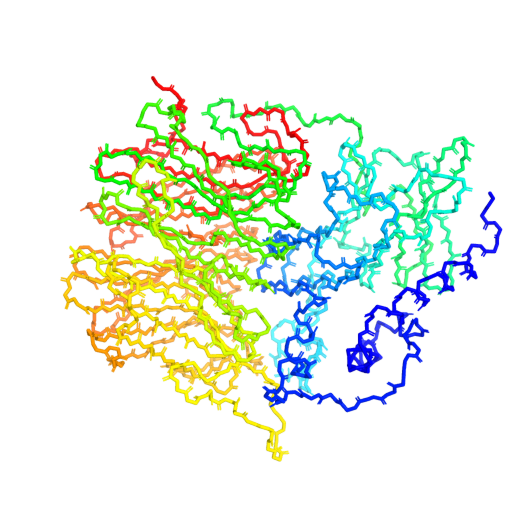 A O 1
ATOM 5203 N N . ASP A 1 653 ? -23.93103 7.75412 -11.61237 1.000 16.83598 653 ASP A N 1
ATOM 5204 C CA A ASP A 1 653 ? -24.45733 9.09590 -11.82566 0.487 18.86357 653 ASP A CA 1
ATOM 5205 C CA B ASP A 1 653 ? -24.48539 9.08529 -11.84442 0.513 17.94267 653 ASP A CA 1
ATOM 5206 C C . ASP A 1 653 ? -25.43508 9.51398 -10.73818 1.000 16.79943 653 ASP A C 1
ATOM 5207 O O . ASP A 1 653 ? -25.54446 10.70887 -10.44339 1.000 16.09302 653 ASP A O 1
ATOM 5216 N N . ASN A 1 654 ? -26.13428 8.56567 -10.12521 1.000 16.00166 654 ASN A N 1
ATOM 5217 C CA . ASN A 1 654 ? -27.15789 8.91914 -9.15199 1.000 15.37664 654 ASN A CA 1
ATOM 5218 C C . ASN A 1 654 ? -27.17387 8.03840 -7.91172 1.000 15.29371 654 ASN A C 1
ATOM 5219 O O . ASN A 1 654 ? -28.00894 8.26341 -7.02962 1.000 16.81136 654 ASN A O 1
ATOM 5224 N N . GLY A 1 655 ? -26.28502 7.05517 -7.80992 1.000 14.82186 655 GLY A N 1
ATOM 5225 C CA . GLY A 1 655 ? -26.25235 6.20213 -6.63839 1.000 14.94798 655 GLY A CA 1
ATOM 5226 C C . GLY A 1 655 ? -27.35183 5.17171 -6.55390 1.000 15.77193 655 GLY A C 1
ATOM 5227 O O . GLY A 1 655 ? -27.48262 4.51136 -5.52118 1.000 17.11822 655 GLY A O 1
ATOM 5228 N N . GLU A 1 656 ? -28.13926 4.98356 -7.60572 1.000 15.26446 656 GLU A N 1
ATOM 5229 C CA A GLU A 1 656 ? -29.23578 4.03469 -7.52511 0.542 16.04610 656 GLU A CA 1
ATOM 5230 C CA B GLU A 1 656 ? -29.24505 4.03349 -7.55128 0.458 15.90059 656 GLU A CA 1
ATOM 5231 C C . GLU A 1 656 ? -28.74283 2.59941 -7.67712 1.000 14.83874 656 GLU A C 1
ATOM 5232 O O . GLU A 1 656 ? -27.88166 2.29538 -8.51195 1.000 15.16997 656 GLU A O 1
ATOM 5243 N N . ILE A 1 657 ? -29.29361 1.71378 -6.84373 1.000 14.79268 657 ILE A N 1
ATOM 5244 C CA . ILE A 1 657 ? -28.89611 0.30689 -6.85101 1.000 15.28555 657 ILE A CA 1
ATOM 5245 C C . ILE A 1 657 ? -29.40355 -0.38955 -8.10528 1.000 14.92538 657 ILE A C 1
ATOM 5246 O O . ILE A 1 657 ? -30.57604 -0.26006 -8.47983 1.000 16.21635 657 ILE A O 1
ATOM 5251 N N . GLN A 1 658 ? -28.52106 -1.15186 -8.74912 1.000 14.03287 658 GLN A N 1
ATOM 5252 C CA . GLN A 1 658 ? -28.83471 -1.98474 -9.89623 1.000 15.67484 658 GLN A CA 1
ATOM 5253 C C . GLN A 1 658 ? -28.74860 -3.44139 -9.47364 1.000 15.59164 658 GLN A C 1
ATOM 5254 O O . GLN A 1 658 ? -28.10638 -3.78093 -8.48075 1.000 16.94723 658 GLN A O 1
ATOM 5260 N N . ASP A 1 659 ? -29.39163 -4.31207 -10.24129 1.000 15.83386 659 ASP A N 1
ATOM 5261 C CA A ASP A 1 659 ? -29.23382 -5.73698 -9.99253 0.727 15.99603 659 ASP A CA 1
ATOM 5262 C CA B ASP A 1 659 ? -29.23746 -5.74750 -10.03153 0.273 16.78646 659 ASP A CA 1
ATOM 5263 C C . ASP A 1 659 ? -27.77302 -6.11667 -10.20997 1.000 15.92896 659 ASP A C 1
ATOM 5264 O O . ASP A 1 659 ? -27.14556 -5.72011 -11.19792 1.000 16.48250 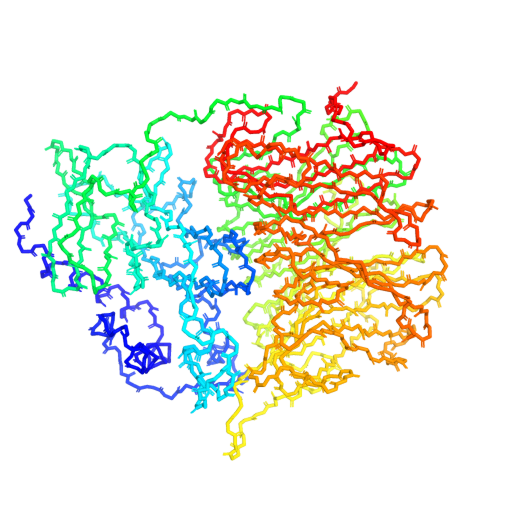659 ASP A O 1
ATOM 5273 N N . PHE A 1 660 ? -27.21984 -6.86929 -9.25957 1.000 14.40496 660 PHE A N 1
ATOM 5274 C CA . PHE A 1 660 ? -25.80982 -7.22532 -9.36563 1.000 13.77011 660 PHE A CA 1
ATOM 5275 C C . PHE A 1 660 ? -25.54496 -8.07774 -10.59972 1.000 15.04582 660 PHE A C 1
ATOM 5276 O O . PHE A 1 660 ? -24.49441 -7.95510 -11.23395 1.000 14.35302 660 PHE A O 1
ATOM 5284 N N . ASN A 1 661 ? -26.47408 -8.95529 -10.95076 1.000 18.37439 661 ASN A N 1
ATOM 5285 C CA A ASN A 1 661 ? -26.29636 -9.83054 -12.09643 0.672 21.68516 661 ASN A CA 1
ATOM 5286 C CA B ASN A 1 661 ? -26.32415 -9.85074 -12.09194 0.328 21.33191 661 ASN A CA 1
ATOM 5287 C C . ASN A 1 661 ? -27.03731 -9.26202 -13.29980 1.000 23.40571 661 ASN A C 1
ATOM 5288 O O . ASN A 1 661 ? -28.21857 -8.91402 -13.20936 1.000 25.17226 661 ASN A O 1
ATOM 5297 N N . SER A 1 662 ? -26.33205 -9.16150 -14.42258 1.000 26.35759 662 SER A N 1
ATOM 5298 C CA . SER A 1 662 ? -26.93584 -8.66568 -15.66026 1.000 31.38155 662 SER A CA 1
ATOM 5299 C C . SER A 1 662 ? -26.78814 -9.67244 -16.79872 1.000 35.08206 662 SER A C 1
ATOM 5300 O O . SER A 1 662 ? -26.01139 -10.62755 -16.70545 1.000 37.05389 662 SER A O 1
#